Protein AF-A0A803N8V8-F1 (afdb_monomer_lite)

Foldseek 3Di:
DPPVVVVPDDPQLVLQQQAPLVQQPDPLLSVVLSCLVVFQWDWFPDDLVPAAEAEDEFAFDADPVRDFDADPVRHGHTFFQFEWADEQQVLLRDDACAARNDRDPPPPPVPDPDDDDDDDDDDDDDCPPPPPPDPRRGQQKFWKWKGDLNWTFGGIHGHDNPDDPNYIYHYPNRTSGDHDPVCSVPNHDIIITTRGTWHAWDFAFDFLQNQLLQVVVVQDLVVLVVLLVVLVPLLVVLLPPLVSVLVQCVVVVVVVLNVCSVVPPHSPQQVNVQSSLVSSCVVGLVCLLRRGRTDPQKTWGQDFADPPPPADVQEDWAAHPVGTDFAWKWKAFPPDNDSASIAIGTHDDDPDPHTGTNGSPTIIIMGPPPSGDDHHDYDAADDPLLVQLRQLLSQLSLVLQQDDPVPVVVNVVSVVLNVVSNVLNVCCRCCSVVVDDGDDDCVSDQQAGDVSVVDDPNRYDQTPHSSSVSNVVSVVSNPRDDRDDDPVLPDDAPVVLLVVVVVVVVVLVVVCVVCVVVVHDPVVSVQVVCCVLQVRHNDVVPGPDDPVSSVSNVSSNRD

Secondary structure (DSSP, 8-state):
--GGGGGGS-HHHHHHTT--GGG-SSHHHHHHHHGGGGS--EE----SSS-EEEEEPPPBPB-TTSPBPB-TTSPBPBTTTTEEEE-HHHHTTSPTTEETTEE-GGGG-TT--------------------TTS--PPPSEEEEEEEETTEEEEEEEEE-TTSPTTEEEEEGGGEEE---GGGTTS----EEEEEEE--PPEEEE--HHHHHHHHHTT--HHHHHHHHHHHHTTGGGGGT-HHHHHHHHHHTT-HHHHHHHHTT--TTSHHHHHHHHHHHIIIIIHHHHTT--EEEEEEEEE----SSS-PPTTEE--EETTEE--EEEEEEESS--SGGGEEEEEE---SS----SS-SS-EEEEE--TT------------HHHHHHHHHHHHHHHHHTTS-GGGHHHHHHHHHHHHHHHHHHHHHHHHHHHT------GGG--SSEEGGG---GGGEE---SHHHHHHHHHHHTTSPPPP---TTT-S---HHHHHHHHHHHHHHHHHHHHHHHHT--HHHHHHHHHHHHTTSSS-GGG--S-HHHHHHHHHHHH-

pLDDT: mean 78.42, std 16.9, range [24.31, 96.5]

Organism: Chenopodium quinoa (NCBI:txid63459)

Radius of gyration: 30.05 Å; chains: 1; bounding box: 70×69×82 Å

Sequence (559 aa):
MPPHLLNTISVQDARGLFMHIHNATSVWNYMAWFSLVLSKTITLDLNFDDMHVEIIEDIPCRNEYGEIIRGEDGKALILTNGTGFISEDLALRCPHNCYNGSVNSEGNVQGLNGSFQAYRFADNYSGLIDLNSLVVVPPLLIQFIMFYKSQAMKGTVVVNRQLPPNTIQVRRSMVKVEADETLLDAPTVNSFEVVATSNKPKAAALSKNLIMLLNYGGVPKEFFLAKLWKAFTKPLSVWYNIQAAARGVVVTWEFVAARMVAYGIPLDEPYLQHCLSEFAKDNYLKSLKGGKLPVSDSFYLMGTADPTGTLNSGEVCVILDQGQLYGPVLVYRNPGIHPGDIYVVNARYVEDEIAGGDYDGDMYWVSTNSEYVIANVLQSCFSEAIAKAADWWLVYMDQLLTLGDDRADEKVVLMKKIDQLVDLYYDALDSPKKGLKIYVTEVLKPDKYPHHMGRGEDCTYKSKSILGEIHDIVDQFIAPIKFWKLKCFDVEIPEVHLADWTNYYSTYRTDMLRALNESEDFAAVYQHYRMVLYGGVDDLESSEKDWEEIQLEALAIYH

Structure (mmCIF, N/CA/C/O backbone):
data_AF-A0A803N8V8-F1
#
_entry.id   AF-A0A803N8V8-F1
#
loop_
_atom_site.group_PDB
_atom_site.id
_atom_site.type_symbol
_atom_site.label_atom_id
_atom_site.label_alt_id
_atom_site.label_comp_id
_atom_site.label_asym_id
_atom_site.label_entity_id
_atom_site.label_seq_id
_atom_site.pdbx_PDB_ins_code
_atom_site.Cartn_x
_atom_site.Cartn_y
_atom_site.Cartn_z
_atom_site.occupancy
_atom_site.B_iso_or_equiv
_atom_site.auth_seq_id
_atom_site.auth_comp_id
_atom_site.auth_asym_id
_atom_site.auth_atom_id
_atom_site.pdbx_PDB_model_num
ATOM 1 N N . MET A 1 1 ? -10.441 28.759 15.060 1.00 52.09 1 MET A N 1
ATOM 2 C CA . MET A 1 1 ? -10.240 30.090 15.690 1.00 52.09 1 MET A CA 1
ATOM 3 C C . MET A 1 1 ? -9.527 31.041 14.731 1.00 52.09 1 MET A C 1
ATOM 5 O O . MET A 1 1 ? -8.760 30.556 13.906 1.00 52.09 1 MET A O 1
ATOM 9 N N . PRO A 1 2 ? -9.708 32.369 14.861 1.00 46.03 2 PRO A N 1
ATOM 10 C CA . PRO A 1 2 ? -8.832 33.367 14.243 1.00 46.03 2 PRO A CA 1
ATOM 11 C C . PRO A 1 2 ? -7.365 33.209 14.701 1.00 46.03 2 PRO A C 1
ATOM 13 O O . PRO A 1 2 ? -7.133 33.133 15.910 1.00 46.03 2 PRO A O 1
ATOM 16 N N . PRO A 1 3 ? -6.362 33.223 13.797 1.00 52.69 3 PRO A N 1
ATOM 17 C CA . PRO A 1 3 ? -4.959 32.987 14.167 1.00 52.69 3 PRO A CA 1
ATOM 18 C C . PRO A 1 3 ? -4.389 33.960 15.208 1.00 52.69 3 PRO A C 1
ATOM 20 O O . PRO A 1 3 ? -3.533 33.584 16.000 1.00 52.69 3 PRO A O 1
ATOM 23 N N . HIS A 1 4 ? -4.881 35.204 15.252 1.00 54.97 4 HIS A N 1
ATOM 24 C CA . HIS A 1 4 ? -4.369 36.225 16.170 1.00 54.97 4 HIS A CA 1
ATOM 25 C C . HIS A 1 4 ? -4.638 35.926 17.657 1.00 54.97 4 HIS A C 1
ATOM 27 O O . HIS A 1 4 ? -3.902 36.432 18.499 1.00 54.97 4 HIS A O 1
ATOM 33 N N . LEU A 1 5 ? -5.637 35.094 17.989 1.00 53.28 5 LEU A N 1
ATOM 34 C CA . LEU A 1 5 ? -5.919 34.688 19.376 1.00 53.28 5 LEU A CA 1
ATOM 35 C C . LEU A 1 5 ? -4.924 33.641 19.903 1.00 53.28 5 LEU A C 1
ATOM 37 O O . LEU A 1 5 ? -4.732 33.527 21.111 1.00 53.28 5 LEU A O 1
ATOM 41 N N . LEU A 1 6 ? -4.256 32.903 19.010 1.00 60.03 6 LEU A N 1
ATOM 42 C CA . LEU A 1 6 ? -3.256 31.898 19.386 1.00 60.03 6 LEU A CA 1
ATOM 43 C C . LEU A 1 6 ? -1.916 32.532 19.804 1.00 60.03 6 LEU A C 1
ATOM 45 O O . LEU A 1 6 ? -1.128 31.901 20.498 1.00 60.03 6 LEU A O 1
ATOM 49 N N . ASN A 1 7 ? -1.672 33.795 19.434 1.00 61.00 7 ASN A N 1
ATOM 50 C CA . ASN A 1 7 ? -0.424 34.511 19.728 1.00 61.00 7 ASN A CA 1
ATOM 51 C C . ASN A 1 7 ? -0.284 34.962 21.197 1.00 61.00 7 ASN A C 1
ATOM 53 O O . ASN A 1 7 ? 0.777 35.451 21.580 1.00 61.00 7 ASN A O 1
ATOM 57 N N . THR A 1 8 ? -1.344 34.852 22.007 1.00 69.88 8 THR A N 1
ATOM 58 C CA . THR A 1 8 ? -1.397 35.360 23.394 1.00 69.88 8 THR A CA 1
ATOM 59 C C . THR A 1 8 ? -1.586 34.275 24.458 1.00 69.88 8 THR A C 1
ATOM 61 O O . THR A 1 8 ? -1.683 34.601 25.638 1.00 69.88 8 THR A O 1
ATOM 64 N N . ILE A 1 9 ? -1.648 33.002 24.062 1.00 79.19 9 ILE A N 1
ATOM 65 C CA . ILE A 1 9 ? -1.830 31.842 24.952 1.00 79.19 9 ILE A CA 1
ATOM 66 C C . ILE A 1 9 ? -0.582 30.950 24.926 1.00 79.19 9 ILE A C 1
ATOM 68 O O . ILE A 1 9 ? 0.203 31.016 23.977 1.00 79.19 9 ILE A O 1
ATOM 72 N N . SER A 1 10 ? -0.356 30.117 25.947 1.00 80.38 10 SER A N 1
ATOM 73 C CA . SER A 1 10 ? 0.782 29.192 25.910 1.00 80.38 10 SER A CA 1
ATOM 74 C C . SER A 1 10 ? 0.519 28.021 24.957 1.00 80.38 10 SER A C 1
ATOM 76 O O . SER A 1 10 ? -0.621 27.686 24.639 1.00 80.38 10 SER A O 1
ATOM 78 N N . VAL A 1 11 ? 1.587 27.334 24.542 1.00 76.44 11 VAL A N 1
ATOM 79 C CA . VAL A 1 11 ? 1.486 26.114 23.719 1.00 76.44 11 VAL A CA 1
ATOM 80 C C . VAL A 1 11 ? 0.705 25.000 24.437 1.00 76.44 11 VAL A C 1
ATOM 82 O O . VAL A 1 11 ? 0.106 24.158 23.772 1.00 76.44 11 VAL A O 1
ATOM 85 N N . GLN A 1 12 ? 0.679 24.988 25.774 1.00 75.38 12 GLN A N 1
ATOM 86 C CA . GLN A 1 12 ? -0.109 24.019 26.539 1.00 75.38 12 GLN A CA 1
ATOM 87 C C . GLN A 1 12 ? -1.601 24.383 26.528 1.00 75.38 12 GLN A C 1
ATOM 89 O O . GLN A 1 12 ? -2.427 23.509 26.279 1.00 75.38 12 GLN A O 1
ATOM 94 N N . ASP A 1 13 ? -1.943 25.663 26.697 1.00 79.06 13 ASP A N 1
ATOM 95 C CA . ASP A 1 13 ? -3.337 26.132 26.634 1.00 79.06 13 ASP A CA 1
ATOM 96 C C . ASP A 1 13 ? -3.905 25.936 25.220 1.00 79.06 13 ASP A C 1
ATOM 98 O O . ASP A 1 13 ? -4.998 25.403 25.046 1.00 79.06 13 ASP A O 1
ATOM 102 N N . ALA A 1 14 ? -3.112 26.271 24.193 1.00 79.31 14 ALA A N 1
ATOM 103 C CA . ALA A 1 14 ? -3.458 26.077 22.785 1.00 79.31 14 ALA A CA 1
ATOM 104 C C . ALA A 1 14 ? -3.716 24.605 22.417 1.00 79.31 14 ALA A C 1
ATOM 106 O O . ALA A 1 14 ? -4.498 24.335 21.508 1.00 79.31 14 ALA A O 1
ATOM 107 N N . ARG A 1 15 ? -3.079 23.653 23.115 1.00 77.81 15 ARG A N 1
ATOM 108 C CA . ARG A 1 15 ? -3.376 22.214 22.999 1.00 77.81 15 ARG A CA 1
ATOM 109 C C . ARG A 1 15 ? -4.674 21.851 23.715 1.00 77.81 15 ARG A C 1
ATOM 111 O O . ARG A 1 15 ? -5.495 21.150 23.127 1.00 77.81 15 ARG A O 1
ATOM 118 N N . GLY A 1 16 ? -4.860 22.366 24.933 1.00 79.81 16 GLY A N 1
ATOM 119 C CA . GLY A 1 16 ? -6.052 22.154 25.759 1.00 79.81 16 GLY A CA 1
ATOM 120 C C . GLY A 1 16 ? -7.360 22.498 25.045 1.00 79.81 16 GLY A C 1
ATOM 121 O O . GLY A 1 16 ? -8.329 21.764 25.198 1.00 79.81 16 GLY A O 1
ATOM 122 N N . LEU A 1 17 ? -7.351 23.531 24.191 1.00 84.25 17 LEU A N 1
ATOM 123 C CA . LEU A 1 17 ? -8.487 23.912 23.338 1.00 84.25 17 LEU A CA 1
ATOM 124 C C . LEU A 1 17 ? -9.038 22.757 22.483 1.00 84.25 17 LEU A C 1
ATOM 126 O O . LEU A 1 17 ? -10.247 22.665 22.302 1.00 84.25 17 LEU A O 1
ATOM 130 N N . PHE A 1 18 ? -8.172 21.909 21.919 1.00 83.50 18 PHE A N 1
ATOM 131 C CA . PHE A 1 18 ? -8.587 20.783 21.071 1.00 83.50 18 PHE A CA 1
ATOM 132 C C . PHE A 1 18 ? -8.815 19.516 21.894 1.00 83.50 18 PHE A C 1
ATOM 134 O O . PHE A 1 18 ? -9.754 18.764 21.644 1.00 83.50 18 PHE A O 1
ATOM 141 N N . MET A 1 19 ? -7.929 19.251 22.857 1.00 87.75 19 MET A N 1
ATOM 142 C CA . MET A 1 19 ? -7.991 18.053 23.687 1.00 87.75 19 MET A CA 1
ATOM 143 C C . MET A 1 19 ? -7.193 18.191 24.980 1.00 87.75 19 MET A C 1
ATOM 145 O O . MET A 1 19 ? -6.110 18.783 25.010 1.00 87.75 19 MET A O 1
ATOM 149 N N . HIS A 1 20 ? -7.666 17.537 26.038 1.00 89.75 20 HIS A N 1
ATOM 150 C CA . HIS A 1 20 ? -6.981 17.471 27.332 1.00 89.75 20 HIS A CA 1
ATOM 151 C C . HIS A 1 20 ? -5.837 16.442 27.313 1.00 89.75 20 HIS A C 1
ATOM 153 O O . HIS A 1 20 ? -5.795 15.476 28.069 1.00 89.75 20 HIS A O 1
ATOM 159 N N . ILE A 1 21 ? -4.871 16.663 26.414 1.00 83.44 21 ILE A N 1
ATOM 160 C CA . ILE A 1 21 ? -3.729 15.779 26.124 1.00 83.44 21 ILE A CA 1
ATOM 161 C C . ILE A 1 21 ? -2.819 15.521 27.342 1.00 83.44 21 ILE A C 1
ATOM 163 O O . ILE A 1 21 ? -2.031 14.579 27.337 1.00 83.44 21 ILE A O 1
ATOM 167 N N . HIS A 1 22 ? -2.941 16.304 28.419 1.00 83.88 22 HIS A N 1
ATOM 168 C CA . HIS A 1 22 ? -2.291 16.024 29.706 1.00 83.88 22 HIS A CA 1
ATOM 169 C C . HIS A 1 22 ? -2.844 14.781 30.421 1.00 83.88 22 HIS A C 1
ATOM 171 O O . HIS A 1 22 ? -2.115 14.189 31.211 1.00 83.88 22 HIS A O 1
ATOM 177 N N . ASN A 1 23 ? -4.056 14.325 30.085 1.00 84.50 23 ASN A N 1
ATOM 178 C CA . ASN A 1 23 ? -4.604 13.036 30.525 1.00 84.50 23 ASN A CA 1
ATOM 179 C C . ASN A 1 23 ? -3.916 11.826 29.859 1.00 84.50 23 ASN A C 1
ATOM 181 O O . ASN A 1 23 ? -4.265 10.677 30.137 1.00 84.50 23 ASN A O 1
ATOM 185 N N . ALA A 1 24 ? -2.944 12.044 28.963 1.00 77.88 24 ALA A N 1
ATOM 186 C CA . ALA A 1 24 ? -2.228 10.958 28.315 1.00 77.88 24 ALA A CA 1
ATOM 187 C C . ALA A 1 24 ? -1.403 10.132 29.314 1.00 77.88 24 ALA A C 1
ATOM 189 O O . ALA A 1 24 ? -0.447 10.608 29.923 1.00 77.88 24 ALA A O 1
ATOM 190 N N . THR A 1 25 ? -1.729 8.842 29.410 1.00 75.75 25 THR A N 1
ATOM 191 C CA . THR A 1 25 ? -1.149 7.886 30.373 1.00 75.75 25 THR A CA 1
ATOM 192 C C . THR A 1 25 ? 0.348 7.604 30.190 1.00 75.75 25 THR A C 1
ATOM 194 O O . THR A 1 25 ? 0.951 6.912 31.008 1.00 75.75 25 THR A O 1
ATOM 197 N N . SER A 1 26 ? 0.972 8.121 29.128 1.00 73.06 26 SER A N 1
ATOM 198 C CA . SER A 1 26 ? 2.424 8.121 28.937 1.00 73.06 26 SER A CA 1
ATOM 199 C C . SER A 1 26 ? 2.858 9.228 27.969 1.00 73.06 26 SER A C 1
ATOM 201 O O . SER A 1 26 ? 2.060 9.722 27.174 1.00 73.06 26 SER A O 1
ATOM 203 N N . VAL A 1 27 ? 4.152 9.569 27.968 1.00 68.44 27 VAL A N 1
ATOM 204 C CA . VAL A 1 27 ? 4.742 10.508 26.989 1.00 68.44 27 VAL A CA 1
ATOM 205 C C . VAL A 1 27 ? 4.634 9.978 25.550 1.00 68.44 27 VAL A C 1
ATOM 207 O O . VAL A 1 27 ? 4.482 10.760 24.616 1.00 68.44 27 VAL A O 1
ATOM 210 N N . TRP A 1 28 ? 4.654 8.656 25.355 1.00 67.25 28 TRP A N 1
ATOM 211 C CA . TRP A 1 28 ? 4.452 8.042 24.039 1.00 67.25 28 TRP A CA 1
ATOM 212 C C . TRP A 1 28 ? 3.024 8.248 23.541 1.00 67.25 28 TRP A C 1
ATOM 214 O O . TRP A 1 28 ? 2.833 8.702 22.416 1.00 67.25 28 TRP A O 1
ATOM 224 N N . ASN A 1 29 ? 2.041 8.030 24.416 1.00 72.06 29 ASN A N 1
ATOM 225 C CA . ASN A 1 29 ? 0.635 8.308 24.138 1.00 72.06 29 ASN A CA 1
ATOM 226 C C . ASN A 1 29 ? 0.400 9.803 23.873 1.00 72.06 29 ASN A C 1
ATOM 228 O O . ASN A 1 29 ? -0.258 10.147 22.896 1.00 72.06 29 ASN A O 1
ATOM 232 N N . TYR A 1 30 ? 1.023 10.695 24.655 1.00 75.06 30 TYR A N 1
ATOM 233 C CA . TYR A 1 30 ? 0.995 12.143 24.415 1.00 75.06 30 TYR A CA 1
ATOM 234 C C . TYR A 1 30 ? 1.463 12.480 22.991 1.00 75.06 30 TYR A C 1
ATOM 236 O O . TYR A 1 30 ? 0.776 13.197 22.271 1.00 75.06 30 TYR A O 1
ATOM 244 N N . MET A 1 31 ? 2.609 11.949 22.552 1.00 69.69 31 MET A N 1
ATOM 245 C CA . MET A 1 31 ? 3.150 12.227 21.213 1.00 69.69 31 MET A CA 1
ATOM 246 C C . MET A 1 31 ? 2.312 11.588 20.097 1.00 69.69 31 MET A C 1
ATOM 248 O O . MET A 1 31 ? 2.035 12.241 19.090 1.00 69.69 31 MET A O 1
ATOM 252 N N . ALA A 1 32 ? 1.873 10.340 20.281 1.00 69.00 32 ALA A N 1
ATOM 253 C CA . ALA A 1 32 ? 1.043 9.627 19.317 1.00 69.00 32 ALA A CA 1
ATOM 254 C C . ALA A 1 32 ? -0.306 10.330 19.102 1.00 69.00 32 ALA A C 1
ATOM 256 O O . ALA A 1 32 ? -0.723 10.519 17.961 1.00 69.00 32 ALA A O 1
ATOM 257 N N . TRP A 1 33 ? -0.969 10.773 20.170 1.00 77.75 33 TRP A N 1
ATOM 258 C CA . TRP A 1 33 ? -2.277 11.426 20.084 1.00 77.75 33 TRP A CA 1
ATOM 259 C C . TRP A 1 33 ? -2.169 12.914 19.732 1.00 77.75 33 TRP A C 1
ATOM 261 O O . TRP A 1 33 ? -2.988 13.403 18.960 1.00 77.75 33 TRP A O 1
ATOM 271 N N . PHE A 1 34 ? -1.114 13.624 20.151 1.00 74.19 34 PHE A N 1
ATOM 272 C CA . PHE A 1 34 ? -0.854 14.989 19.671 1.00 74.19 34 PHE A CA 1
ATOM 273 C C . PHE A 1 34 ? -0.624 15.041 18.148 1.00 74.19 34 PHE A C 1
ATOM 275 O O . PHE A 1 34 ? -0.992 16.026 17.509 1.00 74.19 34 PHE A O 1
ATOM 282 N N . SER A 1 35 ? -0.103 13.964 17.541 1.00 76.50 35 SER A N 1
ATOM 283 C CA . SER A 1 35 ? 0.055 13.873 16.080 1.00 76.50 35 SER A CA 1
ATOM 284 C C . SER A 1 35 ? -1.266 13.951 15.299 1.00 76.50 35 SER A C 1
ATOM 286 O O . SER A 1 35 ? -1.239 14.325 14.128 1.00 76.50 35 SER A O 1
ATOM 288 N N . LEU A 1 36 ? -2.421 13.695 15.937 1.00 80.00 36 LEU A N 1
ATOM 289 C CA . LEU A 1 36 ? -3.740 13.794 15.300 1.00 80.00 36 LEU A CA 1
ATOM 290 C C . LEU A 1 36 ? -3.993 15.198 14.724 1.00 80.00 36 LEU A C 1
ATOM 292 O O . LEU A 1 36 ? -4.467 15.299 13.598 1.00 80.00 36 LEU A O 1
ATOM 296 N N . VAL A 1 37 ? -3.572 16.258 15.429 1.00 78.38 37 VAL A N 1
ATOM 297 C CA . VAL A 1 37 ? -3.699 17.676 15.007 1.00 78.38 37 VAL A CA 1
ATOM 298 C C . VAL A 1 37 ? -2.830 18.009 13.780 1.00 78.38 37 VAL A C 1
ATOM 300 O O . VAL A 1 37 ? -3.013 19.036 13.137 1.00 78.38 37 VAL A O 1
ATOM 303 N N . LEU A 1 38 ? -1.861 17.150 13.445 1.00 77.31 38 LEU A N 1
ATOM 304 C CA . LEU A 1 38 ? -0.952 17.306 12.302 1.00 77.31 38 LEU A CA 1
ATOM 305 C C . LEU A 1 38 ? -1.358 16.425 11.106 1.00 77.31 38 LEU A C 1
ATOM 307 O O . LEU A 1 38 ? -0.605 16.305 10.135 1.00 77.31 38 LEU A O 1
ATOM 311 N N . SER A 1 39 ? -2.527 15.785 11.177 1.00 75.38 39 SER A N 1
ATOM 312 C CA . SER A 1 39 ? -3.053 14.934 10.110 1.00 75.38 39 SER A CA 1
ATOM 313 C C . SER A 1 39 ? -3.464 15.755 8.889 1.00 75.38 39 SER A C 1
ATOM 315 O O . SER A 1 39 ? -3.902 16.896 9.001 1.00 75.38 39 SER A O 1
ATOM 317 N N . LYS A 1 40 ? -3.363 15.158 7.697 1.00 77.12 40 LYS A N 1
ATOM 318 C CA . LYS A 1 40 ? -3.934 15.750 6.481 1.00 77.12 40 LYS A CA 1
ATOM 319 C C . LYS A 1 40 ? -5.400 15.353 6.387 1.00 77.12 40 LYS A C 1
ATOM 321 O O . LYS A 1 40 ? -5.701 14.183 6.150 1.00 77.12 40 LYS A O 1
ATOM 326 N N . THR A 1 41 ? -6.282 16.321 6.595 1.00 81.50 41 THR A N 1
ATOM 327 C CA . THR A 1 41 ? -7.729 16.127 6.718 1.00 81.50 41 THR A CA 1
ATOM 328 C C . THR A 1 41 ? -8.506 17.197 5.953 1.00 81.50 41 THR A C 1
ATOM 330 O O . THR A 1 41 ? -7.966 18.239 5.581 1.00 81.50 41 THR A O 1
ATOM 333 N N . ILE A 1 42 ? -9.791 16.932 5.719 1.00 82.69 42 ILE A N 1
ATOM 334 C CA . ILE A 1 42 ? -10.779 17.922 5.284 1.00 82.69 42 ILE A CA 1
ATOM 335 C C . ILE A 1 42 ? -11.730 18.161 6.457 1.00 82.69 42 ILE A C 1
ATOM 337 O O . ILE A 1 42 ? -12.538 17.293 6.792 1.00 82.69 42 ILE A O 1
ATOM 341 N N . THR A 1 43 ? -11.623 19.325 7.095 1.00 89.00 43 THR A N 1
ATOM 342 C CA . THR A 1 43 ? -12.544 19.750 8.157 1.00 89.00 43 THR A CA 1
ATOM 343 C C . THR A 1 43 ? -13.930 20.026 7.576 1.00 89.00 43 THR A C 1
ATOM 345 O O . THR A 1 43 ? -14.050 20.751 6.587 1.00 89.00 43 THR A O 1
ATOM 348 N N . LEU A 1 44 ? -14.978 19.475 8.189 1.00 89.06 44 LEU A N 1
ATOM 349 C CA . LEU A 1 44 ? -16.366 19.752 7.818 1.00 89.06 44 LEU A CA 1
ATOM 350 C C . LEU A 1 44 ? -16.932 20.924 8.631 1.00 89.06 44 LEU A C 1
ATOM 352 O O . LEU A 1 44 ? -16.749 21.005 9.844 1.00 89.06 44 LEU A O 1
ATOM 356 N N . ASP A 1 45 ? -17.672 21.801 7.953 1.00 86.88 45 ASP A N 1
ATOM 357 C CA . ASP A 1 45 ? -18.341 22.975 8.530 1.00 86.88 45 ASP A CA 1
ATOM 358 C C . ASP A 1 45 ? -19.674 22.583 9.203 1.00 86.88 45 ASP A C 1
ATOM 360 O O . ASP A 1 45 ? -20.769 22.832 8.689 1.00 86.88 45 ASP A O 1
ATOM 364 N N . LEU A 1 46 ? -19.593 21.829 10.303 1.00 88.56 46 LEU A N 1
ATOM 365 C CA . LEU A 1 46 ? -20.757 21.327 11.046 1.00 88.56 46 LEU A CA 1
ATOM 366 C C . LEU A 1 46 ? -21.208 22.324 12.124 1.00 88.56 46 LEU A C 1
ATOM 368 O O . LEU A 1 46 ? -20.373 22.979 12.744 1.00 88.56 46 LEU A O 1
ATOM 372 N N . ASN A 1 47 ? -22.516 22.386 12.412 1.00 89.44 47 ASN A N 1
ATOM 373 C CA . ASN A 1 47 ? -22.964 23.005 13.659 1.00 89.44 47 ASN A CA 1
ATOM 374 C C . ASN A 1 47 ? -22.820 21.986 14.796 1.00 89.44 47 ASN A C 1
ATOM 376 O O . ASN A 1 47 ? -23.529 20.984 14.825 1.00 89.44 47 ASN A O 1
ATOM 380 N N . PHE A 1 48 ? -21.903 22.241 15.726 1.00 89.94 48 PHE A N 1
ATOM 381 C CA . PHE A 1 48 ? -21.637 21.345 16.854 1.00 89.94 48 PHE A CA 1
ATOM 382 C C . PHE A 1 48 ? -22.641 21.507 18.006 1.00 89.94 48 PHE A C 1
ATOM 384 O O . PHE A 1 48 ? -22.692 20.629 18.868 1.00 89.94 48 PHE A O 1
ATOM 391 N N . ASP A 1 49 ? -23.444 22.578 18.003 1.00 88.62 49 ASP A N 1
ATOM 392 C CA . ASP A 1 49 ? -24.486 22.821 19.009 1.00 88.62 49 ASP A CA 1
ATOM 393 C C . ASP A 1 49 ? -25.737 21.955 18.763 1.00 88.62 49 ASP A C 1
ATOM 395 O O . ASP A 1 49 ? -26.356 21.483 19.715 1.00 88.62 49 ASP A O 1
ATOM 399 N N . ASP A 1 50 ? -26.059 21.680 17.491 1.00 89.88 50 ASP A N 1
ATOM 400 C CA . ASP A 1 50 ? -27.181 20.821 17.066 1.00 89.88 50 ASP A CA 1
ATOM 401 C C . ASP A 1 50 ? -26.800 19.325 16.967 1.00 89.88 50 ASP A C 1
ATOM 403 O O . ASP A 1 50 ? -27.635 18.496 16.602 1.00 89.88 50 ASP A O 1
ATOM 407 N N . MET A 1 51 ? -25.537 18.960 17.230 1.00 92.31 51 MET A N 1
ATOM 408 C CA . MET A 1 51 ? -25.008 17.623 16.933 1.00 92.31 51 MET A CA 1
ATOM 409 C C . MET A 1 51 ? -24.997 16.686 18.148 1.00 92.31 51 MET A C 1
ATOM 411 O O . MET A 1 51 ? -24.377 16.957 19.183 1.00 92.31 51 MET A O 1
ATOM 415 N N . HIS A 1 52 ? -25.617 15.521 17.978 1.00 94.56 52 HIS A N 1
ATOM 416 C CA . HIS A 1 52 ? -25.692 14.458 18.972 1.00 94.56 52 HIS A CA 1
ATOM 417 C C . HIS A 1 52 ? -24.496 13.509 18.834 1.00 94.56 52 HIS A C 1
ATOM 419 O O . HIS A 1 52 ? -24.441 12.684 17.925 1.00 94.56 52 HIS A O 1
ATOM 425 N N . VAL A 1 53 ? -23.527 13.629 19.745 1.00 95.38 53 VAL A N 1
ATOM 426 C CA . VAL A 1 53 ? -22.374 12.719 19.832 1.00 95.38 53 VAL A CA 1
ATOM 427 C C . VAL A 1 53 ? -22.588 11.758 20.995 1.00 95.38 53 VAL A C 1
ATOM 429 O O . VAL A 1 53 ? -22.587 12.173 22.155 1.00 95.38 53 VAL A O 1
ATOM 432 N N . GLU A 1 54 ? -22.768 10.478 20.688 1.00 95.81 54 GLU A N 1
ATOM 433 C CA . GLU A 1 54 ? -22.999 9.417 21.670 1.00 95.81 54 GLU A CA 1
ATOM 434 C C . GLU A 1 54 ? -21.761 8.524 21.792 1.00 95.81 54 GLU A C 1
ATOM 436 O O . GLU A 1 54 ? -21.231 8.055 20.785 1.00 95.81 54 GLU A O 1
ATOM 441 N N . ILE A 1 55 ? -21.311 8.245 23.019 1.00 95.00 55 ILE A N 1
ATOM 442 C CA . ILE A 1 55 ? -20.266 7.244 23.266 1.00 95.00 55 ILE A CA 1
ATOM 443 C C . ILE A 1 55 ? -20.950 5.912 23.577 1.00 95.00 55 ILE A C 1
ATOM 445 O O . ILE A 1 55 ? -21.607 5.776 24.608 1.00 95.00 55 ILE A O 1
ATOM 449 N N . ILE A 1 56 ? -20.790 4.938 22.684 1.00 94.25 56 ILE A N 1
ATOM 450 C CA . ILE A 1 56 ? -21.319 3.578 22.821 1.00 94.25 56 ILE A CA 1
ATOM 451 C C . ILE A 1 56 ? -20.216 2.591 23.227 1.00 94.25 56 ILE A C 1
ATOM 453 O O . ILE A 1 56 ? -19.024 2.810 22.996 1.00 94.25 56 ILE A O 1
ATOM 457 N N . GLU A 1 57 ? -20.616 1.475 23.829 1.00 92.50 57 GLU A N 1
ATOM 458 C CA . GLU A 1 57 ? -19.681 0.430 24.245 1.00 92.50 57 GLU A CA 1
ATOM 459 C C . GLU A 1 57 ? -19.122 -0.382 23.065 1.00 92.50 57 GLU A C 1
ATOM 461 O O . GLU A 1 57 ? -19.703 -0.482 21.975 1.00 92.50 57 GLU A O 1
ATOM 466 N N . ASP A 1 58 ? -17.961 -0.984 23.303 1.00 89.50 58 ASP A N 1
ATOM 467 C CA . ASP A 1 58 ? -17.304 -1.899 22.378 1.00 89.50 58 ASP A CA 1
ATOM 468 C C . ASP A 1 58 ? -17.889 -3.314 22.459 1.00 89.50 58 ASP A C 1
ATOM 470 O O . ASP A 1 58 ? -18.142 -3.844 23.543 1.00 89.50 58 ASP A O 1
ATOM 474 N N . ILE A 1 59 ? -18.060 -3.966 21.306 1.00 88.25 59 ILE A N 1
ATOM 475 C CA . ILE A 1 59 ? -18.480 -5.369 21.250 1.00 88.25 59 ILE A CA 1
ATOM 476 C C . ILE A 1 59 ? -17.229 -6.255 21.369 1.00 88.25 59 ILE A C 1
ATOM 478 O O . ILE A 1 59 ? -16.334 -6.151 20.528 1.00 88.25 59 ILE A O 1
ATOM 482 N N . PRO A 1 60 ? -17.130 -7.144 22.375 1.00 87.50 60 PRO A N 1
ATOM 483 C CA . PRO A 1 60 ? -16.000 -8.056 22.501 1.00 87.50 60 PRO A CA 1
ATOM 484 C C . PRO A 1 60 ? -16.101 -9.227 21.514 1.00 87.50 60 PRO A C 1
ATOM 486 O O . PRO A 1 60 ? -17.190 -9.750 21.266 1.00 87.50 60 PRO A O 1
ATOM 489 N N . CYS A 1 61 ? -14.955 -9.698 21.022 1.00 82.75 61 CYS A N 1
ATOM 490 C CA . CYS A 1 61 ? -14.853 -10.953 20.280 1.00 82.75 61 CYS A CA 1
ATOM 491 C C . CYS A 1 61 ? -15.268 -12.135 21.168 1.00 82.75 61 CYS A C 1
ATOM 493 O O . CYS A 1 61 ? -14.931 -12.182 22.358 1.00 82.75 61 CYS A O 1
ATOM 495 N N . ARG A 1 62 ? -15.963 -13.117 20.586 1.00 83.06 62 ARG A N 1
ATOM 496 C CA . ARG A 1 62 ? -16.445 -14.313 21.289 1.00 83.06 62 ARG A CA 1
ATOM 497 C C . ARG A 1 62 ? -15.992 -15.596 20.603 1.00 83.06 62 ARG A C 1
ATOM 499 O O . ARG A 1 62 ? -15.847 -15.618 19.385 1.00 83.06 62 ARG A O 1
ATOM 506 N N . ASN A 1 63 ? -15.765 -16.646 21.390 1.00 79.44 63 ASN A N 1
ATOM 507 C CA . ASN A 1 63 ? -15.499 -17.990 20.874 1.00 79.44 63 ASN A CA 1
ATOM 508 C C . ASN A 1 63 ? -16.806 -18.714 20.491 1.00 79.44 63 ASN A C 1
ATOM 510 O O . ASN A 1 63 ? -17.905 -18.189 20.673 1.00 79.44 63 ASN A O 1
ATOM 514 N N . GLU A 1 64 ? -16.685 -19.945 19.992 1.00 77.56 64 GLU A N 1
ATOM 515 C CA . GLU A 1 64 ? -17.816 -20.809 19.610 1.00 77.56 64 GLU A CA 1
ATOM 516 C C . GLU A 1 64 ? -18.782 -21.144 20.770 1.00 77.56 64 GLU A C 1
ATOM 518 O O . GLU A 1 64 ? -19.940 -21.477 20.529 1.00 77.56 64 GLU A O 1
ATOM 523 N N . TYR A 1 65 ? -18.346 -20.982 22.026 1.00 82.94 65 TYR A N 1
ATOM 524 C CA . TYR A 1 65 ? -19.162 -21.146 23.238 1.00 82.94 65 TYR A CA 1
ATOM 525 C C . TYR A 1 65 ? -19.789 -19.823 23.727 1.00 82.94 65 TYR A C 1
ATOM 527 O O . TYR A 1 65 ? -20.478 -19.796 24.748 1.00 82.94 65 TYR A O 1
ATOM 535 N N . GLY A 1 66 ? -19.567 -18.713 23.013 1.00 81.75 66 GLY A N 1
ATOM 536 C CA . GLY A 1 66 ? -20.056 -17.374 23.354 1.00 81.75 66 GLY A CA 1
ATOM 537 C C . GLY A 1 66 ? -19.230 -16.633 24.416 1.00 81.75 66 GLY A C 1
ATOM 538 O O . GLY A 1 66 ? -19.593 -15.515 24.801 1.00 81.75 66 GLY A O 1
ATOM 539 N N . GLU A 1 67 ? -18.126 -17.210 24.889 1.00 87.44 67 GLU A N 1
ATOM 540 C CA . GLU A 1 67 ? -17.243 -16.633 25.908 1.00 87.44 67 GLU A CA 1
ATOM 541 C C . GLU A 1 67 ? -16.360 -15.530 25.314 1.00 87.44 67 GLU A C 1
ATOM 543 O O . GLU A 1 67 ? -15.958 -15.599 24.155 1.00 87.44 67 GLU A O 1
ATOM 548 N N . ILE A 1 68 ? -16.029 -14.510 26.112 1.00 88.75 68 ILE A N 1
ATOM 549 C CA . ILE A 1 68 ? -15.199 -13.379 25.668 1.00 88.75 68 ILE A CA 1
ATOM 550 C C . ILE A 1 68 ? -13.748 -13.831 25.469 1.00 88.75 68 ILE A C 1
ATOM 552 O O . ILE A 1 68 ? -13.084 -14.224 26.432 1.00 88.75 68 ILE A O 1
ATOM 556 N N . ILE A 1 69 ? -13.240 -13.695 24.243 1.00 85.12 69 ILE A N 1
ATOM 557 C CA . ILE A 1 69 ? -11.832 -13.953 23.923 1.00 85.12 69 ILE A CA 1
ATOM 558 C C . ILE A 1 69 ? -10.976 -12.833 24.523 1.00 85.12 69 ILE A C 1
ATOM 560 O O . ILE A 1 69 ? -11.306 -11.649 24.403 1.00 85.12 69 ILE A O 1
ATOM 564 N N . ARG A 1 70 ? -9.866 -13.201 25.167 1.00 82.31 70 ARG A N 1
ATOM 565 C CA . ARG A 1 70 ? -8.906 -12.266 25.766 1.00 82.31 70 ARG A CA 1
ATOM 566 C C . ARG A 1 70 ? -7.523 -12.425 25.146 1.00 82.31 70 ARG A C 1
ATOM 568 O O . ARG A 1 70 ? -7.136 -13.538 24.802 1.00 82.31 70 ARG A O 1
ATOM 575 N N . GLY A 1 71 ? -6.805 -11.313 25.013 1.00 75.19 71 GLY A N 1
ATOM 576 C CA . GLY A 1 71 ? -5.393 -11.306 24.636 1.00 75.19 71 GLY A CA 1
ATOM 577 C C . GLY A 1 71 ? -4.481 -11.691 25.805 1.00 75.19 71 GLY A C 1
ATOM 578 O O . GLY A 1 71 ? -4.932 -11.851 26.941 1.00 75.19 71 GLY A O 1
ATOM 579 N N . GLU A 1 72 ? -3.179 -11.794 25.535 1.00 71.12 72 GLU A N 1
ATOM 580 C CA . GLU A 1 72 ? -2.159 -12.152 26.537 1.00 71.12 72 GLU A CA 1
ATOM 581 C C . GLU A 1 72 ? -2.049 -11.140 27.691 1.00 71.12 72 GLU A C 1
ATOM 583 O O . GLU A 1 72 ? -1.682 -11.499 28.807 1.00 71.12 72 GLU A O 1
ATOM 588 N N . ASP A 1 73 ? -2.433 -9.882 27.454 1.00 73.06 73 ASP A N 1
ATOM 589 C CA . ASP A 1 73 ? -2.516 -8.835 28.479 1.00 73.06 73 ASP A CA 1
ATOM 590 C C . ASP A 1 73 ? -3.786 -8.923 29.354 1.00 73.06 73 ASP A C 1
ATOM 592 O O . ASP A 1 73 ? -4.034 -8.059 30.200 1.00 73.06 73 ASP A O 1
ATOM 596 N N . GLY A 1 74 ? -4.613 -9.950 29.138 1.00 77.00 74 GLY A N 1
ATOM 597 C CA . GLY A 1 74 ? -5.857 -10.207 29.852 1.00 77.00 74 GLY A CA 1
ATOM 598 C C . GLY A 1 74 ? -7.037 -9.321 29.440 1.00 77.00 74 GLY A C 1
ATOM 599 O O . GLY A 1 74 ? -8.142 -9.529 29.958 1.00 77.00 74 GLY A O 1
ATOM 600 N N . LYS A 1 75 ? -6.872 -8.356 28.525 1.00 81.31 75 LYS A N 1
ATOM 601 C CA . LYS A 1 75 ? -7.990 -7.543 28.017 1.00 81.31 75 LYS A CA 1
ATOM 602 C C . LYS A 1 75 ? -8.838 -8.345 27.034 1.00 81.31 75 LYS A C 1
ATOM 604 O O . LYS A 1 75 ? -8.353 -9.268 26.389 1.00 81.31 75 LYS A O 1
ATOM 609 N N . ALA A 1 76 ? -10.118 -7.994 26.923 1.00 83.00 76 ALA A N 1
ATOM 610 C CA . ALA A 1 76 ? -10.975 -8.539 25.875 1.00 83.00 76 ALA A CA 1
ATOM 611 C C . ALA A 1 76 ? -10.463 -8.091 24.499 1.00 83.00 76 ALA A C 1
ATOM 613 O O . ALA A 1 76 ? -10.134 -6.917 24.323 1.00 83.00 76 ALA A O 1
ATOM 614 N N . LEU A 1 77 ? -10.430 -9.006 23.529 1.00 80.44 77 LEU A N 1
ATOM 615 C CA . LEU A 1 77 ? -10.322 -8.619 22.125 1.00 80.44 77 LEU A CA 1
ATOM 616 C C . LEU A 1 77 ? -11.651 -7.977 21.704 1.00 80.44 77 LEU A C 1
ATOM 618 O O . LEU A 1 77 ? -12.714 -8.399 22.164 1.00 80.44 77 LEU A O 1
ATOM 622 N N . ILE A 1 78 ? -11.595 -6.947 20.864 1.00 80.56 78 ILE A N 1
ATOM 623 C CA . ILE A 1 78 ? -12.750 -6.113 20.517 1.00 80.56 78 ILE A CA 1
ATOM 624 C C . ILE A 1 78 ? -13.042 -6.250 19.019 1.00 80.56 78 ILE A C 1
ATOM 626 O O . ILE A 1 78 ? -12.193 -5.930 18.194 1.00 80.56 78 ILE A O 1
ATOM 630 N N . LEU A 1 79 ? -14.265 -6.673 18.692 1.00 78.56 79 LEU A N 1
ATOM 631 C CA . LEU A 1 79 ? -14.779 -6.880 17.332 1.00 78.56 79 LEU A CA 1
ATOM 632 C C . LEU A 1 79 ? -15.054 -5.555 16.600 1.00 78.56 79 LEU A C 1
ATOM 634 O O . LEU A 1 79 ? -15.069 -5.493 15.377 1.00 78.56 79 LEU A O 1
ATOM 638 N N . THR A 1 80 ? -15.298 -4.486 17.360 1.00 79.62 80 THR A N 1
ATOM 639 C CA . THR A 1 80 ? -15.692 -3.165 16.848 1.00 79.62 80 THR A CA 1
ATOM 640 C C . THR A 1 80 ? -14.646 -2.072 17.102 1.00 79.62 80 THR A C 1
ATOM 642 O O . THR A 1 80 ? -14.987 -0.904 17.278 1.00 79.62 80 THR A O 1
ATOM 645 N N . ASN A 1 81 ? -13.370 -2.454 17.186 1.00 77.25 81 ASN A N 1
ATOM 646 C CA . ASN A 1 81 ? -12.255 -1.624 17.651 1.00 77.25 81 ASN A CA 1
ATOM 647 C C . ASN A 1 81 ? -11.883 -0.521 16.646 1.00 77.25 81 ASN A C 1
ATOM 649 O O . ASN A 1 81 ? -10.911 -0.636 15.901 1.00 77.25 81 ASN A O 1
ATOM 653 N N . GLY A 1 82 ? -12.674 0.548 16.604 1.00 77.31 82 GLY A N 1
ATOM 654 C CA . GLY A 1 82 ? -12.414 1.698 15.745 1.00 77.31 82 GLY A CA 1
ATOM 655 C C . GLY A 1 82 ? -13.533 2.099 14.786 1.00 77.31 82 GLY A C 1
ATOM 656 O O . GLY A 1 82 ? -13.339 3.114 14.126 1.00 77.31 82 GLY A O 1
ATOM 657 N N . THR A 1 83 ? -14.670 1.392 14.700 1.00 85.12 83 THR A N 1
ATOM 658 C CA . THR A 1 83 ? -15.814 1.833 13.867 1.00 85.12 83 THR A CA 1
ATOM 659 C C . THR A 1 83 ? -17.053 2.160 14.690 1.00 85.12 83 THR A C 1
ATOM 661 O O . THR A 1 83 ? -17.591 1.322 15.424 1.00 85.12 83 THR A O 1
ATOM 664 N N . GLY A 1 84 ? -17.526 3.387 14.504 1.00 90.50 84 GLY A N 1
ATOM 665 C CA . GLY A 1 84 ? -18.803 3.887 14.991 1.00 90.50 84 GLY A CA 1
ATOM 666 C C . GLY A 1 84 ? -19.836 4.017 13.870 1.00 90.50 84 GLY A C 1
ATOM 667 O O . GLY A 1 84 ? -19.677 3.456 12.785 1.00 90.50 84 GLY A O 1
ATOM 668 N N . PHE A 1 85 ? -20.869 4.817 14.108 1.00 93.44 85 PHE A N 1
ATOM 669 C CA . PHE A 1 85 ? -21.923 5.104 13.136 1.00 93.44 85 PHE A CA 1
ATOM 670 C C . PHE A 1 85 ? -22.113 6.608 12.936 1.00 93.44 85 PHE A C 1
ATOM 672 O O . PHE A 1 85 ? -21.852 7.407 13.836 1.00 93.44 85 PHE A O 1
ATOM 679 N N . ILE A 1 86 ? -22.590 6.989 11.756 1.00 94.38 86 ILE A N 1
ATOM 680 C CA . ILE A 1 86 ? -22.938 8.362 11.387 1.00 94.38 86 ILE A CA 1
ATOM 681 C C . ILE A 1 86 ? -24.299 8.370 10.691 1.00 94.38 86 ILE A C 1
ATOM 683 O O . ILE A 1 86 ? -24.633 7.463 9.928 1.00 94.38 86 ILE A O 1
ATOM 687 N N . SER A 1 87 ? -25.103 9.380 10.991 1.00 93.38 87 SER A N 1
ATOM 688 C CA . SER A 1 87 ? -26.400 9.615 10.352 1.00 93.38 87 SER A CA 1
ATOM 689 C C . SER A 1 87 ? -26.245 9.988 8.869 1.00 93.38 87 SER A C 1
ATOM 691 O O . SER A 1 87 ? -25.227 10.543 8.445 1.00 93.38 87 SER A O 1
ATOM 693 N N . GLU A 1 88 ? -27.240 9.630 8.050 1.00 90.88 88 GLU A N 1
ATOM 694 C CA . GLU A 1 88 ? -27.164 9.767 6.586 1.00 90.88 88 GLU A CA 1
ATOM 695 C C . GLU A 1 88 ? -27.013 11.231 6.136 1.00 90.88 88 GLU A C 1
ATOM 697 O O . GLU A 1 88 ? -26.241 11.519 5.223 1.00 90.88 88 GLU A O 1
ATOM 702 N N . ASP A 1 89 ? -27.656 12.171 6.830 1.00 91.31 89 ASP A N 1
ATOM 703 C CA . ASP A 1 89 ? -27.567 13.611 6.576 1.00 91.31 89 ASP A CA 1
ATOM 704 C C . ASP A 1 89 ? -26.168 14.187 6.835 1.00 91.31 89 ASP A C 1
ATOM 706 O O . ASP A 1 89 ? -25.707 15.018 6.053 1.00 91.31 89 ASP A O 1
ATOM 710 N N . LEU A 1 90 ? -25.455 13.727 7.870 1.00 92.62 90 LEU A N 1
ATOM 711 C CA . LEU A 1 90 ? -24.059 14.116 8.104 1.00 92.62 90 LEU A CA 1
ATOM 712 C C . LEU A 1 90 ? -23.103 13.447 7.109 1.00 92.62 90 LEU A C 1
ATOM 714 O O . LEU A 1 90 ? -22.168 14.086 6.618 1.00 92.62 90 LEU A O 1
ATOM 718 N N . ALA A 1 91 ? -23.344 12.181 6.764 1.00 91.06 91 ALA A N 1
ATOM 719 C CA . ALA A 1 91 ? -22.531 11.460 5.788 1.00 91.06 91 ALA A CA 1
ATOM 720 C C . ALA A 1 91 ? -22.620 12.075 4.381 1.00 91.06 91 ALA A C 1
ATOM 722 O O . ALA A 1 91 ? -21.605 12.173 3.692 1.00 91.06 91 ALA A O 1
ATOM 723 N N . LEU A 1 92 ? -23.792 12.585 3.986 1.00 89.81 92 LEU A N 1
ATOM 724 C CA . LEU A 1 92 ? -23.999 13.345 2.744 1.00 89.81 92 LEU A CA 1
ATOM 725 C C . LEU A 1 92 ? -23.159 14.634 2.652 1.00 89.81 92 LEU A C 1
ATOM 727 O O . LEU A 1 92 ? -22.982 15.172 1.559 1.00 89.81 92 LEU A O 1
ATOM 731 N N . ARG A 1 93 ? -22.616 15.130 3.773 1.00 90.12 93 ARG A N 1
ATOM 732 C CA . ARG A 1 93 ? -21.704 16.289 3.814 1.00 90.12 93 ARG A CA 1
ATOM 733 C C . ARG A 1 93 ? -20.230 15.904 3.649 1.00 90.12 93 ARG A C 1
ATOM 735 O O . ARG A 1 93 ? -19.386 16.791 3.531 1.00 90.12 93 ARG A O 1
ATOM 742 N N . CYS A 1 94 ? -19.903 14.611 3.652 1.00 88.81 94 CYS A N 1
ATOM 743 C CA . CYS A 1 94 ? -18.536 14.123 3.486 1.00 88.81 94 CYS A CA 1
ATOM 744 C C . CYS A 1 94 ? -18.126 14.101 1.998 1.00 88.81 94 CYS A C 1
ATOM 746 O O . CYS A 1 94 ? -18.912 13.690 1.145 1.00 88.81 94 CYS A O 1
ATOM 748 N N . PRO A 1 95 ? -16.888 14.498 1.649 1.00 85.75 95 PRO A N 1
ATOM 749 C CA . PRO A 1 95 ? -16.442 14.539 0.260 1.00 85.75 95 PRO A CA 1
ATOM 750 C C . PRO A 1 95 ? -16.179 13.139 -0.313 1.00 85.75 95 PRO A C 1
ATOM 752 O O . PRO A 1 95 ? -15.434 12.349 0.263 1.00 85.75 95 PRO A O 1
ATOM 755 N N . HIS A 1 96 ? -16.709 12.864 -1.505 1.00 79.75 96 HIS A N 1
ATOM 756 C CA . HIS A 1 96 ? -16.400 11.647 -2.262 1.00 79.75 96 HIS A CA 1
ATOM 757 C C . HIS A 1 96 ? -14.961 11.612 -2.785 1.00 79.75 96 HIS A C 1
ATOM 759 O O . HIS A 1 96 ? -14.353 12.648 -3.050 1.00 79.75 96 HIS A O 1
ATOM 765 N N . ASN A 1 97 ? -14.440 10.402 -3.023 1.00 75.75 97 ASN A N 1
ATOM 766 C CA . ASN A 1 97 ? -13.101 10.172 -3.579 1.00 75.75 97 ASN A CA 1
ATOM 767 C C . ASN A 1 97 ? -11.976 10.825 -2.749 1.00 75.75 97 ASN A C 1
ATOM 769 O O . ASN A 1 97 ? -10.929 11.199 -3.292 1.00 75.75 97 ASN A O 1
ATOM 773 N N . CYS A 1 98 ? -12.194 10.946 -1.433 1.00 73.50 98 CYS A N 1
ATOM 774 C CA . CYS A 1 98 ? -11.250 11.507 -0.476 1.00 73.50 98 CYS A CA 1
ATOM 775 C C . CYS A 1 98 ? -10.209 10.467 -0.039 1.00 73.50 98 CYS A C 1
ATOM 777 O O . CYS A 1 98 ? -10.548 9.334 0.315 1.00 73.50 98 CYS A O 1
ATOM 779 N N . TYR A 1 99 ? -8.935 10.856 -0.045 1.00 69.81 99 TYR A N 1
ATOM 780 C CA . TYR A 1 99 ? -7.814 10.066 0.462 1.00 69.81 99 TYR A CA 1
ATOM 781 C C . TYR A 1 99 ? -6.704 10.993 0.980 1.00 69.81 99 TYR A C 1
ATOM 783 O O . TYR A 1 99 ? -6.307 11.930 0.282 1.00 69.81 99 TYR A O 1
ATOM 791 N N . ASN A 1 100 ? -6.195 10.736 2.191 1.00 66.69 100 ASN A N 1
ATOM 792 C CA . ASN A 1 100 ? -5.194 11.560 2.888 1.00 66.69 100 ASN A CA 1
ATOM 793 C C . ASN A 1 100 ? -5.528 13.070 2.899 1.00 66.69 100 ASN A C 1
ATOM 795 O O . ASN A 1 100 ? -4.658 13.904 2.634 1.00 66.69 100 ASN A O 1
ATOM 799 N N . GLY A 1 101 ? -6.795 13.415 3.148 1.00 54.28 101 GLY A N 1
ATOM 800 C CA . GLY A 1 101 ? -7.280 14.798 3.181 1.00 54.28 101 GLY A CA 1
ATOM 801 C C . GLY A 1 101 ? -7.336 15.492 1.814 1.00 54.28 101 GLY A C 1
ATOM 802 O O . GLY A 1 101 ? -7.304 16.717 1.751 1.00 54.28 101 GLY A O 1
ATOM 803 N N . SER A 1 102 ? -7.390 14.738 0.710 1.00 55.88 102 SER A N 1
ATOM 804 C CA . SER A 1 102 ? -7.483 15.291 -0.650 1.00 55.88 102 SER A CA 1
ATOM 805 C C . SER A 1 102 ? -8.534 14.577 -1.503 1.00 55.88 102 SER A C 1
ATOM 807 O O . SER A 1 102 ? -8.655 13.353 -1.457 1.00 55.88 102 SER A O 1
ATOM 809 N N . VAL A 1 103 ? -9.290 15.346 -2.292 1.00 68.62 103 VAL A N 1
ATOM 810 C CA . VAL A 1 103 ? -10.308 14.837 -3.226 1.00 68.62 103 VAL A CA 1
ATOM 811 C C . VAL A 1 103 ? -9.679 14.584 -4.594 1.00 68.62 103 VAL A C 1
ATOM 813 O O . VAL A 1 103 ? -9.035 15.463 -5.162 1.00 68.62 103 VAL A O 1
ATOM 816 N N . ASN A 1 104 ? -9.884 13.386 -5.143 1.00 60.56 104 ASN A N 1
ATOM 817 C CA . ASN A 1 104 ? -9.369 13.015 -6.461 1.00 60.56 104 ASN A CA 1
ATOM 818 C C . ASN A 1 104 ? -10.371 13.416 -7.560 1.00 60.56 104 ASN A C 1
ATOM 820 O O . ASN A 1 104 ? -11.432 12.805 -7.688 1.00 60.56 104 ASN A O 1
ATOM 824 N N . SER A 1 105 ? -10.018 14.398 -8.394 1.00 48.94 105 SER A N 1
ATOM 825 C CA . SER A 1 105 ? -10.884 14.975 -9.445 1.00 48.94 105 SER A CA 1
ATOM 826 C C . SER A 1 105 ? -11.211 14.045 -10.631 1.00 48.94 105 SER A C 1
ATOM 828 O O . SER A 1 105 ? -11.902 14.455 -11.561 1.00 48.94 105 SER A O 1
ATOM 830 N N . GLU A 1 106 ? -10.714 12.805 -10.634 1.00 46.81 106 GLU A N 1
ATOM 831 C CA . GLU A 1 106 ? -10.745 11.882 -11.784 1.00 46.81 106 GLU A CA 1
ATOM 832 C C . GLU A 1 106 ? -12.164 11.424 -12.193 1.00 46.81 106 GLU A C 1
ATOM 834 O O . GLU A 1 106 ? -12.350 10.908 -13.295 1.00 46.81 106 GLU A O 1
ATOM 839 N N . GLY A 1 107 ? -13.177 11.627 -11.340 1.00 39.19 107 GLY A N 1
ATOM 840 C CA . GLY A 1 107 ? -14.535 11.101 -11.533 1.00 39.19 107 GLY A CA 1
ATOM 841 C C . GLY A 1 107 ? -15.327 11.665 -12.724 1.00 39.19 107 GLY A C 1
ATOM 842 O O . GLY A 1 107 ? -16.179 10.960 -13.254 1.00 39.19 107 GLY A O 1
ATOM 843 N N . ASN A 1 108 ? -15.043 12.893 -13.179 1.00 32.59 108 ASN A N 1
ATOM 844 C CA . ASN A 1 108 ? -15.915 13.620 -14.123 1.00 32.59 108 ASN A CA 1
ATOM 845 C C . ASN A 1 108 ? -15.401 13.708 -15.576 1.00 32.59 108 ASN A C 1
ATOM 847 O O . ASN A 1 108 ? -16.016 14.384 -16.397 1.00 32.59 108 ASN A O 1
ATOM 851 N N . VAL A 1 109 ? -14.288 13.051 -15.930 1.00 30.69 109 VAL A N 1
ATOM 852 C CA . VAL A 1 109 ? -13.652 13.235 -17.259 1.00 30.69 109 VAL A CA 1
ATOM 853 C C . VAL A 1 109 ? -14.116 12.206 -18.310 1.00 30.69 109 VAL A C 1
ATOM 855 O O . VAL A 1 109 ? -13.945 12.425 -19.510 1.00 30.69 109 VAL A O 1
ATOM 858 N N . GLN A 1 110 ? -14.793 11.120 -17.914 1.00 30.00 110 GLN A N 1
ATOM 859 C CA . GLN A 1 110 ? -15.359 10.122 -18.844 1.00 30.00 110 GLN A CA 1
ATOM 860 C C . GLN A 1 110 ? -16.687 10.584 -19.483 1.00 30.00 110 GLN A C 1
ATOM 862 O O . GLN A 1 110 ? -17.712 9.915 -19.390 1.00 30.00 110 GLN A O 1
ATOM 867 N N . GLY A 1 111 ? -16.654 11.739 -20.152 1.00 27.92 111 GLY A N 1
ATOM 868 C CA . GLY A 1 111 ? -17.796 12.314 -20.875 1.00 27.92 111 GLY A CA 1
ATOM 869 C C . GLY A 1 111 ? -17.441 13.197 -22.079 1.00 27.92 111 GLY A C 1
ATOM 870 O O . GLY A 1 111 ? -18.317 13.487 -22.890 1.00 27.92 111 GLY A O 1
ATOM 871 N N . LEU A 1 112 ? -16.175 13.603 -22.246 1.00 27.31 112 LEU A N 1
ATOM 872 C CA . LEU A 1 112 ? -15.753 14.522 -23.310 1.00 27.31 112 LEU A CA 1
ATOM 873 C C . LEU A 1 112 ? -14.871 13.838 -24.362 1.00 27.31 112 LEU A C 1
ATOM 875 O O . LEU A 1 112 ? -13.647 13.947 -24.353 1.00 27.31 112 LEU A O 1
ATOM 879 N N . ASN A 1 113 ? -15.521 13.217 -25.350 1.00 30.27 113 ASN A N 1
ATOM 880 C CA . ASN A 1 113 ? -14.921 13.027 -26.674 1.00 30.27 113 ASN A CA 1
ATOM 881 C C . ASN A 1 113 ? -14.831 14.401 -27.371 1.00 30.27 113 ASN A C 1
ATOM 883 O O . ASN A 1 113 ? -15.686 14.748 -28.184 1.00 30.27 113 ASN A O 1
ATOM 887 N N . GLY A 1 114 ? -13.825 15.203 -27.009 1.00 25.19 114 GLY A N 1
ATOM 888 C CA . GLY A 1 114 ? -13.656 16.582 -27.473 1.00 25.19 114 GLY A CA 1
ATOM 889 C C . GLY A 1 114 ? -12.188 16.961 -27.675 1.00 25.19 114 GLY A C 1
ATOM 890 O O . GLY A 1 114 ? -11.357 16.751 -26.801 1.00 25.19 114 GLY A O 1
ATOM 891 N N . SER A 1 115 ? -11.901 17.511 -28.855 1.00 25.30 115 SER A N 1
ATOM 892 C CA . SER A 1 115 ? -10.635 18.089 -29.338 1.00 25.30 115 SER A CA 1
ATOM 893 C C . SER A 1 115 ? -9.583 18.516 -28.296 1.00 25.30 115 SER A C 1
ATOM 895 O O . SER A 1 115 ? -9.823 19.396 -27.473 1.00 25.30 115 SER A O 1
ATOM 897 N N . PHE A 1 116 ? -8.361 18.003 -28.465 1.00 30.22 116 PHE A N 1
ATOM 898 C CA . PHE A 1 116 ? -7.138 18.449 -27.789 1.00 30.22 116 PHE A CA 1
ATOM 899 C C . PHE A 1 116 ? -6.777 19.899 -28.176 1.00 30.22 116 PHE A C 1
ATOM 901 O O . PHE A 1 116 ? -6.205 20.124 -29.243 1.00 30.22 116 PHE A O 1
ATOM 908 N N . GLN A 1 117 ? -7.101 20.884 -27.330 1.00 26.14 117 GLN A N 1
ATOM 909 C CA . GLN A 1 117 ? -6.562 22.252 -27.410 1.00 26.14 117 GLN A CA 1
ATOM 910 C C . GLN A 1 117 ? -6.774 23.050 -26.107 1.00 26.14 117 GLN A C 1
ATOM 912 O O . GLN A 1 117 ? -7.651 22.734 -25.311 1.00 26.14 117 GLN A O 1
ATOM 917 N N . ALA A 1 118 ? -5.979 24.115 -25.941 1.00 24.89 118 ALA A N 1
ATOM 918 C CA . ALA A 1 118 ? -6.087 25.153 -24.905 1.00 24.89 118 ALA A CA 1
ATOM 919 C C . ALA A 1 118 ? -5.858 24.746 -23.428 1.00 24.89 118 ALA A C 1
ATOM 921 O O . ALA A 1 118 ? -6.732 24.908 -22.581 1.00 24.89 118 ALA A O 1
ATOM 922 N N . TYR A 1 119 ? -4.609 24.415 -23.076 1.00 24.75 119 TYR A N 1
ATOM 923 C CA . TYR A 1 119 ? -4.099 24.795 -21.751 1.00 24.75 119 TYR A CA 1
ATOM 924 C C . TYR A 1 119 ? -3.733 26.289 -21.752 1.00 24.75 119 TYR A C 1
ATOM 926 O O . TYR A 1 119 ? -2.788 26.708 -22.421 1.00 24.75 119 TYR A O 1
ATOM 934 N N . ARG A 1 120 ? -4.456 27.089 -20.966 1.00 24.31 120 ARG A N 1
ATOM 935 C CA . ARG A 1 120 ? -3.988 28.372 -20.419 1.00 24.31 120 ARG A CA 1
ATOM 936 C C . ARG A 1 120 ? -4.436 28.452 -18.966 1.00 24.31 120 ARG A C 1
ATOM 938 O O . ARG A 1 120 ? -5.603 28.212 -18.678 1.00 24.31 120 ARG A O 1
ATOM 945 N N . PHE A 1 121 ? -3.518 28.807 -18.073 1.00 30.58 121 PHE A N 1
ATOM 946 C CA . PHE A 1 121 ? -3.873 29.182 -16.708 1.00 30.58 121 PHE A CA 1
ATOM 947 C C . PHE A 1 121 ? -4.580 30.543 -16.710 1.00 30.58 121 PHE A C 1
ATOM 949 O O . PHE A 1 121 ? -4.210 31.438 -17.473 1.00 30.58 121 PHE A O 1
ATOM 956 N N . ALA A 1 122 ? -5.575 30.686 -15.841 1.00 26.05 122 ALA A N 1
ATOM 957 C CA . ALA A 1 122 ? -6.172 31.955 -15.447 1.00 26.05 122 ALA A CA 1
ATOM 958 C C . ALA A 1 122 ? -6.646 31.818 -13.994 1.00 26.05 122 ALA A C 1
ATOM 960 O O . ALA A 1 122 ? -7.268 30.815 -13.641 1.00 26.05 122 ALA A O 1
ATOM 961 N N . ASP A 1 123 ? -6.314 32.795 -13.155 1.00 26.72 123 ASP A N 1
ATOM 962 C CA . ASP A 1 123 ? -6.645 32.778 -11.732 1.00 26.72 123 ASP A CA 1
ATOM 963 C C . ASP A 1 123 ? -8.136 33.016 -11.468 1.00 26.72 123 ASP A C 1
ATOM 965 O O . ASP A 1 123 ? -8.787 33.766 -12.191 1.00 26.72 123 ASP A O 1
ATOM 969 N N . ASN A 1 124 ? -8.618 32.458 -10.351 1.00 31.16 124 ASN A N 1
ATOM 970 C CA . ASN A 1 124 ? -9.911 32.721 -9.710 1.00 31.16 124 ASN A CA 1
ATOM 971 C C . ASN A 1 124 ? -11.178 32.547 -10.572 1.00 31.16 124 ASN A C 1
ATOM 973 O O . ASN A 1 124 ? -11.494 33.380 -11.408 1.00 31.16 124 ASN A O 1
ATOM 977 N N . TYR A 1 125 ? -12.048 31.612 -10.176 1.00 27.14 125 TYR A N 1
ATOM 978 C CA . TYR A 1 125 ? -13.397 32.002 -9.737 1.00 27.14 125 TYR A CA 1
ATOM 979 C C . TYR A 1 125 ? -14.040 30.928 -8.850 1.00 27.14 125 TYR A C 1
ATOM 981 O O . TYR A 1 125 ? -13.670 29.755 -8.876 1.00 27.14 125 TYR A O 1
ATOM 989 N N . SER A 1 126 ? -15.011 31.347 -8.041 1.00 35.84 126 SER A N 1
ATOM 990 C CA . SER A 1 126 ? -15.793 30.505 -7.135 1.00 35.84 126 SER A CA 1
ATOM 991 C C . SER A 1 126 ? -16.695 29.518 -7.891 1.00 35.84 126 SER A C 1
ATOM 993 O O . SER A 1 126 ? -17.821 29.852 -8.261 1.00 35.84 126 SER A O 1
ATOM 995 N N . GLY A 1 127 ? -16.210 28.292 -8.090 1.00 28.06 127 GLY A N 1
ATOM 996 C CA . GLY A 1 127 ? -16.963 27.181 -8.678 1.00 28.06 127 GLY A CA 1
ATOM 997 C C . GLY A 1 127 ? -17.952 26.536 -7.705 1.00 28.06 127 GLY A C 1
ATOM 998 O O . GLY A 1 127 ? -17.785 25.375 -7.341 1.00 28.06 127 GLY A O 1
ATOM 999 N N . LEU A 1 128 ? -18.983 27.275 -7.287 1.00 32.69 128 LEU A N 1
ATOM 1000 C CA . LEU A 1 128 ? -20.130 26.710 -6.571 1.00 32.69 128 LEU A CA 1
ATOM 1001 C C . LEU A 1 128 ? -20.985 25.941 -7.593 1.00 32.69 128 LEU A C 1
ATOM 1003 O O . LEU A 1 128 ? -21.848 26.510 -8.258 1.00 32.69 128 LEU A O 1
ATOM 1007 N N . ILE A 1 129 ? -20.656 24.661 -7.794 1.00 32.81 129 ILE A N 1
ATOM 1008 C CA . ILE A 1 129 ? -21.376 23.780 -8.720 1.00 32.81 129 ILE A CA 1
ATOM 1009 C C . ILE A 1 129 ? -22.779 23.548 -8.156 1.00 32.81 129 ILE A C 1
ATOM 1011 O O . ILE A 1 129 ? -22.933 22.994 -7.069 1.00 32.81 129 ILE A O 1
ATOM 1015 N N . ASP A 1 130 ? -23.788 23.978 -8.909 1.00 31.16 130 ASP A N 1
ATOM 1016 C CA . ASP A 1 130 ? -25.203 23.875 -8.555 1.00 31.16 130 ASP A CA 1
ATOM 1017 C C . ASP A 1 130 ? -25.663 22.406 -8.650 1.00 31.16 130 ASP A C 1
ATOM 1019 O O . ASP A 1 130 ? -26.109 21.923 -9.692 1.00 31.16 130 ASP A O 1
ATOM 1023 N N . LEU A 1 131 ? -25.442 21.649 -7.570 1.00 34.53 131 LEU A N 1
ATOM 1024 C CA . LEU A 1 131 ? -25.448 20.178 -7.558 1.00 34.53 131 LEU A CA 1
ATOM 1025 C C . LEU A 1 131 ? -26.859 19.541 -7.543 1.00 34.53 131 LEU A C 1
ATOM 1027 O O . LEU A 1 131 ? -27.019 18.367 -7.214 1.00 34.53 131 LEU A O 1
ATOM 1031 N N . ASN A 1 132 ? -27.888 20.310 -7.901 1.00 28.95 132 ASN A N 1
ATOM 1032 C CA . ASN A 1 132 ? -29.310 20.060 -7.627 1.00 28.95 132 ASN A CA 1
ATOM 1033 C C . ASN A 1 132 ? -30.012 19.001 -8.517 1.00 28.95 132 ASN A C 1
ATOM 1035 O O . ASN A 1 132 ? -31.225 19.071 -8.722 1.00 28.95 132 ASN A O 1
ATOM 1039 N N . SER A 1 133 ? -29.296 18.015 -9.073 1.00 32.97 133 SER A N 1
ATOM 1040 C CA . SER A 1 133 ? -29.927 16.941 -9.876 1.00 32.97 133 SER A CA 1
ATOM 1041 C C . SER A 1 133 ? -29.216 15.582 -9.915 1.00 32.97 133 SER A C 1
ATOM 1043 O O . SER A 1 133 ? -29.736 14.651 -10.533 1.00 32.97 133 SER A O 1
ATOM 1045 N N . LEU A 1 134 ? -28.079 15.415 -9.233 1.00 41.81 134 LEU A N 1
ATOM 1046 C CA . LEU A 1 134 ? -27.509 14.088 -8.984 1.00 41.81 134 LEU A CA 1
ATOM 1047 C C . LEU A 1 134 ? -28.058 13.541 -7.665 1.00 41.81 134 LEU A C 1
ATOM 1049 O O . LEU A 1 134 ? -28.091 14.254 -6.664 1.00 41.81 134 LEU A O 1
ATOM 1053 N N . VAL A 1 135 ? -28.447 12.263 -7.645 1.00 42.56 135 VAL A N 1
ATOM 1054 C CA . VAL A 1 135 ? -28.701 11.556 -6.383 1.00 42.56 135 VAL A CA 1
ATOM 1055 C C . VAL A 1 135 ? -27.351 11.359 -5.702 1.00 42.56 135 VAL A C 1
ATOM 1057 O O . VAL A 1 135 ? -26.592 10.458 -6.059 1.00 42.56 135 VAL A O 1
ATOM 1060 N N . VAL A 1 136 ? -27.032 12.239 -4.754 1.00 62.62 136 VAL A N 1
ATOM 1061 C CA . VAL A 1 136 ? -25.861 12.085 -3.893 1.00 62.62 136 VAL A CA 1
ATOM 1062 C C . VAL A 1 136 ? -26.142 10.903 -2.969 1.00 62.62 136 VAL A C 1
ATOM 1064 O O . VAL A 1 136 ? -26.952 11.001 -2.055 1.00 62.62 136 VAL A O 1
ATOM 1067 N N . VAL A 1 137 ? -25.516 9.764 -3.250 1.00 73.81 137 VAL A N 1
ATOM 1068 C CA . VAL A 1 137 ? -25.443 8.624 -2.327 1.00 73.81 137 VAL A CA 1
ATOM 1069 C C . VAL A 1 137 ? -24.223 8.873 -1.443 1.00 73.81 137 VAL A C 1
ATOM 1071 O O . VAL A 1 137 ? -23.160 9.089 -2.017 1.00 73.81 137 VAL A O 1
ATOM 1074 N N . PRO A 1 138 ? -24.317 8.867 -0.102 1.00 83.25 138 PRO A N 1
ATOM 1075 C CA . PRO A 1 138 ? -23.181 9.188 0.764 1.00 83.25 138 PRO A CA 1
ATOM 1076 C C . PRO A 1 138 ? -22.057 8.138 0.669 1.00 83.25 138 PRO A C 1
ATOM 1078 O O . PRO A 1 138 ? -22.309 6.986 0.304 1.00 83.25 138 PRO A O 1
ATOM 1081 N N . PRO A 1 139 ? -20.806 8.485 1.027 1.00 86.25 139 PRO A N 1
ATOM 1082 C CA . PRO A 1 139 ? -19.758 7.487 1.216 1.00 86.25 139 PRO A CA 1
ATOM 1083 C C . PRO A 1 139 ? -20.126 6.571 2.394 1.00 86.25 139 PRO A C 1
ATOM 1085 O O . PRO A 1 139 ? -20.288 7.042 3.516 1.00 86.25 139 PRO A O 1
ATOM 1088 N N . LEU A 1 140 ? -20.246 5.264 2.136 1.00 85.31 140 LEU A N 1
ATOM 1089 C CA . LEU A 1 140 ? -20.687 4.264 3.117 1.00 85.31 140 LEU A CA 1
ATOM 1090 C C . LEU A 1 140 ? -19.795 4.206 4.366 1.00 85.31 140 LEU A C 1
ATOM 1092 O O . LEU A 1 140 ? -20.311 4.027 5.464 1.00 85.31 140 LEU A O 1
ATOM 1096 N N . LEU A 1 141 ? -18.478 4.366 4.208 1.00 87.50 141 LEU A N 1
ATOM 1097 C CA . LEU A 1 141 ? -17.499 4.374 5.299 1.00 87.50 141 LEU A CA 1
ATOM 1098 C C . LEU A 1 141 ? -16.636 5.637 5.210 1.00 87.50 141 LEU A C 1
ATOM 1100 O O . LEU A 1 141 ? -16.116 5.973 4.142 1.00 87.50 141 LEU A O 1
ATOM 1104 N N . ILE A 1 142 ? -16.446 6.320 6.336 1.00 88.25 142 ILE A N 1
ATOM 1105 C CA . ILE A 1 142 ? -15.659 7.556 6.437 1.00 88.25 142 ILE A CA 1
ATOM 1106 C C . ILE A 1 142 ? -14.592 7.370 7.516 1.00 88.25 142 ILE A C 1
ATOM 1108 O O . ILE A 1 142 ? -14.926 7.146 8.676 1.00 88.25 142 ILE A O 1
ATOM 1112 N N . GLN A 1 143 ? -13.311 7.484 7.157 1.00 88.75 143 GLN A N 1
ATOM 1113 C CA . GLN A 1 143 ? -12.204 7.570 8.113 1.00 88.75 143 GLN A CA 1
ATOM 1114 C C . GLN A 1 143 ? -12.100 9.007 8.619 1.00 88.75 143 GLN A C 1
ATOM 1116 O O . GLN A 1 143 ? -12.006 9.939 7.813 1.00 88.75 143 GLN A O 1
ATOM 1121 N N . PHE A 1 144 ? -12.074 9.193 9.937 1.00 90.19 144 PHE A N 1
ATOM 1122 C CA . PHE A 1 144 ? -12.148 10.520 10.539 1.00 90.19 144 PHE A CA 1
ATOM 1123 C C . PHE A 1 144 ? -11.270 10.686 11.785 1.00 90.19 144 PHE A C 1
ATOM 1125 O O . PHE A 1 144 ? -10.895 9.727 12.471 1.00 90.19 144 PHE A O 1
ATOM 1132 N N . ILE A 1 145 ? -10.991 11.951 12.075 1.00 91.50 145 ILE A N 1
ATOM 1133 C CA . ILE A 1 145 ? -10.550 12.461 13.371 1.00 91.50 145 ILE A CA 1
ATOM 1134 C C . ILE A 1 145 ? -11.632 13.432 13.851 1.00 91.50 145 ILE A C 1
ATOM 1136 O O . ILE A 1 145 ? -12.287 14.095 13.045 1.00 91.50 145 ILE A O 1
ATOM 1140 N N . MET A 1 146 ? -11.857 13.500 15.157 1.00 94.25 146 MET A N 1
ATOM 1141 C CA . MET A 1 146 ? -12.804 14.439 15.748 1.00 94.25 146 MET A CA 1
ATOM 1142 C C . MET A 1 146 ? -12.257 14.966 17.065 1.00 94.25 146 MET A C 1
ATOM 1144 O O . MET A 1 146 ? -11.819 14.193 17.920 1.00 94.25 146 MET A O 1
ATOM 1148 N N . PHE A 1 147 ? -12.320 16.281 17.223 1.00 93.88 147 PHE A N 1
ATOM 1149 C CA . PHE A 1 147 ? -12.130 16.955 18.498 1.00 93.88 147 PHE A CA 1
ATOM 1150 C C . PHE A 1 147 ? -13.510 17.415 18.963 1.00 93.88 147 PHE A C 1
ATOM 1152 O O . PHE A 1 147 ? -14.233 18.072 18.213 1.00 93.88 147 PHE A O 1
ATOM 1159 N N . TYR A 1 148 ? -13.930 17.008 20.159 1.00 93.06 148 TYR A N 1
ATOM 1160 C CA . TYR A 1 148 ? -15.257 17.337 20.683 1.00 93.06 148 TYR A CA 1
ATOM 1161 C C . TYR A 1 148 ? -15.219 17.416 22.204 1.00 93.06 148 TYR A C 1
ATOM 1163 O O . TYR A 1 148 ? -14.846 16.442 22.854 1.00 93.06 148 TYR A O 1
ATOM 1171 N N . LYS A 1 149 ? -15.584 18.570 22.778 1.00 90.56 149 LYS A N 1
ATOM 1172 C CA . LYS A 1 149 ? -15.614 18.805 24.240 1.00 90.56 149 LYS A CA 1
ATOM 1173 C C . LYS A 1 149 ? -14.323 18.332 24.942 1.00 90.56 149 LYS A C 1
ATOM 1175 O O . LYS A 1 149 ? -14.359 17.634 25.951 1.00 90.56 149 LYS A O 1
ATOM 1180 N N . SER A 1 150 ? -13.177 18.685 24.355 1.00 89.00 150 SER A N 1
ATOM 1181 C CA . SER A 1 150 ? -11.821 18.296 24.778 1.00 89.00 150 SER A CA 1
ATOM 1182 C C . SER A 1 150 ? -11.475 16.797 24.769 1.00 89.00 150 SER A C 1
ATOM 1184 O O . SER A 1 150 ? -10.389 16.422 25.226 1.00 89.00 150 SER A O 1
ATOM 1186 N N . GLN A 1 151 ? -12.327 15.937 24.208 1.00 92.25 151 GLN A N 1
ATOM 1187 C CA . GLN A 1 151 ? -11.943 14.584 23.806 1.00 92.25 151 GLN A CA 1
ATOM 1188 C C . GLN A 1 151 ? -11.335 14.598 22.399 1.00 92.25 151 GLN A C 1
ATOM 1190 O O . GLN A 1 151 ? -11.790 15.339 21.524 1.00 92.25 151 GLN A O 1
ATOM 1195 N N . ALA A 1 152 ? -10.348 13.730 22.164 1.00 92.56 152 ALA A N 1
ATOM 1196 C CA . ALA A 1 152 ? -9.844 13.430 20.823 1.00 92.56 152 ALA A CA 1
ATOM 1197 C C . ALA A 1 152 ? -10.244 12.012 20.424 1.00 92.56 152 ALA A C 1
ATOM 1199 O O . ALA A 1 152 ? -9.954 11.053 21.146 1.00 92.56 152 ALA A O 1
ATOM 1200 N N . MET A 1 153 ? -10.872 11.874 19.263 1.00 93.50 153 MET A N 1
ATOM 1201 C CA . MET A 1 153 ? -11.420 10.620 18.754 1.00 93.50 153 MET A CA 1
ATOM 1202 C C . MET A 1 153 ? -10.826 10.314 17.374 1.00 93.50 153 MET A C 1
ATOM 1204 O O . MET A 1 153 ? -10.648 11.216 16.555 1.00 93.50 153 MET A O 1
ATOM 1208 N N . LYS A 1 154 ? -10.524 9.040 17.102 1.00 88.69 154 LYS A N 1
ATOM 1209 C CA . LYS A 1 154 ? -10.108 8.558 15.773 1.00 88.69 154 LYS A CA 1
ATOM 1210 C C . LYS A 1 154 ? -10.706 7.181 15.499 1.00 88.69 154 LYS A C 1
ATOM 1212 O O . LYS A 1 154 ? -10.577 6.275 16.328 1.00 88.69 154 LYS A O 1
ATOM 1217 N N . GLY A 1 155 ? -11.260 7.015 14.303 1.00 88.56 155 GLY A N 1
ATOM 1218 C CA . GLY A 1 155 ? -11.735 5.736 13.793 1.00 88.56 155 GLY A CA 1
ATOM 1219 C C . GLY A 1 155 ? -12.259 5.848 12.365 1.00 88.56 155 GLY A C 1
ATOM 1220 O O . GLY A 1 155 ? -11.871 6.744 11.610 1.00 88.56 155 GLY A O 1
ATOM 1221 N N . THR A 1 156 ? -13.189 4.969 12.020 1.00 91.00 156 THR A N 1
ATOM 1222 C CA . THR A 1 156 ? -14.166 5.201 10.956 1.00 91.00 156 THR A CA 1
ATOM 1223 C C . THR A 1 156 ? -15.577 5.324 11.531 1.00 91.00 156 THR A C 1
ATOM 1225 O O . THR A 1 156 ? -15.843 4.972 12.682 1.00 91.00 156 THR A O 1
ATOM 1228 N N . VAL A 1 157 ? -16.498 5.832 10.724 1.00 90.12 157 VAL A N 1
ATOM 1229 C CA . VAL A 1 157 ? -17.943 5.730 10.944 1.00 90.12 157 VAL A CA 1
ATOM 1230 C C . VAL A 1 157 ? -18.608 5.194 9.683 1.00 90.12 157 VAL A C 1
ATOM 1232 O O . VAL A 1 157 ? -18.175 5.520 8.574 1.00 90.12 157 VAL A O 1
ATOM 1235 N N . VAL A 1 158 ? -19.652 4.382 9.855 1.00 89.88 158 VAL A N 1
ATOM 1236 C CA . VAL A 1 158 ? -20.511 3.914 8.757 1.00 89.88 158 VAL A CA 1
ATOM 1237 C C . VAL A 1 158 ? -21.866 4.598 8.788 1.00 89.88 158 VAL A C 1
ATOM 1239 O O . VAL A 1 158 ? -22.425 4.837 9.860 1.00 89.88 158 VAL A O 1
ATOM 1242 N N . VAL A 1 159 ? -22.398 4.882 7.601 1.00 90.00 159 VAL A N 1
ATOM 1243 C CA . VAL A 1 159 ? -23.760 5.385 7.412 1.00 90.00 159 VAL A CA 1
ATOM 1244 C C . VAL A 1 159 ? -24.773 4.417 8.018 1.00 90.00 159 VAL A C 1
ATOM 1246 O O . VAL A 1 159 ? -24.919 3.287 7.558 1.00 90.00 159 VAL A O 1
ATOM 1249 N N . ASN A 1 160 ? -25.512 4.876 9.024 1.00 89.31 160 ASN A N 1
ATOM 1250 C CA . ASN A 1 160 ? -26.647 4.157 9.584 1.00 89.31 160 ASN A CA 1
ATOM 1251 C C . ASN A 1 160 ? -27.922 4.989 9.390 1.00 89.31 160 ASN A C 1
ATOM 1253 O O . ASN A 1 160 ? -28.171 5.959 10.107 1.00 89.31 160 ASN A O 1
ATOM 1257 N N . ARG A 1 161 ? -28.750 4.564 8.427 1.00 85.25 161 ARG A N 1
ATOM 1258 C CA . ARG A 1 161 ? -30.032 5.194 8.054 1.00 85.25 161 ARG A CA 1
ATOM 1259 C C . ARG A 1 161 ? -31.098 5.151 9.160 1.00 85.25 161 ARG A C 1
ATOM 1261 O O . ARG A 1 161 ? -32.133 5.793 9.026 1.00 85.25 161 ARG A O 1
ATOM 1268 N N . GLN A 1 162 ? -30.869 4.388 10.232 1.00 87.44 162 GLN A N 1
ATOM 1269 C CA . GLN A 1 162 ? -31.770 4.293 11.386 1.00 87.44 162 GLN A CA 1
ATOM 1270 C C . GLN A 1 162 ? -31.441 5.314 12.490 1.00 87.44 162 GLN A C 1
ATOM 1272 O O . GLN A 1 162 ? -32.218 5.450 13.436 1.00 87.44 162 GLN A O 1
ATOM 1277 N N . LEU A 1 163 ? -30.309 6.027 12.401 1.00 91.12 163 LEU A N 1
ATOM 1278 C CA . LEU A 1 163 ? -29.976 7.089 13.353 1.00 91.12 163 LEU A CA 1
ATOM 1279 C C . LEU A 1 163 ? -30.831 8.347 13.124 1.00 91.12 163 LEU A C 1
ATOM 1281 O O . LEU A 1 163 ? -31.159 8.663 11.977 1.00 91.12 163 LEU A O 1
ATOM 1285 N N . PRO A 1 164 ? -31.140 9.121 14.183 1.00 94.12 164 PRO A N 1
ATOM 1286 C CA . PRO A 1 164 ? -31.679 10.468 14.028 1.00 94.12 164 PRO A CA 1
ATOM 1287 C C . PRO A 1 164 ? -30.710 11.377 13.246 1.00 94.12 164 PRO A C 1
ATOM 1289 O O . PRO A 1 164 ? -29.495 11.168 13.319 1.00 94.12 164 PRO A O 1
ATOM 1292 N N . PRO A 1 165 ? -31.207 12.427 12.565 1.00 93.75 165 PRO A N 1
ATOM 1293 C CA . PRO A 1 165 ? -30.358 13.444 11.943 1.00 93.75 165 PRO A CA 1
ATOM 1294 C C . PRO A 1 165 ? -29.343 14.067 12.914 1.00 93.75 165 PRO A C 1
ATOM 1296 O O . PRO A 1 165 ? -29.568 14.080 14.128 1.00 93.75 165 PRO A O 1
ATOM 1299 N N . ASN A 1 166 ? -28.239 14.598 12.388 1.00 94.88 166 ASN A N 1
ATOM 1300 C CA . ASN A 1 166 ? -27.125 15.173 13.155 1.00 94.88 166 ASN A CA 1
ATOM 1301 C C . ASN A 1 166 ? -26.543 14.254 14.256 1.00 94.88 166 ASN A C 1
ATOM 1303 O O . ASN A 1 166 ? -26.007 14.745 15.251 1.00 94.88 166 ASN A O 1
ATOM 1307 N N . THR A 1 167 ? -26.617 12.928 14.101 1.00 96.31 167 THR A N 1
ATOM 1308 C CA . THR A 1 167 ? -26.112 11.958 15.095 1.00 96.31 167 THR A CA 1
ATOM 1309 C C . THR A 1 167 ? -24.810 11.283 14.653 1.00 96.31 167 THR A C 1
ATOM 1311 O O . THR A 1 167 ? -24.696 10.826 13.510 1.00 96.31 167 THR A O 1
ATOM 1314 N N . ILE A 1 168 ? -23.849 11.171 15.577 1.00 96.50 168 ILE A N 1
ATOM 1315 C CA . ILE A 1 168 ? -22.621 10.370 15.462 1.00 96.50 168 ILE A CA 1
ATOM 1316 C C . ILE A 1 168 ? -22.496 9.488 16.710 1.00 96.50 168 ILE A C 1
ATOM 1318 O O . ILE A 1 168 ? -22.456 9.992 17.830 1.00 96.50 168 ILE A O 1
ATOM 1322 N N . GLN A 1 169 ? -22.376 8.175 16.523 1.00 95.88 169 GLN A N 1
ATOM 1323 C CA . GLN A 1 169 ? -22.074 7.230 17.598 1.00 95.88 169 GLN A CA 1
ATOM 1324 C C . GLN A 1 169 ? -20.607 6.810 17.503 1.00 95.88 169 GLN A C 1
ATOM 1326 O O . GLN A 1 169 ? -20.200 6.217 16.505 1.00 95.88 169 GLN A O 1
ATOM 1331 N N . VAL A 1 170 ? -19.807 7.083 18.530 1.00 94.62 170 VAL A N 1
ATOM 1332 C CA . VAL A 1 170 ? -18.392 6.684 18.620 1.00 94.62 170 VAL A CA 1
ATOM 1333 C C . VAL A 1 170 ? -18.215 5.612 19.688 1.00 94.62 170 VAL A C 1
ATOM 1335 O O . VAL A 1 170 ? -18.923 5.605 20.688 1.00 94.62 170 VAL A O 1
ATOM 1338 N N . ARG A 1 171 ? -17.261 4.698 19.514 1.00 92.44 171 ARG A N 1
ATOM 1339 C CA . ARG A 1 171 ? -16.997 3.648 20.509 1.00 92.44 171 ARG A CA 1
ATOM 1340 C C . ARG A 1 171 ? -15.980 4.076 21.552 1.00 92.44 171 ARG A C 1
ATOM 1342 O O . ARG A 1 171 ? -15.124 4.919 21.276 1.00 92.44 171 ARG A O 1
ATOM 1349 N N . ARG A 1 172 ? -16.014 3.440 22.725 1.00 91.62 172 ARG A N 1
ATOM 1350 C CA . ARG A 1 172 ? -15.021 3.637 23.795 1.00 91.62 172 ARG A CA 1
ATOM 1351 C C . ARG A 1 172 ? -13.578 3.520 23.269 1.00 91.62 172 ARG A C 1
ATOM 1353 O O . ARG A 1 172 ? -12.762 4.394 23.541 1.00 91.62 172 ARG A O 1
ATOM 1360 N N . SER A 1 173 ? -13.302 2.526 22.424 1.00 87.56 173 SER A N 1
ATOM 1361 C CA . SER A 1 173 ? -12.030 2.286 21.723 1.00 87.56 173 SER A CA 1
ATOM 1362 C C . SER A 1 173 ? -11.596 3.404 20.767 1.00 87.56 173 SER A C 1
ATOM 1364 O O . SER A 1 173 ? -10.404 3.536 20.474 1.00 87.56 173 SER A O 1
ATOM 1366 N N . MET A 1 174 ? -12.524 4.222 20.263 1.00 90.12 174 MET A N 1
ATOM 1367 C CA . MET A 1 174 ? -12.246 5.327 19.336 1.00 90.12 174 MET A CA 1
ATOM 1368 C C . MET A 1 174 ? -11.785 6.592 20.062 1.00 90.12 174 MET A C 1
ATOM 1370 O O . MET A 1 174 ? -11.051 7.385 19.468 1.00 90.12 174 MET A O 1
ATOM 1374 N N . VAL A 1 175 ? -12.152 6.764 21.336 1.00 92.38 175 VAL A N 1
ATOM 1375 C CA . VAL A 1 175 ? -11.661 7.855 22.186 1.00 92.38 175 VAL A CA 1
ATOM 1376 C C . VAL A 1 175 ? -10.187 7.603 22.506 1.00 92.38 175 VAL A C 1
ATOM 1378 O O . VAL A 1 175 ? -9.826 6.591 23.104 1.00 92.38 175 VAL A O 1
ATOM 1381 N N . LYS A 1 176 ? -9.310 8.503 22.056 1.00 87.75 176 LYS A N 1
ATOM 1382 C CA . LYS A 1 176 ? -7.853 8.418 22.253 1.00 87.75 176 LYS A CA 1
ATOM 1383 C C . LYS A 1 176 ? -7.385 9.334 23.381 1.00 87.75 176 LYS A C 1
ATOM 1385 O O . LYS A 1 176 ? -6.464 8.975 24.100 1.00 87.75 176 LYS A O 1
ATOM 1390 N N . VAL A 1 177 ? -8.041 10.481 23.565 1.00 90.44 177 VAL A N 1
ATOM 1391 C CA . VAL A 1 177 ? -7.838 11.383 24.709 1.00 90.44 177 VAL A CA 1
ATOM 1392 C C . VAL A 1 177 ? -9.184 11.645 25.362 1.00 90.44 177 VAL A C 1
ATOM 1394 O O . VAL A 1 177 ? -10.129 12.031 24.678 1.00 90.44 177 VAL A O 1
ATOM 1397 N N . GLU A 1 178 ? -9.247 11.444 26.675 1.00 91.12 178 GLU A N 1
ATOM 1398 C CA . GLU A 1 178 ? -10.418 11.742 27.496 1.00 91.12 178 GLU A CA 1
ATOM 1399 C C . GLU A 1 178 ? -10.419 13.196 27.971 1.00 91.12 178 GLU A C 1
ATOM 1401 O O . GLU A 1 178 ? -9.359 13.776 28.228 1.00 91.12 178 GLU A O 1
ATOM 1406 N N . ALA A 1 179 ? -11.618 13.755 28.146 1.00 89.69 179 ALA A N 1
ATOM 1407 C CA . ALA A 1 179 ? -11.801 15.040 28.808 1.00 89.69 179 ALA A CA 1
ATOM 1408 C C . ALA A 1 179 ? -11.332 14.981 30.276 1.00 89.69 179 ALA A C 1
ATOM 1410 O O . ALA A 1 179 ? -11.107 13.918 30.850 1.00 89.69 179 ALA A O 1
ATOM 1411 N N . ASP A 1 180 ? -11.182 16.153 30.886 1.00 88.00 180 ASP A N 1
ATOM 1412 C CA . ASP A 1 180 ? -10.780 16.308 32.285 1.00 88.00 180 ASP A CA 1
ATOM 1413 C C . ASP A 1 180 ? -11.981 16.885 33.027 1.00 88.00 180 ASP A C 1
ATOM 1415 O O . ASP A 1 180 ? -12.441 17.979 32.692 1.00 88.00 180 ASP A O 1
ATOM 1419 N N . GLU A 1 181 ? -12.499 16.141 34.004 1.00 86.88 181 GLU A N 1
ATOM 1420 C CA . GLU A 1 181 ? -13.672 16.527 34.795 1.00 86.88 181 GLU A CA 1
ATOM 1421 C C . GLU A 1 181 ? -13.463 17.855 35.545 1.00 86.88 181 GLU A C 1
ATOM 1423 O O . GLU A 1 181 ? -14.429 18.554 35.846 1.00 86.88 181 GLU A O 1
ATOM 1428 N N . THR A 1 182 ? -12.209 18.245 35.804 1.00 85.00 182 THR A N 1
ATOM 1429 C CA . THR A 1 182 ? -11.857 19.513 36.466 1.00 85.00 182 THR A CA 1
ATOM 1430 C C . THR A 1 182 ? -11.807 20.715 35.516 1.00 85.00 182 THR A C 1
ATOM 1432 O O . THR A 1 182 ? -11.700 21.851 35.979 1.00 85.00 182 THR A O 1
ATOM 1435 N N . LEU A 1 183 ? -11.909 20.487 34.201 1.00 82.12 183 LEU A N 1
ATOM 1436 C CA . LEU A 1 183 ? -11.777 21.499 33.144 1.00 82.12 183 LEU A CA 1
ATOM 1437 C C . LEU A 1 183 ? -12.975 21.508 32.171 1.00 82.12 183 LEU A C 1
ATOM 1439 O O . LEU A 1 183 ? -12.847 21.985 31.047 1.00 82.12 183 LEU A O 1
ATOM 1443 N N . LEU A 1 184 ? -14.142 20.992 32.572 1.00 76.06 184 LEU A N 1
ATOM 1444 C CA . LEU A 1 184 ? -15.331 20.913 31.704 1.00 76.06 184 LEU A CA 1
ATOM 1445 C C . LEU A 1 184 ? -15.869 22.287 31.254 1.00 76.06 184 LEU A C 1
ATOM 1447 O O . LEU A 1 184 ? -16.431 22.386 30.167 1.00 76.06 184 LEU A O 1
ATOM 1451 N N . ASP A 1 185 ? -15.651 23.338 32.051 1.00 78.88 185 ASP A N 1
ATOM 1452 C CA . ASP A 1 185 ? -16.012 24.729 31.723 1.00 78.88 185 ASP A CA 1
ATOM 1453 C C . ASP A 1 185 ? -14.939 25.462 30.881 1.00 78.88 185 ASP A C 1
ATOM 1455 O O . ASP A 1 185 ? -15.059 26.662 30.614 1.00 78.88 185 ASP A O 1
ATOM 1459 N N . ALA A 1 186 ? -13.853 24.786 30.484 1.00 78.75 186 ALA A N 1
ATOM 1460 C CA . ALA A 1 186 ? -12.796 25.388 29.673 1.00 78.75 186 ALA A CA 1
ATOM 1461 C C . ALA A 1 186 ? -13.274 25.676 28.232 1.00 78.75 186 ALA A C 1
ATOM 1463 O O . ALA A 1 186 ? -14.104 24.944 27.689 1.00 78.75 186 ALA A O 1
ATOM 1464 N N . PRO A 1 187 ? -12.746 26.718 27.559 1.00 81.69 187 PRO A N 1
ATOM 1465 C CA . PRO A 1 187 ? -13.056 26.965 26.155 1.00 81.69 187 PRO A CA 1
ATOM 1466 C C . PRO A 1 187 ? -12.528 25.820 25.280 1.00 81.69 187 PRO A C 1
ATOM 1468 O O . PRO A 1 187 ? -11.342 25.502 25.319 1.00 81.69 187 PRO A O 1
ATOM 1471 N N . THR A 1 188 ? -13.399 25.242 24.453 1.00 86.19 188 THR A N 1
ATOM 1472 C CA . THR A 1 188 ? -13.065 24.121 23.560 1.00 86.19 188 THR A CA 1
ATOM 1473 C C . THR A 1 188 ? -13.208 24.504 22.087 1.00 86.19 188 THR A C 1
ATOM 1475 O O . THR A 1 188 ? -13.900 25.461 21.729 1.00 86.19 188 THR A O 1
ATOM 1478 N N . VAL A 1 189 ? -12.527 23.765 21.215 1.00 87.75 189 VAL A N 1
ATOM 1479 C CA . VAL A 1 189 ? -12.639 23.836 19.758 1.00 87.75 189 VAL A CA 1
ATOM 1480 C C . VAL A 1 189 ? -13.095 22.471 19.272 1.00 87.75 189 VAL A C 1
ATOM 1482 O O . VAL A 1 189 ? -12.337 21.505 19.318 1.00 87.75 189 VAL A O 1
ATOM 1485 N N . ASN A 1 190 ? -14.333 22.405 18.789 1.00 92.19 190 ASN A N 1
ATOM 1486 C CA . ASN A 1 190 ? -14.849 21.203 18.154 1.00 92.19 190 ASN A CA 1
ATOM 1487 C C . ASN A 1 190 ? -14.477 21.192 16.658 1.00 92.19 190 ASN A C 1
ATOM 1489 O O . ASN A 1 190 ? -14.537 22.231 15.997 1.00 92.19 190 ASN A O 1
ATOM 1493 N N . SER A 1 191 ? -14.124 20.027 16.117 1.00 93.31 191 SER A N 1
ATOM 1494 C CA . SER A 1 191 ? -13.977 19.791 14.676 1.00 93.31 191 SER A CA 1
ATOM 1495 C C . SER A 1 191 ? -14.313 18.339 14.327 1.00 93.31 191 SER A C 1
ATOM 1497 O O . SER A 1 191 ? -14.153 17.430 15.142 1.00 93.31 191 SER A O 1
ATOM 1499 N N . PHE A 1 192 ? -14.771 18.115 13.095 1.00 94.19 192 PHE A N 1
ATOM 1500 C CA . PHE A 1 192 ? -14.894 16.791 12.492 1.00 94.19 192 PHE A CA 1
ATOM 1501 C C . PHE A 1 192 ? -14.116 16.809 11.180 1.00 94.19 192 PHE A C 1
ATOM 1503 O O . PHE A 1 192 ? -14.296 17.707 10.354 1.00 94.19 192 PHE A O 1
ATOM 1510 N N . GLU A 1 193 ? -13.212 15.854 11.012 1.00 92.00 193 GLU A N 1
ATOM 1511 C CA . GLU A 1 193 ? -12.124 15.938 10.047 1.00 92.00 193 GLU A CA 1
ATOM 1512 C C . GLU A 1 193 ? -11.987 14.638 9.257 1.00 92.00 193 GLU A C 1
ATOM 1514 O O . GLU A 1 193 ? -11.528 13.616 9.769 1.00 92.00 193 GLU A O 1
ATOM 1519 N N . VAL A 1 194 ? -12.375 14.679 7.982 1.00 86.25 194 VAL A N 1
ATOM 1520 C CA . VAL A 1 194 ? -12.343 13.519 7.086 1.00 86.25 194 VAL A CA 1
ATOM 1521 C C . VAL A 1 194 ? -10.912 13.272 6.612 1.00 86.25 194 VAL A C 1
ATOM 1523 O O . VAL A 1 194 ? -10.302 14.122 5.962 1.00 86.25 194 VAL A O 1
ATOM 1526 N N . VAL A 1 195 ? -10.386 12.086 6.911 1.00 82.75 195 VAL A N 1
ATOM 1527 C CA . VAL A 1 195 ? -9.065 11.616 6.466 1.00 82.75 195 VAL A CA 1
ATOM 1528 C C . VAL A 1 195 ? -9.179 10.955 5.088 1.00 82.75 195 VAL A C 1
ATOM 1530 O O . VAL A 1 195 ? -8.384 11.237 4.188 1.00 82.75 195 VAL A O 1
ATOM 1533 N N . ALA A 1 196 ? -10.176 10.084 4.916 1.00 84.44 196 ALA A N 1
ATOM 1534 C CA . ALA A 1 196 ? -10.452 9.341 3.688 1.00 84.44 196 ALA A CA 1
ATOM 1535 C C . ALA A 1 196 ? -11.889 8.783 3.692 1.00 84.44 196 ALA A C 1
ATOM 1537 O O . ALA A 1 196 ? -12.544 8.738 4.732 1.00 84.44 196 ALA A O 1
ATOM 1538 N N . THR A 1 197 ? -12.370 8.322 2.539 1.00 83.81 197 THR A N 1
ATOM 1539 C CA . THR A 1 197 ? -13.716 7.741 2.368 1.00 83.81 197 THR A CA 1
ATOM 1540 C C . THR A 1 197 ? -13.689 6.417 1.607 1.00 83.81 197 THR A C 1
ATOM 1542 O O . THR A 1 197 ? -12.739 6.128 0.876 1.00 83.81 197 THR A O 1
ATOM 1545 N N . SER A 1 198 ? -14.764 5.633 1.714 1.00 81.44 198 SER A N 1
ATOM 1546 C CA . SER A 1 198 ? -15.061 4.531 0.797 1.00 81.44 198 SER A CA 1
ATOM 1547 C C . SER A 1 198 ? -15.175 5.074 -0.630 1.00 81.44 198 SER A C 1
ATOM 1549 O O . SER A 1 198 ? -16.083 5.849 -0.939 1.00 81.44 198 SER A O 1
ATOM 1551 N N . ASN A 1 199 ? -14.243 4.674 -1.489 1.00 75.56 199 ASN A N 1
ATOM 1552 C CA . ASN A 1 199 ? -14.073 5.200 -2.842 1.00 75.56 199 ASN A CA 1
ATOM 1553 C C . ASN A 1 199 ? -14.197 4.075 -3.873 1.00 75.56 199 ASN A C 1
ATOM 1555 O O . ASN A 1 199 ? -14.056 2.900 -3.524 1.00 75.56 199 ASN A O 1
ATOM 1559 N N . LYS A 1 200 ? -14.382 4.420 -5.156 1.00 75.25 200 LYS A N 1
ATOM 1560 C CA . LYS A 1 200 ? -14.363 3.412 -6.226 1.00 75.25 200 LYS A CA 1
ATOM 1561 C C . LYS A 1 200 ? -13.037 2.623 -6.183 1.00 75.25 200 LYS A C 1
ATOM 1563 O O . LYS A 1 200 ? -11.976 3.259 -6.177 1.00 75.25 200 LYS A O 1
ATOM 1568 N N . PRO A 1 201 ? -13.060 1.276 -6.167 1.00 73.06 201 PRO A N 1
ATOM 1569 C CA . PRO A 1 201 ? -11.848 0.484 -5.983 1.00 73.06 201 PRO A CA 1
ATOM 1570 C C . PRO A 1 201 ? -10.810 0.743 -7.077 1.00 73.06 201 PRO A C 1
ATOM 1572 O O . PRO A 1 201 ? -11.098 0.643 -8.272 1.00 73.06 201 PRO A O 1
ATOM 1575 N N . LYS A 1 202 ? -9.572 1.054 -6.677 1.00 70.50 202 LYS A N 1
ATOM 1576 C CA . LYS A 1 202 ? -8.448 1.167 -7.618 1.00 70.50 202 LYS A CA 1
ATOM 1577 C C . LYS A 1 202 ? -7.944 -0.233 -7.981 1.00 70.50 202 LYS A C 1
ATOM 1579 O O . LYS A 1 202 ? -7.902 -1.118 -7.126 1.00 70.50 202 LYS A O 1
ATOM 1584 N N . ALA A 1 203 ? -7.546 -0.413 -9.243 1.00 70.56 203 ALA A N 1
ATOM 1585 C CA . ALA A 1 203 ? -7.035 -1.683 -9.759 1.00 70.56 203 ALA A CA 1
ATOM 1586 C C . ALA A 1 203 ? -5.873 -2.196 -8.896 1.00 70.56 203 ALA A C 1
ATOM 1588 O O . ALA A 1 203 ? -4.853 -1.512 -8.748 1.00 70.56 203 ALA A O 1
ATOM 1589 N N . ALA A 1 204 ? -6.044 -3.379 -8.309 1.00 82.62 204 ALA A N 1
ATOM 1590 C CA . ALA A 1 204 ? -5.097 -3.894 -7.341 1.00 82.62 204 ALA A CA 1
ATOM 1591 C C . ALA A 1 204 ? -3.993 -4.753 -7.977 1.00 82.62 204 ALA A C 1
ATOM 1593 O O . ALA A 1 204 ? -3.999 -5.112 -9.158 1.00 82.62 204 ALA A O 1
ATOM 1594 N N . ALA A 1 205 ? -2.981 -5.025 -7.164 1.00 86.25 205 ALA A N 1
ATOM 1595 C CA . ALA A 1 205 ? -1.782 -5.747 -7.546 1.00 86.25 205 ALA A CA 1
ATOM 1596 C C . ALA A 1 205 ? -1.243 -6.490 -6.329 1.00 86.25 205 ALA A C 1
ATOM 1598 O O . ALA A 1 205 ? -1.384 -5.997 -5.204 1.00 86.25 205 ALA A O 1
ATOM 1599 N N . LEU A 1 206 ? -0.590 -7.625 -6.575 1.00 90.56 206 LEU A N 1
ATOM 1600 C CA . LEU A 1 206 ? 0.190 -8.329 -5.566 1.00 90.56 206 LEU A CA 1
ATOM 1601 C C . LEU A 1 206 ? 1.339 -7.437 -5.066 1.00 90.56 206 LEU A C 1
ATOM 1603 O O . LEU A 1 206 ? 1.744 -6.483 -5.733 1.00 90.56 206 LEU A O 1
ATOM 1607 N N . SER A 1 207 ? 1.879 -7.766 -3.896 1.00 90.44 207 SER A N 1
ATOM 1608 C CA . SER A 1 207 ? 3.128 -7.204 -3.375 1.00 90.44 207 SER A CA 1
ATOM 1609 C C . SER A 1 207 ? 4.208 -8.286 -3.320 1.00 90.44 207 SER A C 1
ATOM 1611 O O . SER A 1 207 ? 3.890 -9.477 -3.339 1.00 90.44 207 SER A O 1
ATOM 1613 N N . LYS A 1 208 ? 5.486 -7.895 -3.183 1.00 90.25 208 LYS A N 1
ATOM 1614 C CA . LYS A 1 208 ? 6.594 -8.852 -3.000 1.00 90.25 208 LYS A CA 1
ATOM 1615 C C . LYS A 1 208 ? 6.332 -9.841 -1.850 1.00 90.25 208 LYS A C 1
ATOM 1617 O O . LYS A 1 208 ? 6.634 -11.021 -1.984 1.00 90.25 208 LYS A O 1
ATOM 1622 N N . ASN A 1 209 ? 5.711 -9.378 -0.760 1.00 89.25 209 ASN A N 1
ATOM 1623 C CA . ASN A 1 209 ? 5.361 -10.213 0.388 1.00 89.25 209 ASN A CA 1
ATOM 1624 C C . ASN A 1 209 ? 4.240 -11.197 0.021 1.00 89.25 209 ASN A C 1
ATOM 1626 O O . ASN A 1 209 ? 4.408 -12.398 0.200 1.00 89.25 209 ASN A O 1
ATOM 1630 N N . LEU A 1 210 ? 3.137 -10.706 -0.560 1.00 89.19 210 LEU A N 1
ATOM 1631 C CA . LEU A 1 210 ? 1.992 -11.539 -0.942 1.00 89.19 210 LEU A CA 1
ATOM 1632 C C . LEU A 1 210 ? 2.375 -12.613 -1.978 1.00 89.19 210 LEU A C 1
ATOM 1634 O O . LEU A 1 210 ? 1.903 -13.739 -1.883 1.00 89.19 210 LEU A O 1
ATOM 1638 N N . ILE A 1 211 ? 3.282 -12.309 -2.914 1.00 92.19 211 ILE A N 1
ATOM 1639 C CA . ILE A 1 211 ? 3.849 -13.300 -3.849 1.00 92.19 211 ILE A CA 1
ATOM 1640 C C . ILE A 1 211 ? 4.571 -14.426 -3.094 1.00 92.19 211 ILE A C 1
ATOM 1642 O O . ILE A 1 211 ? 4.345 -15.599 -3.382 1.00 92.19 211 ILE A O 1
ATOM 1646 N N . MET A 1 212 ? 5.417 -14.086 -2.118 1.00 89.12 212 MET A N 1
ATOM 1647 C CA . MET A 1 212 ? 6.171 -15.073 -1.335 1.00 89.12 212 MET A CA 1
ATOM 1648 C C . MET A 1 212 ? 5.258 -15.925 -0.446 1.00 89.12 212 MET A C 1
ATOM 1650 O O . MET A 1 212 ? 5.445 -17.138 -0.370 1.00 89.12 212 MET A O 1
ATOM 1654 N N . LEU A 1 213 ? 4.247 -15.312 0.175 1.00 86.75 213 LEU A N 1
ATOM 1655 C CA . LEU A 1 213 ? 3.258 -16.004 1.002 1.00 86.75 213 LEU A CA 1
ATOM 1656 C C . LEU A 1 213 ? 2.372 -16.950 0.182 1.00 86.75 213 LEU A C 1
ATOM 1658 O O . LEU A 1 213 ? 2.198 -18.102 0.567 1.00 86.75 213 LEU A O 1
ATOM 1662 N N . LEU A 1 214 ? 1.874 -16.510 -0.978 1.00 86.94 214 LEU A N 1
ATOM 1663 C CA . LEU A 1 214 ? 1.088 -17.356 -1.880 1.00 86.94 214 LEU A CA 1
ATOM 1664 C C . LEU A 1 214 ? 1.925 -18.512 -2.455 1.00 86.94 214 LEU A C 1
ATOM 1666 O O . LEU A 1 214 ? 1.454 -19.646 -2.489 1.00 86.94 214 LEU A O 1
ATOM 1670 N N . ASN A 1 215 ? 3.179 -18.259 -2.851 1.00 89.06 215 ASN A N 1
ATOM 1671 C CA . ASN A 1 215 ? 4.091 -19.305 -3.329 1.00 89.06 215 ASN A CA 1
ATOM 1672 C C . ASN A 1 215 ? 4.421 -20.332 -2.226 1.00 89.06 215 ASN A C 1
ATOM 1674 O O . ASN A 1 215 ? 4.535 -21.521 -2.505 1.00 89.06 215 ASN A O 1
ATOM 1678 N N . TYR A 1 216 ? 4.519 -19.898 -0.965 1.00 85.56 216 TYR A N 1
ATOM 1679 C CA . TYR A 1 216 ? 4.642 -20.791 0.194 1.00 85.56 216 TYR A CA 1
ATOM 1680 C C . TYR A 1 216 ? 3.356 -21.580 0.485 1.00 85.56 216 TYR A C 1
ATOM 1682 O O . TYR A 1 216 ? 3.426 -22.763 0.804 1.00 85.56 216 TYR A O 1
ATOM 1690 N N . GLY A 1 217 ? 2.186 -20.964 0.294 1.00 80.44 217 GLY A N 1
ATOM 1691 C CA . GLY A 1 217 ? 0.876 -21.626 0.337 1.00 80.44 217 GLY A CA 1
ATOM 1692 C C . GLY A 1 217 ? 0.611 -22.611 -0.813 1.00 80.44 217 GLY A C 1
ATOM 1693 O O . GLY A 1 217 ? -0.456 -23.218 -0.853 1.00 80.44 217 GLY A O 1
ATOM 1694 N N . GLY A 1 218 ? 1.562 -22.791 -1.738 1.00 81.56 218 GLY A N 1
ATOM 1695 C CA . GLY A 1 218 ? 1.490 -23.766 -2.829 1.00 81.56 218 GLY A CA 1
ATOM 1696 C C . GLY A 1 218 ? 1.030 -23.211 -4.182 1.00 81.56 218 GLY A C 1
ATOM 1697 O O . GLY A 1 218 ? 0.855 -23.992 -5.116 1.00 81.56 218 GLY A O 1
ATOM 1698 N N . VAL A 1 219 ? 0.855 -21.892 -4.330 1.00 84.62 219 VAL A N 1
ATOM 1699 C CA . VAL A 1 219 ? 0.573 -21.277 -5.640 1.00 84.62 219 VAL A CA 1
ATOM 1700 C C . VAL A 1 219 ? 1.821 -21.403 -6.533 1.00 84.62 219 VAL A C 1
ATOM 1702 O O . VAL A 1 219 ? 2.890 -20.943 -6.133 1.00 84.62 219 VAL A O 1
ATOM 1705 N N . PRO A 1 220 ? 1.731 -22.008 -7.733 1.00 87.50 220 PRO A N 1
ATOM 1706 C CA . PRO A 1 220 ? 2.903 -22.315 -8.556 1.00 87.50 220 PRO A CA 1
ATOM 1707 C C . PRO A 1 220 ? 3.602 -21.060 -9.102 1.00 87.50 220 PRO A C 1
ATOM 1709 O O . PRO A 1 220 ? 2.962 -20.047 -9.391 1.00 87.50 220 PRO A O 1
ATOM 1712 N N . LYS A 1 221 ? 4.919 -21.139 -9.332 1.00 91.44 221 LYS A N 1
ATOM 1713 C CA . LYS A 1 221 ? 5.723 -20.040 -9.908 1.00 91.44 221 LYS A CA 1
ATOM 1714 C C . LYS A 1 221 ? 5.150 -19.539 -11.233 1.00 91.44 221 LYS A C 1
ATOM 1716 O O . LYS A 1 221 ? 5.065 -18.336 -11.482 1.00 91.44 221 LYS A O 1
ATOM 1721 N N . GLU A 1 222 ? 4.708 -20.483 -12.053 1.00 93.00 222 GLU A N 1
ATOM 1722 C CA . GLU A 1 222 ? 4.135 -20.313 -13.382 1.00 93.00 222 GLU A CA 1
ATOM 1723 C C . GLU A 1 222 ? 2.932 -19.361 -13.375 1.00 93.00 222 GLU A C 1
ATOM 1725 O O . GLU A 1 222 ? 2.763 -18.589 -14.319 1.00 93.00 222 GLU A O 1
ATOM 1730 N N . PHE A 1 223 ? 2.139 -19.343 -12.296 1.00 90.44 223 PHE A N 1
ATOM 1731 C CA . PHE A 1 223 ? 1.034 -18.399 -12.124 1.00 90.44 223 PHE A CA 1
ATOM 1732 C C . PHE A 1 223 ? 1.548 -16.950 -12.068 1.00 90.44 223 PHE A C 1
ATOM 1734 O O . PHE A 1 223 ? 1.084 -16.096 -12.828 1.00 90.44 223 PHE A O 1
ATOM 1741 N N . PHE A 1 224 ? 2.542 -16.662 -11.221 1.00 92.88 224 PHE A N 1
ATOM 1742 C CA . PHE A 1 224 ? 3.091 -15.309 -11.075 1.00 92.88 224 PHE A CA 1
ATOM 1743 C C . PHE A 1 224 ? 3.828 -14.868 -12.342 1.00 92.88 224 PHE A C 1
ATOM 1745 O O . PHE A 1 224 ? 3.673 -13.724 -12.774 1.00 92.88 224 PHE A O 1
ATOM 1752 N N . LEU A 1 225 ? 4.562 -15.785 -12.981 1.00 93.62 225 LEU A N 1
ATOM 1753 C CA . LEU A 1 225 ? 5.197 -15.543 -14.277 1.00 93.62 225 LEU A CA 1
ATOM 1754 C C . LEU A 1 225 ? 4.152 -15.229 -15.359 1.00 93.62 225 LEU A C 1
ATOM 1756 O O . LEU A 1 225 ? 4.329 -14.275 -16.112 1.00 93.62 225 LEU A O 1
ATOM 1760 N N . ALA A 1 226 ? 3.021 -15.939 -15.410 1.00 91.75 226 ALA A N 1
ATOM 1761 C CA . ALA A 1 226 ? 1.934 -15.631 -16.340 1.00 91.75 226 ALA A CA 1
ATOM 1762 C C . ALA A 1 226 ? 1.307 -14.245 -16.083 1.00 91.75 226 ALA A C 1
ATOM 1764 O O . ALA A 1 226 ? 1.030 -13.513 -17.041 1.00 91.75 226 ALA A O 1
ATOM 1765 N N . LYS A 1 227 ? 1.132 -13.830 -14.815 1.00 91.12 227 LYS A N 1
ATOM 1766 C CA . LYS A 1 227 ? 0.702 -12.452 -14.501 1.00 91.12 227 LYS A CA 1
ATOM 1767 C C . LYS A 1 227 ? 1.776 -11.424 -14.904 1.00 91.12 227 LYS A C 1
ATOM 1769 O O . LYS A 1 227 ? 1.405 -10.386 -15.447 1.00 91.12 227 LYS A O 1
ATOM 1774 N N . LEU A 1 228 ? 3.075 -11.707 -14.736 1.00 92.88 228 LEU A N 1
ATOM 1775 C CA . LEU A 1 228 ? 4.177 -10.844 -15.198 1.00 92.88 228 LEU A CA 1
ATOM 1776 C C . LEU A 1 228 ? 4.176 -10.675 -16.730 1.00 92.88 228 LEU A C 1
ATOM 1778 O O . LEU A 1 228 ? 4.200 -9.546 -17.217 1.00 92.88 228 LEU A O 1
ATOM 1782 N N . TRP A 1 229 ? 4.066 -11.763 -17.497 1.00 90.62 229 TRP A N 1
ATOM 1783 C CA . TRP A 1 229 ? 3.998 -11.700 -18.965 1.00 90.62 229 TRP A CA 1
ATOM 1784 C C . TRP A 1 229 ? 2.767 -10.925 -19.463 1.00 90.62 229 TRP A C 1
ATOM 1786 O O . TRP A 1 229 ? 2.883 -10.116 -20.387 1.00 90.62 229 TRP A O 1
ATOM 1796 N N . LYS A 1 230 ? 1.607 -11.083 -18.805 1.00 89.12 230 LYS A N 1
ATOM 1797 C CA . LYS A 1 230 ? 0.407 -10.259 -19.055 1.00 89.12 230 LYS A CA 1
ATOM 1798 C C . LYS A 1 230 ? 0.619 -8.789 -18.660 1.00 89.12 230 LYS A C 1
ATOM 1800 O O . LYS A 1 230 ? 0.094 -7.891 -19.318 1.00 89.12 230 LYS A O 1
ATOM 1805 N N . ALA A 1 231 ? 1.395 -8.523 -17.609 1.00 88.62 231 ALA A N 1
ATOM 1806 C CA . ALA A 1 231 ? 1.716 -7.171 -17.164 1.00 88.62 231 ALA A CA 1
ATOM 1807 C C . ALA A 1 231 ? 2.658 -6.436 -18.129 1.00 88.62 231 ALA A C 1
ATOM 1809 O O . ALA A 1 231 ? 2.523 -5.224 -18.268 1.00 88.62 231 ALA A O 1
ATOM 1810 N N . PHE A 1 232 ? 3.549 -7.139 -18.840 1.00 86.31 232 PHE A N 1
ATOM 1811 C CA . PHE A 1 232 ? 4.417 -6.556 -19.873 1.00 86.31 232 PHE A CA 1
ATOM 1812 C C . PHE A 1 232 ? 3.675 -6.115 -21.146 1.00 86.31 232 PHE A C 1
ATOM 1814 O O . PHE A 1 232 ? 4.140 -5.201 -21.827 1.00 86.31 232 PHE A O 1
ATOM 1821 N N . THR A 1 233 ? 2.520 -6.705 -21.479 1.00 80.69 233 THR A N 1
ATOM 1822 C CA . THR A 1 233 ? 1.863 -6.493 -22.786 1.00 80.69 233 THR A CA 1
ATOM 1823 C C . THR A 1 233 ? 1.533 -5.022 -23.080 1.00 80.69 233 THR A C 1
ATOM 1825 O O . THR A 1 233 ? 1.632 -4.590 -24.227 1.00 80.69 233 THR A O 1
ATOM 1828 N N . LYS A 1 234 ? 1.176 -4.230 -22.056 1.00 75.38 234 LYS A N 1
ATOM 1829 C CA . LYS A 1 234 ? 0.890 -2.791 -22.201 1.00 75.38 234 LYS A CA 1
ATOM 1830 C C . LYS A 1 234 ? 2.156 -1.910 -22.120 1.00 75.38 234 LYS A C 1
ATOM 1832 O O . LYS A 1 234 ? 2.336 -1.125 -23.049 1.00 75.38 234 LYS A O 1
ATOM 1837 N N . PRO A 1 235 ? 3.041 -2.028 -21.108 1.00 75.75 235 PRO A N 1
ATOM 1838 C CA . PRO A 1 235 ? 4.322 -1.317 -21.049 1.00 75.75 235 PRO A CA 1
ATOM 1839 C C . PRO A 1 235 ? 5.171 -1.461 -22.311 1.00 75.75 235 PRO A C 1
ATOM 1841 O O . PRO A 1 235 ? 5.545 -0.458 -22.905 1.00 75.75 235 PRO A O 1
ATOM 1844 N N . LEU A 1 236 ? 5.416 -2.692 -22.773 1.00 80.56 236 LEU A N 1
ATOM 1845 C CA . LEU A 1 236 ? 6.340 -2.938 -23.885 1.00 80.56 236 LEU A CA 1
ATOM 1846 C C . LEU A 1 236 ? 5.757 -2.530 -25.250 1.00 80.56 236 LEU A C 1
ATOM 1848 O O . LEU A 1 236 ? 6.479 -2.488 -26.242 1.00 80.56 236 LEU A O 1
ATOM 1852 N N . SER A 1 237 ? 4.465 -2.173 -25.312 1.00 84.12 237 SER A N 1
ATOM 1853 C CA . SER A 1 237 ? 3.846 -1.649 -26.536 1.00 84.12 237 SER A CA 1
ATOM 1854 C C . SER A 1 237 ? 4.445 -0.322 -27.003 1.00 84.12 237 SER A C 1
ATOM 1856 O O . SER A 1 237 ? 4.350 -0.011 -28.187 1.00 84.12 237 SER A O 1
ATOM 1858 N N . VAL A 1 238 ? 5.123 0.435 -26.130 1.00 84.75 238 VAL A N 1
ATOM 1859 C CA . VAL A 1 238 ? 5.804 1.681 -26.524 1.00 84.75 238 VAL A CA 1
ATOM 1860 C C . VAL A 1 238 ? 6.924 1.458 -27.543 1.00 84.75 238 VAL A C 1
ATOM 1862 O O . VAL A 1 238 ? 7.202 2.360 -28.320 1.00 84.75 238 VAL A O 1
ATOM 1865 N N . TRP A 1 239 ? 7.516 0.260 -27.602 1.00 84.19 239 TRP A N 1
ATOM 1866 C CA . TRP A 1 239 ? 8.597 -0.070 -28.539 1.00 84.19 239 TRP A CA 1
ATOM 1867 C C . TRP A 1 239 ? 8.119 -0.426 -29.956 1.00 84.19 239 TRP A C 1
ATOM 1869 O O . TRP A 1 239 ? 8.927 -0.455 -30.877 1.00 84.19 239 TRP A O 1
ATOM 1879 N N . TYR A 1 240 ? 6.827 -0.720 -30.154 1.00 84.94 240 TYR A N 1
ATOM 1880 C CA . TYR A 1 240 ? 6.294 -1.175 -31.452 1.00 84.94 240 TYR A CA 1
ATOM 1881 C C . TYR A 1 240 ? 4.942 -0.559 -31.853 1.00 84.94 240 TYR A C 1
ATOM 1883 O O . TYR A 1 240 ? 4.447 -0.814 -32.950 1.00 84.94 240 TYR A O 1
ATOM 1891 N N . ASN A 1 241 ? 4.321 0.257 -30.999 1.00 87.94 241 ASN A N 1
ATOM 1892 C CA . ASN A 1 241 ? 3.073 0.956 -31.291 1.00 87.94 241 ASN A CA 1
ATOM 1893 C C . ASN A 1 241 ? 3.286 2.473 -31.208 1.00 87.94 241 ASN A C 1
ATOM 1895 O O . ASN A 1 241 ? 3.425 3.034 -30.122 1.00 87.94 241 ASN A O 1
ATOM 1899 N N . ILE A 1 242 ? 3.234 3.148 -32.359 1.00 85.38 242 ILE A N 1
ATOM 1900 C CA . ILE A 1 242 ? 3.498 4.590 -32.481 1.00 85.38 242 ILE A CA 1
ATOM 1901 C C . ILE A 1 242 ? 2.590 5.464 -31.594 1.00 85.38 242 ILE A C 1
ATOM 1903 O O . ILE A 1 242 ? 3.026 6.492 -31.086 1.00 85.38 242 ILE A O 1
ATOM 1907 N N . GLN A 1 243 ? 1.349 5.039 -31.320 1.00 84.88 243 GLN A N 1
ATOM 1908 C CA . GLN A 1 243 ? 0.453 5.767 -30.414 1.00 84.88 243 GLN A CA 1
ATOM 1909 C C . GLN A 1 243 ? 0.813 5.556 -28.937 1.00 84.88 243 GLN A C 1
ATOM 1911 O O . GLN A 1 243 ? 0.568 6.435 -28.112 1.00 84.88 243 GLN A O 1
ATOM 1916 N N . ALA A 1 244 ? 1.351 4.387 -28.574 1.00 84.69 244 ALA A N 1
ATOM 1917 C CA . ALA A 1 244 ? 1.878 4.143 -27.235 1.00 84.69 244 ALA A CA 1
ATOM 1918 C C . ALA A 1 244 ? 3.180 4.924 -27.017 1.00 84.69 244 ALA A C 1
ATOM 1920 O O . ALA A 1 244 ? 3.298 5.594 -25.993 1.00 84.69 244 ALA A O 1
ATOM 1921 N N . ALA A 1 245 ? 4.076 4.922 -28.010 1.00 83.50 245 ALA A N 1
ATOM 1922 C CA . ALA A 1 245 ? 5.290 5.732 -28.026 1.00 83.50 245 ALA A CA 1
ATOM 1923 C C . ALA A 1 245 ? 4.980 7.224 -27.831 1.00 83.50 245 ALA A C 1
ATOM 1925 O O . ALA A 1 245 ? 5.444 7.821 -26.862 1.00 83.50 245 ALA A O 1
ATOM 1926 N N . ALA A 1 246 ? 4.106 7.795 -28.673 1.00 83.19 246 ALA A N 1
ATOM 1927 C CA . ALA A 1 246 ? 3.706 9.204 -28.613 1.00 83.19 246 ALA A CA 1
ATOM 1928 C C . ALA A 1 246 ? 3.140 9.615 -27.241 1.00 83.19 246 ALA A C 1
ATOM 1930 O O . ALA A 1 246 ? 3.451 10.692 -26.740 1.00 83.19 246 ALA A O 1
ATOM 1931 N N . ARG A 1 247 ? 2.335 8.752 -26.603 1.00 78.94 247 ARG A N 1
ATOM 1932 C CA . ARG A 1 247 ? 1.810 9.013 -25.251 1.00 78.94 247 ARG A CA 1
ATOM 1933 C C . ARG A 1 247 ? 2.883 8.936 -24.163 1.00 78.94 247 ARG A C 1
ATOM 1935 O O . ARG A 1 247 ? 2.725 9.607 -23.152 1.00 78.94 247 ARG A O 1
ATOM 1942 N N . GLY A 1 248 ? 3.934 8.136 -24.344 1.00 74.75 248 GLY A N 1
ATOM 1943 C CA . GLY A 1 248 ? 5.028 8.017 -23.378 1.00 74.75 248 GLY A CA 1
ATOM 1944 C C . GLY A 1 248 ? 5.946 9.236 -23.371 1.00 74.75 248 GLY A C 1
ATOM 1945 O O . GLY A 1 248 ? 6.120 9.871 -22.335 1.00 74.75 248 GLY A O 1
ATOM 1946 N N . VAL A 1 249 ? 6.455 9.624 -24.542 1.00 77.19 249 VAL A N 1
ATOM 1947 C CA . VAL A 1 249 ? 7.413 10.741 -24.692 1.00 77.19 249 VAL A CA 1
ATOM 1948 C C . VAL A 1 249 ? 6.815 12.118 -24.364 1.00 77.19 249 VAL A C 1
ATOM 1950 O O . VAL A 1 249 ? 7.525 13.036 -23.966 1.00 77.19 249 VAL A O 1
ATOM 1953 N N . VAL A 1 250 ? 5.489 12.266 -24.463 1.00 73.00 250 VAL A N 1
ATOM 1954 C CA . VAL A 1 250 ? 4.776 13.465 -23.980 1.00 73.00 250 VAL A CA 1
ATOM 1955 C C . VAL A 1 250 ? 4.733 13.526 -22.445 1.00 73.00 250 VAL A C 1
ATOM 1957 O O . VAL A 1 250 ? 4.691 14.617 -21.886 1.00 73.00 250 VAL A O 1
ATOM 1960 N N . VAL A 1 251 ? 4.779 12.384 -21.749 1.00 65.12 251 VAL A N 1
ATOM 1961 C CA . VAL A 1 251 ? 4.775 12.311 -20.275 1.00 65.12 251 VAL A CA 1
ATOM 1962 C C . VAL A 1 251 ? 6.183 12.466 -19.683 1.00 65.12 251 VAL A C 1
ATOM 1964 O O . VAL A 1 251 ? 6.308 12.973 -18.570 1.00 65.12 251 VAL A O 1
ATOM 1967 N N . THR A 1 252 ? 7.247 12.100 -20.411 1.00 60.28 252 THR A N 1
ATOM 1968 C CA . THR A 1 252 ? 8.641 12.367 -19.991 1.00 60.28 252 THR A CA 1
ATOM 1969 C C . THR A 1 252 ? 9.091 13.813 -20.206 1.00 60.28 252 THR A C 1
ATOM 1971 O O . THR A 1 252 ? 10.154 14.185 -19.719 1.00 60.28 252 THR A O 1
ATOM 1974 N N . TRP A 1 253 ? 8.295 14.632 -20.906 1.00 60.41 253 TRP A N 1
ATOM 1975 C CA . TRP A 1 253 ? 8.662 15.971 -21.397 1.00 60.41 253 TRP A CA 1
ATOM 1976 C C . TRP A 1 253 ? 9.826 15.980 -22.408 1.00 60.41 253 TRP A C 1
ATOM 1978 O O . TRP A 1 253 ? 10.369 17.041 -22.723 1.00 60.41 253 TRP A O 1
ATOM 1988 N N . GLU A 1 254 ? 10.181 14.828 -22.987 1.00 67.94 254 GLU A N 1
ATOM 1989 C CA . GLU A 1 254 ? 11.233 14.710 -24.003 1.00 67.94 254 GLU A CA 1
ATOM 1990 C C . GLU A 1 254 ? 10.738 15.220 -25.363 1.00 67.94 254 GLU A C 1
ATOM 1992 O O . GLU A 1 254 ? 10.388 14.465 -26.272 1.00 67.94 254 GLU A O 1
ATOM 1997 N N . PHE A 1 255 ? 10.720 16.546 -25.510 1.00 72.62 255 PHE A N 1
ATOM 1998 C CA . PHE A 1 255 ? 10.230 17.247 -26.700 1.00 72.62 255 PHE A CA 1
ATOM 1999 C C . PHE A 1 255 ? 10.924 16.803 -28.001 1.00 72.62 255 PHE A C 1
ATOM 2001 O O . PHE A 1 255 ? 10.296 16.790 -29.060 1.00 72.62 255 PHE A O 1
ATOM 2008 N N . VAL A 1 256 ? 12.192 16.377 -27.921 1.00 79.12 256 VAL A N 1
ATOM 2009 C CA . VAL A 1 256 ? 12.928 15.772 -29.042 1.00 79.12 256 VAL A CA 1
ATOM 2010 C C . VAL A 1 256 ? 12.297 14.433 -29.431 1.00 79.12 256 VAL A C 1
ATOM 2012 O O . VAL A 1 256 ? 11.817 14.305 -30.553 1.00 79.12 256 VAL A O 1
ATOM 2015 N N . ALA A 1 257 ? 12.195 13.472 -28.508 1.00 84.50 257 ALA A N 1
ATOM 2016 C CA . ALA A 1 257 ? 11.582 12.169 -28.770 1.00 84.50 257 ALA A CA 1
ATOM 2017 C C . ALA A 1 257 ? 10.110 12.293 -29.230 1.00 84.50 257 ALA A C 1
ATOM 2019 O O . ALA A 1 257 ? 9.676 11.581 -30.138 1.00 84.50 257 ALA A O 1
ATOM 2020 N N . ALA A 1 258 ? 9.359 13.262 -28.695 1.00 84.12 258 ALA A N 1
ATOM 2021 C CA . ALA A 1 258 ? 8.014 13.604 -29.164 1.00 84.12 258 ALA A CA 1
ATOM 2022 C C . ALA A 1 258 ? 7.991 14.098 -30.623 1.00 84.12 258 ALA A C 1
ATOM 2024 O O . ALA A 1 258 ? 7.168 13.621 -31.411 1.00 84.12 258 ALA A O 1
ATOM 2025 N N . ARG A 1 259 ? 8.912 14.993 -31.014 1.00 83.81 259 ARG A N 1
ATOM 2026 C CA . ARG A 1 259 ? 9.097 15.407 -32.418 1.00 83.81 259 ARG A CA 1
ATOM 2027 C C . ARG A 1 259 ? 9.484 14.212 -33.302 1.00 83.81 259 ARG A C 1
ATOM 2029 O O . ARG A 1 259 ? 8.898 14.048 -34.366 1.00 83.81 259 ARG A O 1
ATOM 2036 N N . MET A 1 260 ? 10.396 13.342 -32.862 1.00 87.31 260 MET A N 1
ATOM 2037 C CA . MET A 1 260 ? 10.845 12.167 -33.631 1.00 87.31 260 MET A CA 1
ATOM 2038 C C . MET A 1 260 ? 9.691 11.206 -33.953 1.00 87.31 260 MET A C 1
ATOM 2040 O O . MET A 1 260 ? 9.515 10.827 -35.112 1.00 87.31 260 MET A O 1
ATOM 2044 N N . VAL A 1 261 ? 8.847 10.882 -32.966 1.00 87.44 261 VAL A N 1
ATOM 2045 C CA . VAL A 1 261 ? 7.636 10.067 -33.182 1.00 87.44 261 VAL A CA 1
ATOM 2046 C C . VAL A 1 261 ? 6.646 10.772 -34.118 1.00 87.44 261 VAL A C 1
ATOM 2048 O O . VAL A 1 261 ? 6.068 10.127 -34.992 1.00 87.44 261 VAL A O 1
ATOM 2051 N N . ALA A 1 262 ? 6.461 12.090 -33.981 1.00 85.81 262 ALA A N 1
ATOM 2052 C CA . ALA A 1 262 ? 5.552 12.865 -34.832 1.00 85.81 262 ALA A CA 1
ATOM 2053 C C . ALA A 1 262 ? 6.009 12.946 -36.303 1.00 85.81 262 ALA A C 1
ATOM 2055 O O . ALA A 1 262 ? 5.168 12.919 -37.201 1.00 85.81 262 ALA A O 1
ATOM 2056 N N . TYR A 1 263 ? 7.321 12.986 -36.557 1.00 86.19 263 TYR A N 1
ATOM 2057 C CA . TYR A 1 263 ? 7.909 12.918 -37.902 1.00 86.19 263 TYR A CA 1
ATOM 2058 C C . TYR A 1 263 ? 8.050 11.484 -38.448 1.00 86.19 263 TYR A C 1
ATOM 2060 O O . TYR A 1 263 ? 8.549 11.299 -39.557 1.00 86.19 263 TYR A O 1
ATOM 2068 N N . GLY A 1 264 ? 7.585 10.466 -37.714 1.00 85.50 264 GLY A N 1
ATOM 2069 C CA . GLY A 1 264 ? 7.578 9.075 -38.173 1.00 85.50 264 GLY A CA 1
ATOM 2070 C C . GLY A 1 264 ? 8.950 8.396 -38.169 1.00 85.50 264 GLY A C 1
ATOM 2071 O O . GLY A 1 264 ? 9.153 7.445 -38.925 1.00 85.50 264 GLY A O 1
ATOM 2072 N N . ILE A 1 265 ? 9.887 8.863 -37.336 1.00 86.81 265 ILE A N 1
ATOM 2073 C CA . ILE A 1 265 ? 11.179 8.193 -37.143 1.00 86.81 265 ILE A CA 1
ATOM 2074 C C . ILE A 1 265 ? 10.937 6.793 -36.533 1.00 86.81 265 ILE A C 1
ATOM 2076 O O . ILE A 1 265 ? 10.087 6.662 -35.645 1.00 86.81 265 ILE A O 1
ATOM 2080 N N . PRO A 1 266 ? 11.637 5.737 -37.001 1.00 87.62 266 PRO A N 1
ATOM 2081 C CA . PRO A 1 266 ? 11.462 4.381 -36.484 1.00 87.62 266 PRO A CA 1
ATOM 2082 C C . PRO A 1 266 ? 11.699 4.277 -34.970 1.00 87.62 266 PRO A C 1
ATOM 2084 O O . PRO A 1 266 ? 12.615 4.892 -34.432 1.00 87.62 266 PRO A O 1
ATOM 2087 N N . LEU A 1 267 ? 10.884 3.474 -34.276 1.00 86.75 267 LEU A N 1
ATOM 2088 C CA . LEU A 1 267 ? 10.950 3.316 -32.810 1.00 86.75 267 LEU A CA 1
ATOM 2089 C C . LEU A 1 267 ? 12.176 2.507 -32.336 1.00 86.75 267 LEU A C 1
ATOM 2091 O O . LEU A 1 267 ? 12.448 2.443 -31.138 1.00 86.75 267 LEU A O 1
ATOM 2095 N N . ASP A 1 268 ? 12.892 1.882 -33.271 1.00 84.00 268 ASP A N 1
ATOM 2096 C CA . ASP A 1 268 ? 14.183 1.215 -33.103 1.00 84.00 268 ASP A CA 1
ATOM 2097 C C . ASP A 1 268 ? 15.385 2.122 -33.437 1.00 84.00 268 ASP A C 1
ATOM 2099 O O . ASP A 1 268 ? 16.523 1.661 -33.408 1.00 84.00 268 ASP A O 1
ATOM 2103 N N . GLU A 1 269 ? 15.167 3.415 -33.705 1.00 87.06 269 GLU A N 1
ATOM 2104 C CA . GLU A 1 269 ? 16.237 4.417 -33.677 1.00 87.06 269 GLU A CA 1
ATOM 2105 C C . GLU A 1 269 ? 16.829 4.488 -32.249 1.00 87.06 269 GLU A C 1
ATOM 2107 O O . GLU A 1 269 ? 16.059 4.640 -31.300 1.00 87.06 269 GLU A O 1
ATOM 2112 N N . PRO A 1 270 ? 18.158 4.359 -32.045 1.00 84.38 270 PRO A N 1
ATOM 2113 C CA . PRO A 1 270 ? 18.740 4.176 -30.713 1.00 84.38 270 PRO A CA 1
ATOM 2114 C C . PRO A 1 270 ? 18.407 5.226 -29.647 1.00 84.38 270 PRO A C 1
ATOM 2116 O O . PRO A 1 270 ? 18.207 4.850 -28.490 1.00 84.38 270 PRO A O 1
ATOM 2119 N N . TYR A 1 271 ? 18.346 6.516 -29.988 1.00 83.75 271 TYR A N 1
ATOM 2120 C CA . TYR A 1 271 ? 18.008 7.558 -29.013 1.00 83.75 271 TYR A CA 1
ATOM 2121 C C . TYR A 1 271 ? 16.520 7.513 -28.648 1.00 83.75 271 TYR A C 1
ATOM 2123 O O . TYR A 1 271 ? 16.181 7.467 -27.465 1.00 83.75 271 TYR A O 1
ATOM 2131 N N . LEU A 1 272 ? 15.626 7.408 -29.632 1.00 86.06 272 LEU A N 1
ATOM 2132 C CA . LEU A 1 272 ? 14.193 7.247 -29.388 1.00 86.06 272 LEU A CA 1
ATOM 2133 C C . LEU A 1 272 ? 13.892 5.946 -28.624 1.00 86.06 272 LEU A C 1
ATOM 2135 O O . LEU A 1 272 ? 13.093 5.952 -27.685 1.00 86.06 272 LEU A O 1
ATOM 2139 N N . GLN A 1 273 ? 14.569 4.845 -28.955 1.00 86.50 273 GLN A N 1
ATOM 2140 C CA . GLN A 1 273 ? 14.449 3.574 -28.242 1.00 86.50 273 GLN A CA 1
ATOM 2141 C C . GLN A 1 273 ? 14.942 3.700 -26.789 1.00 86.50 273 GLN A C 1
ATOM 2143 O O . GLN A 1 273 ? 14.330 3.118 -25.890 1.00 86.50 273 GLN A O 1
ATOM 2148 N N . HIS A 1 274 ? 15.995 4.485 -26.531 1.00 85.81 274 HIS A N 1
ATOM 2149 C CA . HIS A 1 274 ? 16.479 4.792 -25.182 1.00 85.81 274 HIS A CA 1
ATOM 2150 C C . HIS A 1 274 ? 15.451 5.594 -24.368 1.00 85.81 274 HIS A C 1
ATOM 2152 O O . HIS A 1 274 ? 15.053 5.125 -23.300 1.00 85.81 274 HIS A O 1
ATOM 2158 N N . CYS A 1 275 ? 14.942 6.713 -24.894 1.00 85.81 275 CYS A N 1
ATOM 2159 C CA . CYS A 1 275 ? 13.882 7.522 -24.271 1.00 85.81 275 CYS A CA 1
ATOM 2160 C C . CYS A 1 275 ? 12.639 6.678 -23.930 1.00 85.81 275 CYS A C 1
ATOM 2162 O O . CYS A 1 275 ? 12.153 6.666 -22.796 1.00 85.81 275 CYS A O 1
ATOM 2164 N N . LEU A 1 276 ? 12.159 5.877 -24.890 1.00 86.50 276 LEU A N 1
ATOM 2165 C CA . LEU A 1 276 ? 11.013 4.978 -24.702 1.00 86.50 276 LEU A CA 1
ATOM 2166 C C . LEU A 1 276 ? 11.274 3.892 -23.646 1.00 86.50 276 LEU A C 1
ATOM 2168 O O . LEU A 1 276 ? 10.341 3.452 -22.968 1.00 86.50 276 LEU A O 1
ATOM 2172 N N . SER A 1 277 ? 12.528 3.468 -23.487 1.00 85.69 277 SER A N 1
ATOM 2173 C CA . SER A 1 277 ? 12.925 2.459 -22.502 1.00 85.69 277 SER A CA 1
ATOM 2174 C C . SER A 1 277 ? 13.091 3.041 -21.103 1.00 85.69 277 SER A C 1
ATOM 2176 O O . SER A 1 277 ? 12.620 2.413 -20.160 1.00 85.69 277 SER A O 1
ATOM 2178 N N . GLU A 1 278 ? 13.643 4.248 -20.942 1.00 84.81 278 GLU A N 1
ATOM 2179 C CA . GLU A 1 278 ? 13.633 4.959 -19.654 1.00 84.81 278 GLU A CA 1
ATOM 2180 C C . GLU A 1 278 ? 12.195 5.313 -19.230 1.00 84.81 278 GLU A C 1
ATOM 2182 O O . GLU A 1 278 ? 11.822 5.079 -18.078 1.00 84.81 278 GLU A O 1
ATOM 2187 N N . PHE A 1 279 ? 11.325 5.730 -20.163 1.00 84.25 279 PHE A N 1
ATOM 2188 C CA . PHE A 1 279 ? 9.889 5.878 -19.895 1.00 84.25 279 PHE A CA 1
ATOM 2189 C C . PHE A 1 279 ? 9.263 4.573 -19.375 1.00 84.25 279 PHE A C 1
ATOM 2191 O O . PHE A 1 279 ? 8.602 4.576 -18.329 1.00 84.25 279 PHE A O 1
ATOM 2198 N N . ALA A 1 280 ? 9.469 3.451 -20.077 1.00 86.69 280 ALA A N 1
ATOM 2199 C CA . ALA A 1 280 ? 8.901 2.157 -19.697 1.00 86.69 280 ALA A CA 1
ATOM 2200 C C . ALA A 1 280 ? 9.456 1.645 -18.357 1.00 86.69 280 ALA A C 1
ATOM 2202 O O . ALA A 1 280 ? 8.707 1.125 -17.522 1.00 86.69 280 ALA A O 1
ATOM 2203 N N . LYS A 1 281 ? 10.760 1.828 -18.140 1.00 86.62 281 LYS A N 1
ATOM 2204 C CA . LYS A 1 281 ? 11.494 1.517 -16.913 1.00 86.62 281 LYS A CA 1
ATOM 2205 C C . LYS A 1 281 ? 10.889 2.230 -15.714 1.00 86.62 281 LYS A C 1
ATOM 2207 O O . LYS A 1 281 ? 10.534 1.569 -14.737 1.00 86.62 281 LYS A O 1
ATOM 2212 N N . ASP A 1 282 ? 10.701 3.540 -15.813 1.00 84.06 282 ASP A N 1
ATOM 2213 C CA . ASP A 1 282 ? 10.295 4.365 -14.677 1.00 84.06 282 ASP A CA 1
ATOM 2214 C C . ASP A 1 282 ? 8.797 4.303 -14.386 1.00 84.06 282 ASP A C 1
ATOM 2216 O O . ASP A 1 282 ? 8.403 4.241 -13.220 1.00 84.06 282 ASP A O 1
ATOM 2220 N N . ASN A 1 283 ? 7.959 4.218 -15.421 1.00 82.44 283 ASN A N 1
ATOM 2221 C CA . ASN A 1 283 ? 6.506 4.172 -15.253 1.00 82.44 283 ASN A CA 1
ATOM 2222 C C . ASN A 1 283 ? 5.977 2.758 -14.968 1.00 82.44 283 ASN A C 1
ATOM 2224 O O . ASN A 1 283 ? 4.905 2.619 -14.375 1.00 82.44 283 ASN A O 1
ATOM 2228 N N . TYR A 1 284 ? 6.706 1.705 -15.368 1.00 85.25 284 TYR A N 1
ATOM 2229 C CA . TYR A 1 284 ? 6.225 0.323 -15.272 1.00 85.25 284 TYR A CA 1
ATOM 2230 C C . TYR A 1 284 ? 7.255 -0.656 -14.694 1.00 85.25 284 TYR A C 1
ATOM 2232 O O . TYR A 1 284 ? 6.977 -1.268 -13.656 1.00 85.25 284 TYR A O 1
ATOM 2240 N N . LEU A 1 285 ? 8.424 -0.832 -15.324 1.00 89.25 285 LEU A N 1
ATOM 2241 C CA . LEU A 1 285 ? 9.317 -1.962 -15.013 1.00 89.25 285 LEU A CA 1
ATOM 2242 C C . LEU A 1 285 ? 9.878 -1.898 -13.585 1.00 89.25 285 LEU A C 1
ATOM 2244 O O . LEU A 1 285 ? 9.882 -2.925 -12.910 1.00 89.25 285 LEU A O 1
ATOM 2248 N N . LYS A 1 286 ? 10.242 -0.714 -13.067 1.00 88.50 286 LYS A N 1
ATOM 2249 C CA . LYS A 1 286 ? 10.642 -0.521 -11.656 1.00 88.50 286 LYS A CA 1
ATOM 2250 C C . LYS A 1 286 ? 9.591 -1.072 -10.678 1.00 88.50 286 LYS A C 1
ATOM 2252 O O . LYS A 1 286 ? 9.950 -1.670 -9.666 1.00 88.50 286 LYS A O 1
ATOM 2257 N N . SER A 1 287 ? 8.299 -0.925 -10.987 1.00 87.44 287 SER A N 1
ATOM 2258 C CA . SER A 1 287 ? 7.217 -1.437 -10.133 1.00 87.44 287 SER A CA 1
ATOM 2259 C C . SER A 1 287 ? 7.039 -2.958 -10.236 1.00 87.44 287 SER A C 1
ATOM 2261 O O . SER A 1 287 ? 6.864 -3.620 -9.212 1.00 87.44 287 SER A O 1
ATOM 2263 N N . LEU A 1 288 ? 7.170 -3.530 -11.441 1.00 91.44 288 LEU A N 1
ATOM 2264 C CA . LEU A 1 288 ? 7.130 -4.982 -11.659 1.00 91.44 288 LEU A CA 1
ATOM 2265 C C . LEU A 1 288 ? 8.331 -5.675 -10.999 1.00 91.44 288 LEU A C 1
ATOM 2267 O O . LEU A 1 288 ? 8.152 -6.686 -10.322 1.00 91.44 288 LEU A O 1
ATOM 2271 N N . LYS A 1 289 ? 9.526 -5.075 -11.098 1.00 89.38 289 LYS A N 1
ATOM 2272 C CA . LYS A 1 289 ? 10.753 -5.501 -10.405 1.00 89.38 289 LYS A CA 1
ATOM 2273 C C . LYS A 1 289 ? 10.580 -5.521 -8.881 1.00 89.38 289 LYS A C 1
ATOM 2275 O O . LYS A 1 289 ? 11.076 -6.422 -8.217 1.00 89.38 289 LYS A O 1
ATOM 2280 N N . GLY A 1 290 ? 9.818 -4.570 -8.334 1.00 86.06 290 GLY A N 1
ATOM 2281 C CA . GLY A 1 290 ? 9.406 -4.532 -6.925 1.00 86.06 290 GLY A CA 1
ATOM 2282 C C . GLY A 1 290 ? 8.290 -5.518 -6.537 1.00 86.06 290 GLY A C 1
ATOM 2283 O O . GLY A 1 290 ? 7.755 -5.417 -5.433 1.00 86.06 290 GLY A O 1
ATOM 2284 N N . GLY A 1 291 ? 7.899 -6.439 -7.424 1.00 86.94 291 GLY A N 1
ATOM 2285 C CA . GLY A 1 291 ? 6.854 -7.436 -7.179 1.00 86.94 291 GLY A CA 1
ATOM 2286 C C . GLY A 1 291 ? 5.419 -6.910 -7.295 1.00 86.94 291 GLY A C 1
ATOM 2287 O O . GLY A 1 291 ? 4.498 -7.586 -6.843 1.00 86.94 291 GLY A O 1
ATOM 2288 N N . LYS A 1 292 ? 5.189 -5.723 -7.878 1.00 89.69 292 LYS A N 1
ATOM 2289 C CA . LYS A 1 292 ? 3.843 -5.136 -8.021 1.00 89.69 292 LYS A CA 1
ATOM 2290 C C . LYS A 1 292 ? 3.087 -5.707 -9.230 1.00 89.69 292 LYS A C 1
ATOM 2292 O O . LYS A 1 292 ? 2.820 -4.990 -10.192 1.00 89.69 292 LYS A O 1
ATOM 2297 N N . LEU A 1 293 ? 2.760 -7.000 -9.204 1.00 90.12 293 LEU A N 1
ATOM 2298 C CA . LEU A 1 293 ? 2.080 -7.687 -10.313 1.00 90.12 293 LEU A CA 1
ATOM 2299 C C . LEU A 1 293 ? 0.567 -7.372 -10.338 1.00 90.12 293 LEU A C 1
ATOM 2301 O O . LEU A 1 293 ? -0.128 -7.754 -9.394 1.00 90.12 293 LEU A O 1
ATOM 2305 N N . PRO A 1 294 ? 0.019 -6.716 -11.384 1.00 86.50 294 PRO A N 1
ATOM 2306 C CA . PRO A 1 294 ? -1.415 -6.441 -11.486 1.00 86.50 294 PRO A CA 1
ATOM 2307 C C . PRO A 1 294 ? -2.242 -7.724 -11.610 1.00 86.50 294 PRO A C 1
ATOM 2309 O O . PRO A 1 294 ? -1.909 -8.614 -12.395 1.00 86.50 294 PRO A O 1
ATOM 2312 N N . VAL A 1 295 ? -3.356 -7.795 -10.882 1.00 83.00 295 VAL A N 1
ATOM 2313 C CA . VAL A 1 295 ? -4.278 -8.939 -10.901 1.00 83.00 295 VAL A CA 1
ATOM 2314 C C . VAL A 1 295 ? -5.686 -8.415 -11.175 1.00 83.00 295 VAL A C 1
ATOM 2316 O O . VAL A 1 295 ? -6.177 -7.538 -10.466 1.00 83.00 295 VAL A O 1
ATOM 2319 N N . SER A 1 296 ? -6.324 -8.918 -12.238 1.00 81.81 296 SER A N 1
ATOM 2320 C CA . SER A 1 296 ? -7.743 -8.643 -12.485 1.00 81.81 296 SER A CA 1
ATOM 2321 C C . SER A 1 296 ? -8.578 -9.232 -11.355 1.00 81.81 296 SER A C 1
ATOM 2323 O O . SER A 1 296 ? -8.127 -10.156 -10.681 1.00 81.81 296 SER A O 1
ATOM 2325 N N . ASP A 1 297 ? -9.781 -8.696 -11.145 1.00 83.00 297 ASP A N 1
ATOM 2326 C CA . ASP A 1 297 ? -10.720 -9.290 -10.185 1.00 83.00 297 ASP A CA 1
ATOM 2327 C C . ASP A 1 297 ? -10.118 -9.285 -8.756 1.00 83.00 297 ASP A C 1
ATOM 2329 O O . ASP A 1 297 ? -10.296 -10.193 -7.939 1.00 83.00 297 ASP A O 1
ATOM 2333 N N . SER A 1 298 ? -9.331 -8.232 -8.488 1.00 85.62 298 SER A N 1
ATOM 2334 C CA . SER A 1 298 ? -8.749 -7.904 -7.194 1.00 85.62 298 SER A CA 1
ATOM 2335 C C . SER A 1 298 ? -8.795 -6.398 -6.926 1.00 85.62 298 SER A C 1
ATOM 2337 O O . SER A 1 298 ? -8.604 -5.574 -7.829 1.00 85.62 298 SER A O 1
ATOM 2339 N N . PHE A 1 299 ? -9.054 -6.042 -5.671 1.00 84.56 299 PHE A N 1
ATOM 2340 C CA . PHE A 1 299 ? -9.482 -4.709 -5.259 1.00 84.56 299 PHE A CA 1
ATOM 2341 C C . PHE A 1 299 ? -8.799 -4.300 -3.956 1.00 84.56 299 PHE A C 1
ATOM 2343 O O . PHE A 1 299 ? -8.677 -5.117 -3.050 1.00 84.56 299 PHE A O 1
ATOM 2350 N N . TYR A 1 300 ? -8.400 -3.032 -3.835 1.00 82.19 300 TYR A N 1
ATOM 2351 C CA . TYR A 1 300 ? -8.093 -2.439 -2.533 1.00 82.19 300 TYR A CA 1
ATOM 2352 C C . TYR A 1 300 ? -9.359 -1.764 -2.000 1.00 82.19 300 TYR A C 1
ATOM 2354 O O . TYR A 1 300 ? -9.798 -0.755 -2.557 1.00 82.19 300 TYR A O 1
ATOM 2362 N N . LEU A 1 301 ? -9.936 -2.330 -0.942 1.00 83.56 301 LEU A N 1
ATOM 2363 C CA . LEU A 1 301 ? -11.176 -1.889 -0.302 1.00 83.56 301 LEU A CA 1
ATOM 2364 C C . LEU A 1 301 ? -10.887 -1.430 1.125 1.00 83.56 301 LEU A C 1
ATOM 2366 O O . LEU A 1 301 ? -10.030 -2.015 1.782 1.00 83.56 301 LEU A O 1
ATOM 2370 N N . MET A 1 302 ? -11.615 -0.437 1.634 1.00 80.75 302 MET A N 1
ATOM 2371 C CA . MET A 1 302 ? -11.686 -0.290 3.087 1.00 80.75 302 MET A CA 1
ATOM 2372 C C . MET A 1 302 ? -12.525 -1.443 3.630 1.00 80.75 302 MET A C 1
ATOM 2374 O O . MET A 1 302 ? -13.617 -1.700 3.121 1.00 80.75 302 MET A O 1
ATOM 2378 N N . GLY A 1 303 ? -12.010 -2.143 4.634 1.00 79.31 303 GLY A N 1
ATOM 2379 C CA . GLY A 1 303 ? -12.802 -3.144 5.338 1.00 79.31 303 GLY A CA 1
ATOM 2380 C C . GLY A 1 303 ? -13.769 -2.476 6.311 1.00 79.31 303 GLY A C 1
ATOM 2381 O O . GLY A 1 303 ? -13.519 -1.361 6.773 1.00 79.31 303 GLY A O 1
ATOM 2382 N N . THR A 1 304 ? -14.846 -3.175 6.652 1.00 79.44 304 THR A N 1
ATOM 2383 C CA . THR A 1 304 ? -15.504 -3.002 7.945 1.00 79.44 304 THR A CA 1
ATOM 2384 C C . THR A 1 304 ? -16.225 -4.301 8.349 1.00 79.44 304 THR A C 1
ATOM 2386 O O . THR A 1 304 ? -16.494 -5.118 7.468 1.00 79.44 304 THR A O 1
ATOM 2389 N N . ALA A 1 305 ? -16.473 -4.551 9.641 1.00 79.62 305 ALA A N 1
ATOM 2390 C CA . ALA A 1 305 ? -17.128 -5.794 10.085 1.00 79.62 305 ALA A CA 1
ATOM 2391 C C . ALA A 1 305 ? -18.660 -5.685 9.981 1.00 79.62 305 ALA A C 1
ATOM 2393 O O . ALA A 1 305 ? -19.187 -4.814 9.287 1.00 79.62 305 ALA A O 1
ATOM 2394 N N . ASP A 1 306 ? -19.375 -6.590 10.647 1.00 80.50 306 ASP A N 1
ATOM 2395 C CA . ASP A 1 306 ? -20.826 -6.693 10.565 1.00 80.50 306 ASP A CA 1
ATOM 2396 C C . ASP A 1 306 ? -21.547 -5.980 11.732 1.00 80.50 306 ASP A C 1
ATOM 2398 O O . ASP A 1 306 ? -21.419 -6.411 12.882 1.00 80.50 306 ASP A O 1
ATOM 2402 N N . PRO A 1 307 ? -22.360 -4.939 11.468 1.00 75.50 307 PRO A N 1
ATOM 2403 C CA . PRO A 1 307 ? -23.217 -4.296 12.459 1.00 75.50 307 PRO A CA 1
ATOM 2404 C C . PRO A 1 307 ? -24.631 -4.898 12.479 1.00 75.50 307 PRO A C 1
ATOM 2406 O O . PRO A 1 307 ? -25.397 -4.607 13.395 1.00 75.50 307 PRO A O 1
ATOM 2409 N N . THR A 1 308 ? -24.992 -5.689 11.461 1.00 77.12 308 THR A N 1
ATOM 2410 C CA . THR A 1 308 ? -26.282 -6.376 11.337 1.00 77.12 308 THR A CA 1
ATOM 2411 C C . THR A 1 308 ? -26.292 -7.647 12.186 1.00 77.12 308 THR A C 1
ATOM 2413 O O . THR A 1 308 ? -27.339 -8.048 12.688 1.00 77.12 308 THR A O 1
ATOM 2416 N N . GLY A 1 309 ? -25.120 -8.264 12.380 1.00 81.12 309 GLY A N 1
ATOM 2417 C CA . GLY A 1 309 ? -24.954 -9.526 13.103 1.00 81.12 309 GLY A CA 1
ATOM 2418 C C . GLY A 1 309 ? -25.524 -10.731 12.348 1.00 81.12 309 GLY A C 1
ATOM 2419 O O . GLY A 1 309 ? -25.993 -11.680 12.976 1.00 81.12 309 GLY A O 1
ATOM 2420 N N . THR A 1 310 ? -25.530 -10.680 11.013 1.00 84.44 310 THR A N 1
ATOM 2421 C CA . THR A 1 310 ? -26.104 -11.695 10.113 1.00 84.44 310 THR A CA 1
ATOM 2422 C C . THR A 1 310 ? -25.059 -12.550 9.386 1.00 84.44 310 THR A C 1
ATOM 2424 O O . THR A 1 310 ? -25.413 -13.604 8.834 1.00 84.44 310 THR A O 1
ATOM 2427 N N . LEU A 1 311 ? -23.790 -12.131 9.386 1.00 86.62 311 LEU A N 1
ATOM 2428 C CA . LEU A 1 311 ? -22.652 -12.870 8.844 1.00 86.62 311 LEU A CA 1
ATOM 2429 C C . LEU A 1 311 ? -22.092 -13.855 9.879 1.00 86.62 311 LEU A C 1
ATOM 2431 O O . LEU A 1 311 ? -21.871 -13.519 11.043 1.00 86.62 311 LEU A O 1
ATOM 2435 N N . ASN A 1 312 ? -21.843 -15.088 9.444 1.00 85.75 312 ASN A N 1
ATOM 2436 C CA . ASN A 1 312 ? -21.237 -16.124 10.279 1.00 85.75 312 ASN A CA 1
ATOM 2437 C C . ASN A 1 312 ? -19.701 -16.027 10.275 1.00 85.75 312 ASN A C 1
ATOM 2439 O O . ASN A 1 312 ? -19.095 -15.363 9.435 1.00 85.75 312 ASN A O 1
ATOM 2443 N N . SER A 1 313 ? -19.047 -16.756 11.186 1.00 82.75 313 SER A N 1
ATOM 2444 C CA . SER A 1 313 ? -17.587 -16.914 11.154 1.00 82.75 313 SER A CA 1
ATOM 2445 C C . SER A 1 313 ? -17.138 -17.497 9.807 1.00 82.75 313 SER A C 1
ATOM 2447 O O . SER A 1 313 ? -17.617 -18.554 9.396 1.00 82.75 313 SER A O 1
ATOM 2449 N N . GLY A 1 314 ? -16.234 -16.798 9.117 1.00 82.12 314 GLY A N 1
ATOM 2450 C CA . GLY A 1 314 ? -15.785 -17.150 7.765 1.00 82.12 314 GLY A CA 1
ATOM 2451 C C . GLY A 1 314 ? -16.636 -16.580 6.621 1.00 82.12 314 GLY A C 1
ATOM 2452 O O . GLY A 1 314 ? -16.322 -16.854 5.462 1.00 82.12 314 GLY A O 1
ATOM 2453 N N . GLU A 1 315 ? -17.667 -15.779 6.905 1.00 86.38 315 GLU A N 1
ATOM 2454 C CA . GLU A 1 315 ? -18.413 -15.008 5.902 1.00 86.38 315 GLU A CA 1
ATOM 2455 C C . GLU A 1 315 ? -18.003 -13.527 5.891 1.00 86.38 315 GLU A C 1
ATOM 2457 O O . GLU A 1 315 ? -17.611 -12.965 6.912 1.00 86.38 315 GLU A O 1
ATOM 2462 N N . VAL A 1 316 ? -18.123 -12.881 4.729 1.00 89.31 316 VAL A N 1
ATOM 2463 C CA . VAL A 1 316 ? -17.930 -11.432 4.544 1.00 89.31 316 VAL A CA 1
ATOM 2464 C C . VAL A 1 316 ? -18.993 -10.863 3.602 1.00 89.31 316 VAL A C 1
ATOM 2466 O O . VAL A 1 316 ? -19.430 -11.545 2.677 1.00 89.31 316 VAL A O 1
ATOM 2469 N N . CYS A 1 317 ? -19.374 -9.598 3.778 1.00 88.31 317 CYS A N 1
ATOM 2470 C CA . CYS A 1 317 ? -20.066 -8.829 2.741 1.00 88.31 317 CYS A CA 1
ATOM 2471 C C . CYS A 1 317 ? -19.034 -7.949 2.027 1.00 88.31 317 CYS A C 1
ATOM 2473 O O . CYS A 1 317 ? -18.226 -7.287 2.679 1.00 88.31 317 CYS A O 1
ATOM 2475 N N . VAL A 1 318 ? -19.027 -7.952 0.691 1.00 87.94 318 VAL A N 1
ATOM 2476 C CA . VAL A 1 318 ? -18.086 -7.151 -0.107 1.00 87.94 318 VAL A CA 1
ATOM 2477 C C . VAL A 1 318 ? -18.859 -6.373 -1.159 1.00 87.94 318 VAL A C 1
ATOM 2479 O O . VAL A 1 318 ? -19.363 -6.956 -2.117 1.00 87.94 318 VAL A O 1
ATOM 2482 N N . ILE A 1 319 ? -18.942 -5.056 -0.973 1.00 84.50 319 ILE A N 1
ATOM 2483 C CA . ILE A 1 319 ? -19.707 -4.134 -1.817 1.00 84.50 319 ILE A CA 1
ATOM 2484 C C . ILE A 1 319 ? -18.765 -3.477 -2.839 1.00 84.50 319 ILE A C 1
ATOM 2486 O O . ILE A 1 319 ? -17.781 -2.842 -2.461 1.00 84.50 319 ILE A O 1
ATOM 2490 N N . LEU A 1 320 ? -19.069 -3.618 -4.132 1.00 83.81 320 LEU A N 1
ATOM 2491 C CA . LEU A 1 320 ? -18.381 -2.957 -5.248 1.00 83.81 320 LEU A CA 1
ATOM 2492 C C . LEU A 1 320 ? -19.360 -2.067 -6.027 1.00 83.81 320 LEU A C 1
ATOM 2494 O O . LEU A 1 320 ? -20.576 -2.191 -5.891 1.00 83.81 320 LEU A O 1
ATOM 2498 N N . ASP A 1 321 ? -18.856 -1.221 -6.931 1.00 75.94 321 ASP A N 1
ATOM 2499 C CA . ASP A 1 321 ? -19.712 -0.379 -7.783 1.00 75.94 321 ASP A CA 1
ATOM 2500 C C . ASP A 1 321 ? -20.478 -1.160 -8.876 1.00 75.94 321 ASP A C 1
ATOM 2502 O O . ASP A 1 321 ? -21.298 -0.584 -9.584 1.00 75.94 321 ASP A O 1
ATOM 2506 N N . GLN A 1 322 ? -20.249 -2.475 -8.993 1.00 76.19 322 GLN A N 1
ATOM 2507 C CA . GLN A 1 322 ? -21.059 -3.400 -9.802 1.00 76.19 322 GLN A CA 1
ATOM 2508 C C . GLN A 1 322 ? -22.087 -4.198 -8.970 1.00 76.19 322 GLN A C 1
ATOM 2510 O O . GLN A 1 322 ? -22.821 -5.006 -9.539 1.00 76.19 322 GLN A O 1
ATOM 2515 N N . GLY A 1 323 ? -22.140 -3.999 -7.647 1.00 81.62 323 GLY A N 1
ATOM 2516 C CA . GLY A 1 323 ? -22.955 -4.775 -6.706 1.00 81.62 323 GLY A CA 1
ATOM 2517 C C . GLY A 1 323 ? -22.122 -5.543 -5.672 1.00 81.62 323 GLY A C 1
ATOM 2518 O O . GLY A 1 323 ? -20.905 -5.379 -5.580 1.00 81.62 323 GLY A O 1
ATOM 2519 N N . GLN A 1 324 ? -22.785 -6.378 -4.871 1.00 86.38 324 GLN A N 1
ATOM 2520 C CA . GLN A 1 324 ? -22.124 -7.212 -3.860 1.00 86.38 324 GLN A CA 1
ATOM 2521 C C . GLN A 1 324 ? -21.524 -8.487 -4.485 1.00 86.38 324 GLN A C 1
ATOM 2523 O O . GLN A 1 324 ? -22.104 -9.064 -5.407 1.00 86.38 324 GLN A O 1
ATOM 2528 N N . LEU A 1 325 ? -20.379 -8.948 -3.974 1.00 87.75 325 LEU A N 1
ATOM 2529 C CA . LEU A 1 325 ? -19.768 -10.222 -4.378 1.00 87.75 325 LEU A CA 1
ATOM 2530 C C . LEU A 1 325 ? -20.448 -11.435 -3.721 1.00 87.75 325 LEU A C 1
ATOM 2532 O O . LEU A 1 325 ? -21.031 -11.340 -2.643 1.00 87.75 325 LEU A O 1
ATOM 2536 N N . TYR A 1 326 ? -20.298 -12.601 -4.354 1.00 87.69 326 TYR A N 1
ATOM 2537 C CA . TYR A 1 326 ? -20.778 -13.885 -3.845 1.00 87.69 326 TYR A CA 1
ATOM 2538 C C . TYR A 1 326 ? -19.771 -15.011 -4.125 1.00 87.69 326 TYR A C 1
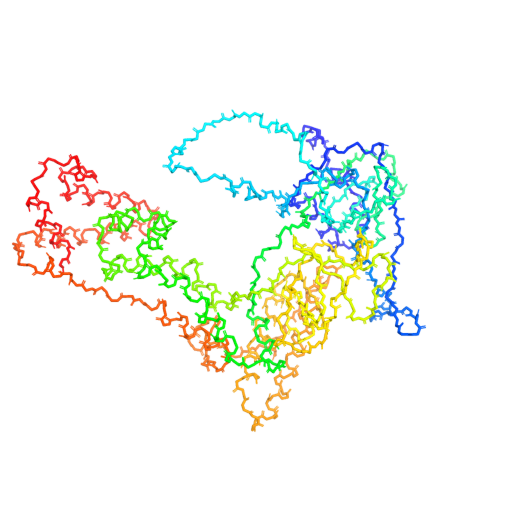ATOM 2540 O O . TYR A 1 326 ? -19.205 -15.075 -5.217 1.00 87.69 326 TYR A O 1
ATOM 2548 N N . GLY A 1 327 ? -19.598 -15.922 -3.165 1.00 87.94 327 GLY A N 1
ATOM 2549 C CA . GLY A 1 327 ? -18.701 -17.078 -3.260 1.00 87.94 327 GLY A CA 1
ATOM 2550 C C . GLY A 1 327 ? -17.307 -16.836 -2.661 1.00 87.94 327 GLY A C 1
ATOM 2551 O O . GLY A 1 327 ? -17.074 -15.803 -2.033 1.00 87.94 327 GLY A O 1
ATOM 2552 N N . PRO A 1 328 ? -16.362 -17.781 -2.819 1.00 84.31 328 PRO A N 1
ATOM 2553 C CA . PRO A 1 328 ? -15.044 -17.696 -2.192 1.00 84.31 328 PRO A CA 1
ATOM 2554 C C . PRO A 1 328 ? -14.246 -16.456 -2.615 1.00 84.31 328 PRO A C 1
ATOM 2556 O O . PRO A 1 328 ? -14.102 -16.175 -3.806 1.00 84.31 328 PRO A O 1
ATOM 2559 N N . VAL A 1 329 ? -13.678 -15.754 -1.634 1.00 86.88 329 VAL A N 1
ATOM 2560 C CA . VAL A 1 329 ? -12.747 -14.638 -1.831 1.00 86.88 329 VAL A CA 1
ATOM 2561 C C . VAL A 1 329 ? -11.523 -14.783 -0.933 1.00 86.88 329 VAL A C 1
ATOM 2563 O O . VAL A 1 329 ? -11.615 -15.236 0.210 1.00 86.88 329 VAL A O 1
ATOM 2566 N N . LEU A 1 330 ? -10.370 -14.359 -1.447 1.00 86.06 330 LEU A N 1
ATOM 2567 C CA . LEU A 1 330 ? -9.172 -14.137 -0.647 1.00 86.06 330 LEU A CA 1
ATOM 2568 C C . LEU A 1 330 ? -9.177 -12.702 -0.114 1.00 86.06 330 LEU A C 1
ATOM 2570 O O . LEU A 1 330 ? -9.448 -11.775 -0.878 1.00 86.06 330 LEU A O 1
ATOM 2574 N N . VAL A 1 331 ? -8.828 -12.517 1.159 1.00 85.38 331 VAL A N 1
ATOM 2575 C CA . VAL A 1 331 ? -8.660 -11.212 1.818 1.00 85.38 331 VAL A CA 1
ATOM 2576 C C . VAL A 1 331 ? -7.255 -11.126 2.426 1.00 85.38 331 VAL A C 1
ATOM 2578 O O . VAL A 1 331 ? -6.821 -12.055 3.098 1.00 85.38 331 VAL A O 1
ATOM 2581 N N . TYR A 1 332 ? -6.529 -10.030 2.197 1.00 82.81 332 TYR A N 1
ATOM 2582 C CA . TYR A 1 332 ? -5.181 -9.796 2.742 1.00 82.81 332 TYR A CA 1
ATOM 2583 C C . TYR A 1 332 ? -4.976 -8.321 3.105 1.00 82.81 332 TYR A C 1
ATOM 2585 O O . TYR A 1 332 ? -5.202 -7.446 2.267 1.00 82.81 332 TYR A O 1
ATOM 2593 N N . ARG A 1 333 ? -4.513 -8.006 4.324 1.00 77.81 333 ARG A N 1
ATOM 2594 C CA . ARG A 1 333 ? -4.115 -6.626 4.673 1.00 77.81 333 ARG A CA 1
ATOM 2595 C C . ARG A 1 333 ? -2.643 -6.398 4.324 1.00 77.81 333 ARG A C 1
ATOM 2597 O O . ARG A 1 333 ? -1.775 -7.186 4.674 1.00 77.81 333 ARG A O 1
ATOM 2604 N N . ASN A 1 334 ? -2.357 -5.287 3.646 1.00 72.25 334 ASN A N 1
ATOM 2605 C CA . ASN A 1 334 ? -1.017 -4.963 3.160 1.00 72.25 334 ASN A CA 1
ATOM 2606 C C . ASN A 1 334 ? -0.364 -3.827 3.981 1.00 72.25 334 ASN A C 1
ATOM 2608 O O . ASN A 1 334 ? -1.006 -2.792 4.151 1.00 72.25 334 ASN A O 1
ATOM 2612 N N . PRO A 1 335 ? 0.920 -3.929 4.381 1.00 76.25 335 PRO A N 1
ATOM 2613 C CA . PRO A 1 335 ? 1.777 -5.114 4.325 1.00 76.25 335 PRO A CA 1
ATOM 2614 C C . PRO A 1 335 ? 1.429 -6.151 5.403 1.00 76.25 335 PRO A C 1
ATOM 2616 O O . PRO A 1 335 ? 1.145 -5.785 6.543 1.00 76.25 335 PRO A O 1
ATOM 2619 N N . GLY A 1 336 ? 1.550 -7.420 5.017 1.00 73.88 336 GLY A N 1
ATOM 2620 C CA . GLY A 1 336 ? 1.686 -8.581 5.893 1.00 73.88 336 GLY A CA 1
ATOM 2621 C C . GLY A 1 336 ? 2.974 -9.356 5.576 1.00 73.88 336 GLY A C 1
ATOM 2622 O O . GLY A 1 336 ? 3.585 -9.127 4.525 1.00 73.88 336 GLY A O 1
ATOM 2623 N N . ILE A 1 337 ? 3.405 -10.242 6.474 1.00 78.81 337 ILE A N 1
ATOM 2624 C CA . ILE A 1 337 ? 4.554 -11.161 6.319 1.00 78.81 337 ILE A CA 1
ATOM 2625 C C . ILE A 1 337 ? 4.318 -12.559 6.920 1.00 78.81 337 ILE A C 1
ATOM 2627 O O . ILE A 1 337 ? 5.133 -13.454 6.719 1.00 78.81 337 ILE A O 1
ATOM 2631 N N . HIS A 1 338 ? 3.232 -12.789 7.650 1.00 78.56 338 HIS A N 1
ATOM 2632 C CA . HIS A 1 338 ? 2.867 -14.122 8.118 1.00 78.56 338 HIS A CA 1
ATOM 2633 C C . HIS A 1 338 ? 1.992 -14.798 7.047 1.00 78.56 338 HIS A C 1
ATOM 2635 O O . HIS A 1 338 ? 1.178 -14.111 6.426 1.00 78.56 338 HIS A O 1
ATOM 2641 N N . PRO A 1 339 ? 2.064 -16.130 6.830 1.00 68.38 339 PRO A N 1
ATOM 2642 C CA . PRO A 1 339 ? 1.080 -16.845 6.005 1.00 68.38 339 PRO A CA 1
ATOM 2643 C C . PRO A 1 339 ? -0.366 -16.553 6.414 1.00 68.38 339 PRO A C 1
ATOM 2645 O O . PRO A 1 339 ? -1.268 -16.614 5.587 1.00 68.38 339 PRO A O 1
ATOM 2648 N N . GLY A 1 340 ? -0.562 -16.170 7.675 1.00 69.31 340 GLY A N 1
ATOM 2649 C CA . GLY A 1 340 ? -1.838 -15.763 8.218 1.00 69.31 340 GLY A CA 1
ATOM 2650 C C . GLY A 1 340 ? -2.356 -14.364 7.859 1.00 69.31 340 GLY A C 1
ATOM 2651 O O . GLY A 1 340 ? -3.542 -14.109 8.045 1.00 69.31 340 GLY A O 1
ATOM 2652 N N . ASP A 1 341 ? -1.556 -13.455 7.297 1.00 73.69 341 ASP A N 1
ATOM 2653 C CA . ASP A 1 341 ? -2.116 -12.182 6.804 1.00 73.69 341 ASP A CA 1
ATOM 2654 C C . ASP A 1 341 ? -3.062 -12.390 5.602 1.00 73.69 341 ASP A C 1
ATOM 2656 O O . ASP A 1 341 ? -3.738 -11.453 5.177 1.00 73.69 341 ASP A O 1
ATOM 2660 N N . ILE A 1 342 ? -3.097 -13.611 5.054 1.00 76.19 342 ILE A N 1
ATOM 2661 C CA . ILE A 1 342 ? -4.010 -14.099 4.024 1.00 76.19 342 ILE A CA 1
ATOM 2662 C C . ILE A 1 342 ? -5.168 -14.854 4.686 1.00 76.19 342 ILE A C 1
ATOM 2664 O O . ILE A 1 342 ? -4.953 -15.701 5.548 1.00 76.19 342 ILE A O 1
ATOM 2668 N N . TYR A 1 343 ? -6.384 -14.586 4.220 1.00 77.75 343 TYR A N 1
ATOM 2669 C CA . TYR A 1 343 ? -7.623 -15.250 4.610 1.00 77.75 343 TYR A CA 1
ATOM 2670 C C . TYR A 1 343 ? -8.349 -15.770 3.374 1.00 77.75 343 TYR A C 1
ATOM 2672 O O . TYR A 1 343 ? -8.403 -15.072 2.364 1.00 77.75 343 TYR A O 1
ATOM 2680 N N . VAL A 1 344 ? -9.001 -16.931 3.473 1.00 81.88 344 VAL A N 1
ATOM 2681 C CA . VAL A 1 344 ? -9.972 -17.401 2.471 1.00 81.88 344 VAL A CA 1
ATOM 2682 C C . VAL A 1 344 ? -11.328 -17.557 3.147 1.00 81.88 344 VAL A C 1
ATOM 2684 O O . VAL A 1 344 ? -11.478 -18.340 4.084 1.00 81.88 344 VAL A O 1
ATOM 2687 N N . VAL A 1 345 ? -12.295 -16.765 2.690 1.00 83.62 345 VAL A N 1
ATOM 2688 C CA . VAL A 1 345 ? -13.621 -16.571 3.301 1.00 83.62 345 VAL A CA 1
ATOM 2689 C C . VAL A 1 345 ? -14.701 -16.565 2.219 1.00 83.62 345 VAL A C 1
ATOM 2691 O O . VAL A 1 345 ? -14.400 -16.443 1.032 1.00 83.62 345 VAL A O 1
ATOM 2694 N N . ASN A 1 346 ? -15.969 -16.712 2.598 1.00 85.25 346 ASN A N 1
ATOM 2695 C CA . ASN A 1 346 ? -17.080 -16.710 1.650 1.00 85.25 346 ASN A CA 1
ATOM 2696 C C . ASN A 1 346 ? -17.767 -15.338 1.595 1.00 85.25 346 ASN A C 1
ATOM 2698 O O . ASN A 1 346 ? -18.345 -14.891 2.586 1.00 85.25 346 ASN A O 1
ATOM 2702 N N . ALA A 1 347 ? -17.756 -14.691 0.430 1.00 88.31 347 ALA A N 1
ATOM 2703 C CA . ALA A 1 347 ? -18.574 -13.514 0.180 1.00 88.31 347 ALA A CA 1
ATOM 2704 C C . ALA A 1 347 ? -20.059 -13.905 0.103 1.00 88.31 347 ALA A C 1
ATOM 2706 O O . ALA A 1 347 ? -20.438 -14.849 -0.601 1.00 88.31 347 ALA A O 1
ATOM 2707 N N . ARG A 1 348 ? -20.906 -13.177 0.830 1.00 87.62 348 ARG A N 1
ATOM 2708 C CA . ARG A 1 348 ? -22.348 -13.409 0.930 1.00 87.62 348 ARG A CA 1
ATOM 2709 C C . ARG A 1 348 ? -23.114 -12.096 0.770 1.00 87.62 348 ARG A C 1
ATOM 2711 O O . ARG A 1 348 ? -22.681 -11.055 1.251 1.00 87.62 348 ARG A O 1
ATOM 2718 N N . TYR A 1 349 ? -24.272 -12.189 0.118 1.00 83.38 349 TYR A N 1
ATOM 2719 C CA . TYR A 1 349 ? -25.208 -11.080 -0.034 1.00 83.38 349 TYR A CA 1
ATOM 2720 C C . TYR A 1 349 ? -25.930 -10.763 1.286 1.00 83.38 349 TYR A C 1
ATOM 2722 O O . TYR A 1 349 ? -26.400 -11.683 1.965 1.00 83.38 349 TYR A O 1
ATOM 2730 N N . VAL A 1 350 ? -26.053 -9.476 1.608 1.00 79.62 350 VAL A N 1
ATOM 2731 C CA . VAL A 1 350 ? -26.810 -8.944 2.753 1.00 79.62 350 VAL A CA 1
ATOM 2732 C C . VAL A 1 350 ? -27.831 -7.927 2.234 1.00 79.62 350 VAL A C 1
ATOM 2734 O O . VAL A 1 350 ? -27.476 -7.041 1.457 1.00 79.62 350 VAL A O 1
ATOM 2737 N N . GLU A 1 351 ? -29.097 -8.081 2.638 1.00 60.94 351 GLU A N 1
ATOM 2738 C CA . GLU A 1 351 ? -30.224 -7.250 2.174 1.00 60.94 351 GLU A CA 1
ATOM 2739 C C . GLU A 1 351 ? -30.201 -5.830 2.768 1.00 60.94 351 GLU A C 1
ATOM 2741 O O . GLU A 1 351 ? -30.414 -4.862 2.040 1.00 60.94 351 GLU A O 1
ATOM 2746 N N . ASP A 1 352 ? -29.894 -5.695 4.063 1.00 55.94 352 ASP A N 1
ATOM 2747 C CA . ASP A 1 352 ? -29.750 -4.399 4.733 1.00 55.94 352 ASP A CA 1
ATOM 2748 C C . ASP A 1 352 ? -28.318 -3.855 4.591 1.00 55.94 352 ASP A C 1
ATOM 2750 O O . ASP A 1 352 ? -27.368 -4.375 5.180 1.00 55.94 352 ASP A O 1
ATOM 2754 N N . GLU A 1 353 ? -28.158 -2.766 3.834 1.00 47.75 353 GLU A N 1
ATOM 2755 C CA . GLU A 1 353 ? -26.887 -2.043 3.683 1.00 47.75 353 GLU A CA 1
ATOM 2756 C C . GLU A 1 353 ? -26.504 -1.262 4.955 1.00 47.75 353 GLU A C 1
ATOM 2758 O O . GLU A 1 353 ? -26.652 -0.039 5.024 1.00 47.75 353 GLU A O 1
ATOM 2763 N N . ILE A 1 354 ? -25.968 -1.956 5.960 1.00 49.19 354 ILE A N 1
ATOM 2764 C CA . ILE A 1 354 ? -25.236 -1.345 7.078 1.00 49.19 354 ILE A CA 1
ATOM 2765 C C . ILE A 1 354 ? -23.950 -2.153 7.304 1.00 49.19 354 ILE A C 1
ATOM 2767 O O . ILE A 1 354 ? -23.969 -3.381 7.284 1.00 49.19 354 ILE A O 1
ATOM 2771 N N . ALA A 1 355 ? -22.826 -1.472 7.528 1.00 41.69 355 ALA A N 1
ATOM 2772 C CA . ALA A 1 355 ? -21.504 -2.073 7.764 1.00 41.69 355 ALA A CA 1
ATOM 2773 C C . ALA A 1 355 ? -20.853 -1.496 9.068 1.00 41.69 355 ALA A C 1
ATOM 2775 O O . ALA A 1 355 ? -21.343 -0.492 9.583 1.00 41.69 355 ALA A O 1
ATOM 2776 N N . GLY A 1 356 ? -19.827 -2.106 9.686 1.00 31.88 356 GLY A N 1
ATOM 2777 C CA . GLY A 1 356 ? -19.180 -1.571 10.909 1.00 31.88 356 GLY A CA 1
ATOM 2778 C C . GLY A 1 356 ? -18.361 -2.565 11.767 1.00 31.88 356 GLY A C 1
ATOM 2779 O O . GLY A 1 356 ? -18.904 -3.571 12.209 1.00 31.88 356 GLY A O 1
ATOM 2780 N N . GLY A 1 357 ? -17.085 -2.269 12.092 1.00 30.28 357 GLY A N 1
ATOM 2781 C CA . GLY A 1 357 ? -16.191 -3.150 12.890 1.00 30.28 357 GLY A CA 1
ATOM 2782 C C . GLY A 1 357 ? -14.933 -2.526 13.535 1.00 30.28 357 GLY A C 1
ATOM 2783 O O . GLY A 1 357 ? -15.001 -1.455 14.131 1.00 30.28 357 GLY A O 1
ATOM 2784 N N . ASP A 1 358 ? -13.767 -3.168 13.442 1.00 51.50 358 ASP A N 1
ATOM 2785 C CA . ASP A 1 358 ? -12.445 -2.709 13.913 1.00 51.50 358 ASP A CA 1
ATOM 2786 C C . ASP A 1 358 ? -11.537 -2.007 12.865 1.00 51.50 358 ASP A C 1
ATOM 2788 O O . ASP A 1 358 ? -10.487 -2.516 12.479 1.00 51.50 358 ASP A O 1
ATOM 2792 N N . TYR A 1 359 ? -11.919 -0.815 12.379 1.00 49.88 359 TYR A N 1
ATOM 2793 C CA . TYR A 1 359 ? -11.280 -0.213 11.195 1.00 49.88 359 TYR A CA 1
ATOM 2794 C C . TYR A 1 359 ? -11.002 1.280 11.389 1.00 49.88 359 TYR A C 1
ATOM 2796 O O . TYR A 1 359 ? -11.868 2.110 11.141 1.00 49.88 359 TYR A O 1
ATOM 2804 N N . ASP A 1 360 ? -9.777 1.668 11.762 1.00 44.69 360 ASP A N 1
ATOM 2805 C CA . ASP A 1 360 ? -9.391 3.091 11.867 1.00 44.69 360 ASP A CA 1
ATOM 2806 C C . ASP A 1 360 ? -8.873 3.709 10.544 1.00 44.69 360 ASP A C 1
ATOM 2808 O O . ASP A 1 360 ? -8.239 4.772 10.546 1.00 44.69 360 ASP A O 1
ATOM 2812 N N . GLY A 1 361 ? -9.211 3.057 9.417 1.00 46.66 361 GLY A N 1
ATOM 2813 C CA . GLY A 1 361 ? -8.934 3.464 8.030 1.00 46.66 361 GLY A CA 1
ATOM 2814 C C . GLY A 1 361 ? -8.317 2.399 7.112 1.00 46.66 361 GLY A C 1
ATOM 2815 O O . GLY A 1 361 ? -7.825 2.743 6.039 1.00 46.66 361 GLY A O 1
ATOM 2816 N N . ASP A 1 362 ? -8.273 1.134 7.534 1.00 54.56 362 ASP A N 1
ATOM 2817 C CA . ASP A 1 362 ? -7.437 0.116 6.894 1.00 54.56 362 ASP A CA 1
ATOM 2818 C C . ASP A 1 362 ? -7.933 -0.416 5.541 1.00 54.56 362 ASP A C 1
ATOM 2820 O O . ASP A 1 362 ? -9.110 -0.725 5.347 1.00 54.56 362 ASP A O 1
ATOM 2824 N N . MET A 1 363 ? -6.970 -0.597 4.628 1.00 53.09 363 MET A N 1
ATOM 2825 C CA . MET A 1 363 ? -7.177 -1.103 3.271 1.00 53.09 363 MET A CA 1
ATOM 2826 C C . MET A 1 363 ? -6.820 -2.592 3.151 1.00 53.09 363 MET A C 1
ATOM 2828 O O . MET A 1 363 ? -5.695 -3.009 3.440 1.00 53.09 363 MET A O 1
ATOM 2832 N N . TYR A 1 364 ? -7.761 -3.369 2.628 1.00 57.88 364 TYR A N 1
ATOM 2833 C CA . TYR A 1 364 ? -7.679 -4.807 2.404 1.00 57.88 364 TYR A CA 1
ATOM 2834 C C . TYR A 1 364 ? -7.626 -5.086 0.904 1.00 57.88 364 TYR A C 1
ATOM 2836 O O . TYR A 1 364 ? -8.404 -4.534 0.126 1.00 57.88 364 TYR A O 1
ATOM 2844 N N . TRP A 1 365 ? -6.702 -5.947 0.494 1.00 72.38 365 TRP A N 1
ATOM 2845 C CA . TRP A 1 365 ? -6.694 -6.563 -0.824 1.00 72.38 365 TRP A CA 1
ATOM 2846 C C . TRP A 1 365 ? -7.706 -7.708 -0.825 1.00 72.38 365 TRP A C 1
ATOM 2848 O O . TRP A 1 365 ? -7.545 -8.660 -0.065 1.00 72.38 365 TRP A O 1
ATOM 2858 N N . VAL A 1 366 ? -8.739 -7.620 -1.657 1.00 61.47 366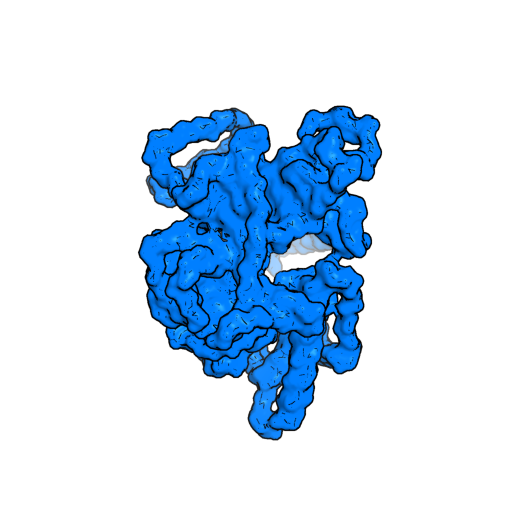 VAL A N 1
ATOM 2859 C CA . VAL A 1 366 ? -9.765 -8.661 -1.811 1.00 61.47 366 VAL A CA 1
ATOM 2860 C C . VAL A 1 366 ? -9.739 -9.174 -3.245 1.00 61.47 366 VAL A C 1
ATOM 2862 O O . VAL A 1 366 ? -9.688 -8.358 -4.164 1.00 61.47 366 VAL A O 1
ATOM 2865 N N . SER A 1 367 ? -9.787 -10.490 -3.468 1.00 65.44 367 SER A N 1
ATOM 2866 C CA . SER A 1 367 ? -9.850 -11.074 -4.817 1.00 65.44 367 SER A CA 1
ATOM 2867 C C . SER A 1 367 ? -10.758 -12.297 -4.904 1.00 65.44 367 SER A C 1
ATOM 2869 O O . SER A 1 367 ? -10.756 -13.145 -4.016 1.00 65.44 367 SER A O 1
ATOM 2871 N N . THR A 1 368 ? -11.489 -12.406 -6.014 1.00 65.44 368 THR A N 1
ATOM 2872 C CA . THR A 1 368 ? -12.355 -13.546 -6.373 1.00 65.44 368 THR A CA 1
ATOM 2873 C C . THR A 1 368 ? -11.635 -14.621 -7.195 1.00 65.44 368 THR A C 1
ATOM 2875 O O . THR A 1 368 ? -12.265 -15.585 -7.630 1.00 65.44 368 THR A O 1
ATOM 2878 N N . ASN A 1 369 ? -10.332 -14.470 -7.468 1.00 57.38 369 ASN A N 1
ATOM 2879 C CA . ASN A 1 369 ? -9.607 -15.421 -8.307 1.00 57.38 369 ASN A CA 1
ATOM 2880 C C . ASN A 1 369 ? -9.480 -16.786 -7.609 1.00 57.38 369 ASN A C 1
ATOM 2882 O O . ASN A 1 369 ? -8.804 -16.909 -6.590 1.00 57.38 369 ASN A O 1
ATOM 2886 N N . SER A 1 370 ? -10.083 -17.822 -8.193 1.00 42.91 370 SER A N 1
ATOM 2887 C CA . SER A 1 370 ? -10.247 -19.160 -7.601 1.00 42.91 370 SER A CA 1
ATOM 2888 C C . SER A 1 370 ? -8.968 -20.009 -7.515 1.00 42.91 370 SER A C 1
ATOM 2890 O O . SER A 1 370 ? -9.024 -21.177 -7.140 1.00 42.91 370 SER A O 1
ATOM 2892 N N . GLU A 1 371 ? -7.814 -19.434 -7.853 1.00 52.09 371 GLU A N 1
ATOM 2893 C CA . GLU A 1 371 ? -6.498 -20.088 -7.870 1.00 52.09 371 GLU A CA 1
ATOM 2894 C C . GLU A 1 371 ? -5.760 -19.991 -6.511 1.00 52.09 371 GLU A C 1
ATOM 2896 O O . GLU A 1 371 ? -4.592 -20.367 -6.423 1.00 52.09 371 GLU A O 1
ATOM 2901 N N . TYR A 1 372 ? -6.413 -19.485 -5.454 1.00 49.72 372 TYR A N 1
ATOM 2902 C CA . TYR A 1 372 ? -5.823 -19.284 -4.121 1.00 49.72 372 TYR A CA 1
ATOM 2903 C C . TYR A 1 372 ? -6.565 -20.048 -3.008 1.00 49.72 372 TYR A C 1
ATOM 2905 O O . TYR A 1 372 ? -7.795 -20.047 -2.966 1.00 49.72 372 TYR A O 1
ATOM 2913 N N . VAL A 1 373 ? -5.823 -20.651 -2.068 1.00 29.05 373 VAL A N 1
ATOM 2914 C CA . VAL A 1 373 ? -6.348 -21.393 -0.899 1.00 29.05 373 VAL A CA 1
ATOM 2915 C C . VAL A 1 373 ? -5.408 -21.193 0.318 1.00 29.05 373 VAL A C 1
ATOM 2917 O O . VAL A 1 373 ? -4.212 -21.008 0.113 1.00 29.05 373 VAL A O 1
ATOM 2920 N N . ILE A 1 374 ? -5.931 -21.327 1.555 1.00 28.17 374 ILE A N 1
ATOM 2921 C CA . ILE A 1 374 ? -5.247 -21.321 2.888 1.00 28.17 374 ILE A CA 1
ATOM 2922 C C . ILE A 1 374 ? -5.161 -19.922 3.603 1.00 28.17 374 ILE A C 1
ATOM 2924 O O . ILE A 1 374 ? -5.300 -18.894 2.951 1.00 28.17 374 ILE A O 1
ATOM 2928 N N . ALA A 1 375 ? -5.099 -19.908 4.957 1.00 24.91 375 ALA A N 1
ATOM 2929 C CA . ALA A 1 375 ? -5.665 -18.934 5.945 1.00 24.91 375 ALA A CA 1
ATOM 2930 C C . ALA A 1 375 ? -4.932 -19.013 7.337 1.00 24.91 375 ALA A C 1
ATOM 2932 O O . ALA A 1 375 ? -4.355 -20.078 7.559 1.00 24.91 375 ALA A O 1
ATOM 2933 N N . ASN A 1 376 ? -4.890 -18.137 8.384 1.00 26.25 376 ASN A N 1
ATOM 2934 C CA . ASN A 1 376 ? -5.221 -16.732 8.846 1.00 26.25 376 ASN A CA 1
ATOM 2935 C C . ASN A 1 376 ? -4.161 -16.402 9.988 1.00 26.25 376 ASN A C 1
ATOM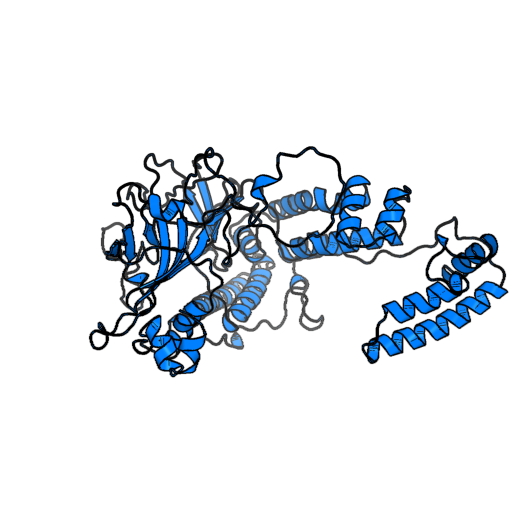 2937 O O . ASN A 1 376 ? -3.514 -17.364 10.407 1.00 26.25 376 ASN A O 1
ATOM 2941 N N . VAL A 1 377 ? -3.775 -15.263 10.630 1.00 25.55 377 VAL A N 1
ATOM 2942 C CA . VAL A 1 377 ? -4.126 -13.852 11.055 1.00 25.55 377 VAL A CA 1
ATOM 2943 C C . VAL A 1 377 ? -2.753 -13.034 11.151 1.00 25.55 377 VAL A C 1
ATOM 2945 O O . VAL A 1 377 ? -1.745 -13.750 11.150 1.00 25.55 377 VAL A O 1
ATOM 2948 N N . LEU A 1 378 ? -2.435 -11.708 11.349 1.00 25.81 378 LEU A N 1
ATOM 2949 C CA . LEU A 1 378 ? -2.805 -10.232 11.185 1.00 25.81 378 LEU A CA 1
ATOM 2950 C C . LEU A 1 378 ? -1.546 -9.391 11.664 1.00 25.81 378 LEU A C 1
ATOM 2952 O O . LEU A 1 378 ? -0.767 -10.000 12.386 1.00 25.81 378 LEU A O 1
ATOM 2956 N N . GLN A 1 379 ? -1.209 -8.069 11.533 1.00 28.45 379 GLN A N 1
ATOM 2957 C CA . GLN A 1 379 ? -1.688 -6.727 11.030 1.00 28.45 379 GLN A CA 1
ATOM 2958 C C . GLN A 1 379 ? -0.456 -5.719 10.874 1.00 28.45 379 GLN A C 1
ATOM 2960 O O . GLN A 1 379 ? 0.670 -6.180 11.017 1.00 28.45 379 GLN A O 1
ATOM 2965 N N . SER A 1 380 ? -0.551 -4.370 10.629 1.00 29.52 380 SER A N 1
ATOM 2966 C CA . SER A 1 380 ? 0.666 -3.464 10.512 1.00 29.52 380 SER A CA 1
ATOM 2967 C C . SER A 1 380 ? 0.634 -1.921 10.857 1.00 29.52 380 SER A C 1
ATOM 2969 O O . SER A 1 380 ? -0.387 -1.257 10.681 1.00 29.52 380 SER A O 1
ATOM 2971 N N . CYS A 1 381 ? 1.786 -1.334 11.308 1.00 30.36 381 CYS A N 1
ATOM 2972 C CA . CYS A 1 381 ? 2.121 0.107 11.595 1.00 30.36 381 CYS A CA 1
ATOM 2973 C C . CYS A 1 381 ? 3.670 0.442 11.651 1.00 30.36 381 CYS A C 1
ATOM 2975 O O . CYS A 1 381 ? 4.329 0.078 12.611 1.00 30.36 381 CYS A O 1
ATOM 2977 N N . PHE A 1 382 ? 4.281 1.176 10.700 1.00 40.16 382 PHE A N 1
ATOM 2978 C CA . PHE A 1 382 ? 5.762 1.288 10.463 1.00 40.16 382 PHE A CA 1
ATOM 2979 C C . PHE A 1 382 ? 6.738 1.796 11.581 1.00 40.16 382 PHE A C 1
ATOM 2981 O O . PHE A 1 382 ? 6.469 2.777 12.268 1.00 40.16 382 PHE A O 1
ATOM 2988 N N . SER A 1 383 ? 7.962 1.218 11.635 1.00 58.19 383 SER A N 1
ATOM 2989 C CA . SER A 1 383 ? 9.159 1.668 12.403 1.00 58.19 383 SER A CA 1
ATOM 2990 C C . SER A 1 383 ? 10.493 1.121 11.818 1.00 58.19 383 SER A C 1
ATOM 2992 O O . SER A 1 383 ? 10.481 0.352 10.856 1.00 58.19 383 SER A O 1
ATOM 2994 N N . GLU A 1 384 ? 11.665 1.471 12.380 1.00 69.31 384 GLU A N 1
ATOM 2995 C CA . GLU A 1 384 ? 12.972 0.925 11.935 1.00 69.31 384 GLU A CA 1
ATOM 2996 C C . GLU A 1 384 ? 13.110 -0.586 12.209 1.00 69.31 384 GLU A C 1
ATOM 2998 O O . GLU A 1 384 ? 13.607 -1.336 11.366 1.00 69.31 384 GLU A O 1
ATOM 3003 N N . ALA A 1 385 ? 12.636 -1.050 13.372 1.00 75.69 385 ALA A N 1
ATOM 3004 C CA . ALA A 1 385 ? 12.653 -2.469 13.724 1.00 75.69 385 ALA A CA 1
ATOM 3005 C C . ALA A 1 385 ? 11.784 -3.290 12.757 1.00 75.69 385 ALA A C 1
ATOM 3007 O O . ALA A 1 385 ? 12.168 -4.386 12.370 1.00 75.69 385 ALA A O 1
ATOM 3008 N N . ILE A 1 386 ? 10.683 -2.711 12.276 1.00 74.50 386 ILE A N 1
ATOM 3009 C CA . ILE A 1 386 ? 9.802 -3.299 11.258 1.00 74.50 386 ILE A CA 1
ATOM 3010 C C . ILE A 1 386 ? 10.485 -3.416 9.907 1.00 74.50 386 ILE A C 1
ATOM 3012 O O . ILE A 1 386 ? 10.386 -4.458 9.267 1.00 74.50 386 ILE A O 1
ATOM 3016 N N . ALA A 1 387 ? 11.188 -2.365 9.475 1.00 74.69 387 ALA A N 1
ATOM 3017 C CA . ALA A 1 387 ? 11.940 -2.403 8.227 1.00 74.69 387 ALA A CA 1
ATOM 3018 C C . ALA A 1 387 ? 12.994 -3.521 8.266 1.00 74.69 387 ALA A C 1
ATOM 3020 O O . ALA A 1 387 ? 13.082 -4.303 7.324 1.00 74.69 387 ALA A O 1
ATOM 3021 N N . LYS A 1 388 ? 13.726 -3.653 9.382 1.00 83.00 388 LYS A N 1
ATOM 3022 C CA . LYS A 1 388 ? 14.683 -4.750 9.609 1.00 83.00 388 LYS A CA 1
ATOM 3023 C C . LYS A 1 388 ? 14.006 -6.120 9.651 1.00 83.00 388 LYS A C 1
ATOM 3025 O O . LYS A 1 388 ? 14.447 -7.017 8.942 1.00 83.00 388 LYS A O 1
ATOM 3030 N N . ALA A 1 389 ? 12.936 -6.273 10.430 1.00 82.88 389 ALA A N 1
ATOM 3031 C CA . ALA A 1 389 ? 12.231 -7.541 10.579 1.00 82.88 389 ALA A CA 1
ATOM 3032 C C . ALA A 1 389 ? 11.652 -8.032 9.243 1.00 82.88 389 ALA A C 1
ATOM 3034 O O . ALA A 1 389 ? 11.889 -9.175 8.867 1.00 82.88 389 ALA A O 1
ATOM 3035 N N . ALA A 1 390 ? 10.995 -7.156 8.476 1.00 82.06 390 ALA A N 1
ATOM 3036 C CA . ALA A 1 390 ? 10.426 -7.492 7.172 1.00 82.06 390 ALA A CA 1
ATOM 3037 C C . ALA A 1 390 ? 11.486 -7.772 6.091 1.00 82.06 390 ALA A C 1
ATOM 3039 O O . ALA A 1 390 ? 11.302 -8.687 5.289 1.00 82.06 390 ALA A O 1
ATOM 3040 N N . ASP A 1 391 ? 12.597 -7.024 6.055 1.00 84.81 391 ASP A N 1
ATOM 3041 C CA . ASP A 1 391 ? 13.691 -7.313 5.116 1.00 84.81 391 ASP A CA 1
ATOM 3042 C C . ASP A 1 391 ? 14.389 -8.636 5.466 1.00 84.81 391 ASP A C 1
ATOM 3044 O O . ASP A 1 391 ? 14.672 -9.424 4.567 1.00 84.81 391 ASP A O 1
ATOM 3048 N N . TRP A 1 392 ? 14.655 -8.917 6.746 1.00 90.31 392 TRP A N 1
ATOM 3049 C CA . TRP A 1 392 ? 15.317 -10.162 7.166 1.00 90.31 392 TRP A CA 1
ATOM 3050 C C . TRP A 1 392 ? 14.392 -11.375 7.030 1.00 90.31 392 TRP A C 1
ATOM 3052 O O . TRP A 1 392 ? 14.842 -12.431 6.581 1.00 90.31 392 TRP A O 1
ATOM 3062 N N . TRP A 1 393 ? 13.096 -11.205 7.309 1.00 91.94 393 TRP A N 1
ATOM 3063 C CA . TRP A 1 393 ? 12.058 -12.182 6.987 1.00 91.94 393 TRP A CA 1
ATOM 3064 C C . TRP A 1 393 ? 12.090 -12.522 5.497 1.00 91.94 393 TRP A C 1
ATOM 3066 O O . TRP A 1 393 ? 12.188 -13.693 5.140 1.00 91.94 393 TRP A O 1
ATOM 3076 N N . LEU A 1 394 ? 12.108 -11.508 4.622 1.00 86.12 394 LEU A N 1
ATOM 3077 C CA . LEU A 1 394 ? 12.127 -11.713 3.174 1.00 86.12 394 LEU A CA 1
ATOM 3078 C C . LEU A 1 394 ? 13.371 -12.490 2.718 1.00 86.12 394 LEU A C 1
ATOM 3080 O O . LEU A 1 394 ? 13.255 -13.341 1.840 1.00 86.12 394 LEU A O 1
ATOM 3084 N N . VAL A 1 395 ? 14.539 -12.251 3.328 1.00 89.69 395 VAL A N 1
ATOM 3085 C CA . VAL A 1 395 ? 15.767 -13.014 3.035 1.00 89.69 395 VAL A CA 1
ATOM 3086 C C . VAL A 1 395 ? 15.631 -14.488 3.420 1.00 89.69 395 VAL A C 1
ATOM 3088 O O . VAL A 1 395 ? 16.002 -15.350 2.624 1.00 89.69 395 VAL A O 1
ATOM 3091 N N . TYR A 1 396 ? 15.120 -14.799 4.614 1.00 91.31 396 TYR A N 1
ATOM 3092 C CA . TYR A 1 396 ? 14.976 -16.193 5.047 1.00 91.31 396 TYR A CA 1
ATOM 3093 C C . TYR A 1 396 ? 13.826 -16.912 4.337 1.00 91.31 396 TYR A C 1
ATOM 3095 O O . TYR A 1 396 ? 13.953 -18.098 4.038 1.00 91.31 396 TYR A O 1
ATOM 3103 N N . MET A 1 397 ? 12.759 -16.199 3.970 1.00 87.69 397 MET A N 1
ATOM 3104 C CA . MET A 1 397 ? 11.680 -16.721 3.131 1.00 87.69 397 MET A CA 1
ATOM 3105 C C . MET A 1 397 ? 12.175 -17.045 1.710 1.00 87.69 397 MET A C 1
ATOM 3107 O O . MET A 1 397 ? 11.799 -18.064 1.133 1.00 87.69 397 MET A O 1
ATOM 3111 N N . ASP A 1 398 ? 13.067 -16.217 1.156 1.00 92.81 398 ASP A N 1
ATOM 3112 C CA . ASP A 1 398 ? 13.730 -16.462 -0.131 1.00 92.81 398 ASP A CA 1
ATOM 3113 C C . ASP A 1 398 ? 14.617 -17.712 -0.104 1.00 92.81 398 ASP A C 1
ATOM 3115 O O . ASP A 1 398 ? 14.562 -18.531 -1.025 1.00 92.81 398 ASP A O 1
ATOM 3119 N N . GLN A 1 399 ? 15.357 -17.911 0.991 1.00 91.12 399 GLN A N 1
ATOM 3120 C CA . GLN A 1 399 ? 16.133 -19.130 1.225 1.00 91.12 399 GLN A CA 1
ATOM 3121 C C . GLN A 1 399 ? 15.223 -20.353 1.388 1.00 91.12 399 GLN A C 1
ATOM 3123 O O . GLN A 1 399 ? 15.444 -21.356 0.711 1.00 91.12 399 GLN A O 1
ATOM 3128 N N . LEU A 1 400 ? 14.165 -20.268 2.201 1.00 87.75 400 LEU A N 1
ATOM 3129 C CA . LEU A 1 400 ? 13.216 -21.362 2.443 1.00 87.75 400 LEU A CA 1
ATOM 3130 C C . LEU A 1 400 ? 12.555 -21.851 1.142 1.00 87.75 400 LEU A C 1
ATOM 3132 O O . LEU A 1 400 ? 12.470 -23.058 0.916 1.00 87.75 400 LEU A O 1
ATOM 3136 N N . LEU A 1 401 ? 12.170 -20.921 0.260 1.00 85.38 401 LEU A N 1
ATOM 3137 C CA . LEU A 1 401 ? 11.599 -21.197 -1.067 1.00 85.38 401 LEU A CA 1
ATOM 3138 C C . LEU A 1 401 ? 12.648 -21.527 -2.154 1.00 85.38 401 LEU A C 1
ATOM 3140 O O . LEU A 1 401 ? 12.279 -21.845 -3.285 1.00 85.38 401 LEU A O 1
ATOM 3144 N N . THR A 1 402 ? 13.942 -21.468 -1.825 1.00 86.31 402 THR A N 1
ATOM 3145 C CA . THR A 1 402 ? 15.074 -21.860 -2.690 1.00 86.31 402 THR A CA 1
ATOM 3146 C C . THR A 1 402 ? 15.680 -23.219 -2.288 1.00 86.31 402 THR A C 1
ATOM 3148 O O . THR A 1 402 ? 16.344 -23.861 -3.108 1.00 86.31 402 THR A O 1
ATOM 3151 N N . LEU A 1 403 ? 15.474 -23.679 -1.047 1.00 86.38 403 LEU A N 1
ATOM 3152 C CA . LEU A 1 403 ? 15.969 -24.967 -0.550 1.00 86.38 403 LEU A CA 1
ATOM 3153 C C . LEU A 1 403 ? 15.158 -26.155 -1.096 1.00 86.38 403 LEU A C 1
ATOM 3155 O O . LEU A 1 403 ? 13.930 -26.190 -0.998 1.00 86.38 403 LEU A O 1
ATOM 3159 N N . GLY A 1 404 ? 15.868 -27.175 -1.582 1.00 76.50 404 GLY A N 1
ATOM 3160 C CA . GLY A 1 404 ? 15.296 -28.490 -1.873 1.00 76.50 404 GLY A CA 1
ATOM 3161 C C . GLY A 1 404 ? 14.899 -29.249 -0.603 1.00 76.50 404 GLY A C 1
ATOM 3162 O O . GLY A 1 404 ? 15.304 -28.903 0.511 1.00 76.50 404 GLY A O 1
ATOM 3163 N N . ASP A 1 405 ? 14.069 -30.276 -0.763 1.00 73.88 405 ASP A N 1
ATOM 3164 C CA . ASP A 1 405 ? 13.532 -31.070 0.355 1.00 73.88 405 ASP A CA 1
ATOM 3165 C C . ASP A 1 405 ? 14.560 -32.039 0.964 1.00 73.88 405 ASP A C 1
ATOM 3167 O O . ASP A 1 405 ? 14.349 -32.582 2.045 1.00 73.88 405 ASP A O 1
ATOM 3171 N N . ASP A 1 406 ? 15.720 -32.174 0.321 1.00 78.44 406 ASP A N 1
ATOM 3172 C CA . ASP A 1 406 ? 16.925 -32.823 0.839 1.00 78.44 406 ASP A CA 1
ATOM 3173 C C . ASP A 1 406 ? 17.561 -32.076 2.029 1.00 78.44 406 ASP A C 1
ATOM 3175 O O . ASP A 1 406 ? 18.371 -32.654 2.752 1.00 78.44 406 ASP A O 1
ATOM 3179 N N . ARG A 1 407 ? 17.188 -30.808 2.267 1.00 84.69 407 ARG A N 1
ATOM 3180 C CA . ARG A 1 407 ? 17.791 -29.921 3.285 1.00 84.69 407 ARG A CA 1
ATOM 3181 C C . ARG A 1 407 ? 16.820 -29.565 4.418 1.00 84.69 407 ARG A C 1
ATOM 3183 O O . ARG A 1 407 ? 16.753 -28.421 4.867 1.00 84.69 407 ARG A O 1
ATOM 3190 N N . ALA A 1 408 ? 16.054 -30.555 4.879 1.00 80.25 408 ALA A N 1
ATOM 3191 C CA . ALA A 1 408 ? 14.999 -30.395 5.884 1.00 80.25 408 ALA A CA 1
ATOM 3192 C C . ALA A 1 408 ? 15.470 -29.738 7.201 1.00 80.25 408 ALA A C 1
ATOM 3194 O O . ALA A 1 408 ? 14.807 -28.822 7.685 1.00 80.25 408 ALA A O 1
ATOM 3195 N N . ASP A 1 409 ? 16.627 -30.133 7.744 1.00 85.06 409 ASP A N 1
ATOM 3196 C CA . ASP A 1 409 ? 17.163 -29.555 8.991 1.00 85.06 409 ASP A CA 1
ATOM 3197 C C . ASP A 1 409 ? 17.435 -28.044 8.863 1.00 85.06 409 ASP A C 1
ATOM 3199 O O . ASP A 1 409 ? 17.175 -27.269 9.785 1.00 85.06 409 ASP A O 1
ATOM 3203 N N . GLU A 1 410 ? 17.897 -27.595 7.692 1.00 87.62 410 GLU A N 1
ATOM 3204 C CA . GLU A 1 410 ? 18.098 -26.171 7.409 1.00 87.62 410 GLU A CA 1
ATOM 3205 C C . GLU A 1 410 ? 16.767 -25.431 7.247 1.00 87.62 410 GLU A C 1
ATOM 3207 O O . GLU A 1 410 ? 16.636 -24.316 7.754 1.00 87.62 410 GLU A O 1
ATOM 3212 N N . LYS A 1 411 ? 15.752 -26.055 6.624 1.00 83.62 411 LYS A N 1
ATOM 3213 C CA . LYS A 1 411 ? 14.390 -25.492 6.572 1.00 83.62 411 LYS A CA 1
ATOM 3214 C C . LYS A 1 411 ? 13.842 -25.255 7.986 1.00 83.62 411 LYS A C 1
ATOM 3216 O O . LYS A 1 411 ? 13.340 -24.167 8.247 1.00 83.62 411 LYS A O 1
ATOM 3221 N N . VAL A 1 412 ? 14.026 -26.193 8.922 1.00 85.75 412 VAL A N 1
ATOM 3222 C CA . VAL A 1 412 ? 13.608 -26.035 10.333 1.00 85.75 412 VAL A CA 1
ATOM 3223 C C . VAL A 1 412 ? 14.332 -24.870 11.028 1.00 85.75 412 VAL A C 1
ATOM 3225 O O . VAL A 1 412 ? 13.701 -24.093 11.747 1.00 85.75 412 VAL A O 1
ATOM 3228 N N . VAL A 1 413 ? 15.639 -24.698 10.798 1.00 88.19 413 VAL A N 1
ATOM 3229 C CA . VAL A 1 413 ? 16.400 -23.559 11.351 1.00 88.19 413 VAL A CA 1
ATOM 3230 C C . VAL A 1 413 ? 15.940 -22.222 10.755 1.00 88.19 413 VAL A C 1
ATOM 3232 O O . VAL A 1 413 ? 15.842 -21.238 11.491 1.00 88.19 413 VAL A O 1
ATOM 3235 N N . LEU A 1 414 ? 15.622 -22.175 9.456 1.00 87.56 414 LEU A N 1
ATOM 3236 C CA . LEU A 1 414 ? 15.069 -20.980 8.809 1.00 87.56 414 LEU A CA 1
ATOM 3237 C C . LEU A 1 414 ? 13.671 -20.639 9.324 1.00 87.56 414 LEU A C 1
ATOM 3239 O O . LEU A 1 414 ? 13.430 -19.478 9.641 1.00 87.56 414 LEU A O 1
ATOM 3243 N N . MET A 1 415 ? 12.781 -21.626 9.461 1.00 84.38 415 MET A N 1
ATOM 3244 C CA . MET A 1 415 ? 11.427 -21.427 9.995 1.00 84.38 415 MET A CA 1
ATOM 3245 C C . MET A 1 415 ? 11.488 -20.811 11.396 1.00 84.38 415 MET A C 1
ATOM 3247 O O . MET A 1 415 ? 10.944 -19.735 11.602 1.00 84.38 415 MET A O 1
ATOM 3251 N N . LYS A 1 416 ? 12.316 -21.352 12.300 1.00 86.00 416 LYS A N 1
ATOM 3252 C CA . LYS A 1 416 ? 12.507 -20.764 13.638 1.00 86.00 416 LYS A CA 1
ATOM 3253 C C . LYS A 1 416 ? 13.015 -19.310 13.618 1.00 86.00 416 LYS A C 1
ATOM 3255 O O . LYS A 1 416 ? 12.701 -18.545 14.529 1.00 86.00 416 LYS A O 1
ATOM 3260 N N . LYS A 1 417 ? 13.818 -18.913 12.621 1.00 86.31 417 LYS A N 1
ATOM 3261 C CA . LYS A 1 417 ? 14.223 -17.504 12.441 1.00 86.31 417 LYS A CA 1
ATOM 3262 C C . LYS A 1 417 ? 13.091 -16.646 11.876 1.00 86.31 417 LYS A C 1
ATOM 3264 O O . LYS A 1 417 ? 12.970 -15.492 12.275 1.00 86.31 417 LYS A O 1
ATOM 3269 N N . ILE A 1 418 ? 12.296 -17.192 10.957 1.00 84.25 418 ILE A N 1
ATOM 3270 C CA . ILE A 1 418 ? 11.111 -16.549 10.380 1.00 84.25 418 ILE A CA 1
ATOM 3271 C C . ILE A 1 418 ? 10.092 -16.259 11.484 1.00 84.25 418 ILE A C 1
ATOM 3273 O O . ILE A 1 418 ? 9.712 -15.102 11.621 1.00 84.25 418 ILE A O 1
ATOM 3277 N N . ASP A 1 419 ? 9.752 -17.243 12.319 1.00 79.19 419 ASP A N 1
ATOM 3278 C CA . ASP A 1 419 ? 8.811 -17.098 13.440 1.00 79.19 419 ASP A CA 1
ATOM 3279 C C . ASP A 1 419 ? 9.234 -15.939 14.364 1.00 79.19 419 ASP A C 1
ATOM 3281 O O . ASP A 1 419 ? 8.495 -14.978 14.557 1.00 79.19 419 ASP A O 1
ATOM 3285 N N . GLN A 1 420 ? 10.496 -15.941 14.814 1.00 84.06 420 GLN A N 1
ATOM 3286 C CA . GLN A 1 420 ? 11.045 -14.881 15.671 1.00 84.06 420 GLN A CA 1
ATOM 3287 C C . GLN A 1 420 ? 11.065 -13.493 15.007 1.00 84.06 420 GLN A C 1
ATOM 3289 O O . GLN A 1 420 ? 11.033 -12.478 15.703 1.00 84.06 420 GLN A O 1
ATOM 3294 N N . LEU A 1 421 ? 11.141 -13.417 13.676 1.00 85.12 421 LEU A N 1
ATOM 3295 C CA . LEU A 1 421 ? 11.062 -12.155 12.934 1.00 85.12 421 LEU A CA 1
ATOM 3296 C C . LEU A 1 421 ? 9.619 -11.699 12.707 1.00 85.12 421 LEU A C 1
ATOM 3298 O O . LEU A 1 421 ? 9.390 -10.496 12.627 1.00 85.12 421 LEU A O 1
ATOM 3302 N N . VAL A 1 422 ? 8.666 -12.628 12.640 1.00 78.62 422 VAL A N 1
ATOM 3303 C CA . VAL A 1 422 ? 7.226 -12.351 12.603 1.00 78.62 422 VAL A CA 1
ATOM 3304 C C . VAL A 1 422 ? 6.766 -11.795 13.956 1.00 78.62 422 VAL A C 1
ATOM 3306 O O . VAL A 1 422 ? 6.149 -10.730 13.984 1.00 78.62 422 VAL A O 1
ATOM 3309 N N . ASP A 1 423 ? 7.178 -12.410 15.069 1.00 79.62 423 ASP A N 1
ATOM 3310 C CA . ASP A 1 423 ? 6.935 -11.896 16.427 1.00 79.62 423 ASP A CA 1
ATOM 3311 C C . ASP A 1 423 ? 7.474 -10.461 16.577 1.00 79.62 423 ASP A C 1
ATOM 3313 O O . ASP A 1 423 ? 6.732 -9.522 16.873 1.00 79.62 423 ASP A O 1
ATOM 3317 N N . LEU A 1 424 ? 8.769 -10.263 16.283 1.00 84.31 424 LEU A N 1
ATOM 3318 C CA . LEU A 1 424 ? 9.444 -8.961 16.382 1.00 84.31 424 LEU A CA 1
ATOM 3319 C C . LEU A 1 424 ? 8.899 -7.913 15.402 1.00 84.31 424 LEU A C 1
ATOM 3321 O O . LEU A 1 424 ? 9.043 -6.716 15.662 1.00 84.31 424 LEU A O 1
ATOM 3325 N N . TYR A 1 425 ? 8.296 -8.332 14.288 1.00 80.19 425 TYR A N 1
ATOM 3326 C CA . TYR A 1 425 ? 7.571 -7.447 13.383 1.00 80.19 425 TYR A CA 1
ATOM 3327 C C . TYR A 1 425 ? 6.302 -6.943 14.076 1.00 80.19 425 TYR A C 1
ATOM 3329 O O . TYR A 1 425 ? 6.206 -5.738 14.307 1.00 80.19 425 TYR A O 1
ATOM 3337 N N . TYR A 1 426 ? 5.379 -7.818 14.492 1.00 74.75 426 TYR A N 1
ATOM 3338 C CA . TYR A 1 426 ? 4.107 -7.405 15.107 1.00 74.75 426 TYR A CA 1
ATOM 3339 C C . TYR A 1 426 ? 4.281 -6.633 16.420 1.00 74.75 426 TYR A C 1
ATOM 3341 O O . TYR A 1 426 ? 3.647 -5.584 16.596 1.00 74.75 426 TYR A O 1
ATOM 3349 N N . ASP A 1 427 ? 5.217 -7.040 17.279 1.00 77.00 427 ASP A N 1
ATOM 3350 C CA . ASP A 1 427 ? 5.588 -6.278 18.477 1.00 77.00 427 ASP A CA 1
ATOM 3351 C C . ASP A 1 427 ? 6.031 -4.851 18.129 1.00 77.00 427 ASP A C 1
ATOM 3353 O O . ASP A 1 427 ? 5.635 -3.879 18.780 1.00 77.00 427 ASP A O 1
ATOM 3357 N N . ALA A 1 428 ? 6.831 -4.696 17.071 1.00 76.75 428 ALA A N 1
ATOM 3358 C CA . ALA A 1 428 ? 7.338 -3.402 16.639 1.00 76.75 428 ALA A CA 1
ATOM 3359 C C . ALA A 1 428 ? 6.272 -2.513 15.970 1.00 76.75 428 ALA A C 1
ATOM 3361 O O . ALA A 1 428 ? 6.456 -1.290 15.976 1.00 76.75 428 ALA A O 1
ATOM 3362 N N . LEU A 1 429 ? 5.173 -3.088 15.457 1.00 70.19 429 LEU A N 1
ATOM 3363 C CA . LEU A 1 429 ? 4.023 -2.367 14.873 1.00 70.19 429 LEU A CA 1
ATOM 3364 C C . LEU A 1 429 ? 3.121 -1.786 15.963 1.00 70.19 429 LEU A C 1
ATOM 3366 O O . LEU A 1 429 ? 2.673 -0.645 15.864 1.00 70.19 429 LEU A O 1
ATOM 3370 N N . ASP A 1 430 ? 2.918 -2.521 17.050 1.00 67.06 430 ASP A N 1
ATOM 3371 C CA . ASP A 1 430 ? 2.201 -2.007 18.218 1.00 67.06 430 ASP A CA 1
ATOM 3372 C C . ASP A 1 430 ? 3.077 -1.147 19.146 1.00 67.06 430 ASP A C 1
ATOM 3374 O O . ASP A 1 430 ? 2.554 -0.390 19.971 1.00 67.06 430 ASP A O 1
ATOM 3378 N N . SER A 1 431 ? 4.404 -1.221 19.010 1.00 67.56 431 SER A N 1
ATOM 3379 C CA . SER A 1 431 ? 5.357 -0.531 19.887 1.00 67.56 431 SER A CA 1
ATOM 3380 C C . SER A 1 431 ? 5.112 0.979 20.080 1.00 67.56 431 SER A C 1
ATOM 3382 O O . SER A 1 431 ? 5.188 1.415 21.234 1.00 67.56 431 SER A O 1
ATOM 3384 N N . PRO A 1 432 ? 4.693 1.779 19.068 1.00 58.47 432 PRO A N 1
ATOM 3385 C CA . PRO A 1 432 ? 4.376 3.198 19.264 1.00 58.47 432 PRO A CA 1
ATOM 3386 C C . PRO A 1 432 ? 3.175 3.446 20.190 1.00 58.47 432 PRO A C 1
ATOM 3388 O O . PRO A 1 432 ? 3.121 4.481 20.847 1.00 58.47 432 PRO A O 1
ATOM 3391 N N . LYS A 1 433 ? 2.229 2.496 20.267 1.00 59.91 433 LYS A N 1
ATOM 3392 C CA . LYS A 1 433 ? 1.047 2.543 21.152 1.00 59.91 433 LYS A CA 1
ATOM 3393 C C . LYS A 1 433 ? 1.355 1.997 22.552 1.00 59.91 433 LYS A C 1
ATOM 3395 O O . LYS A 1 433 ? 0.732 2.399 23.528 1.00 59.91 433 LYS A O 1
ATOM 3400 N N . LYS A 1 434 ? 2.296 1.048 22.649 1.00 65.06 434 LYS A N 1
ATOM 3401 C CA . LYS A 1 434 ? 2.708 0.393 23.907 1.00 65.06 434 LYS A CA 1
ATOM 3402 C C . LYS A 1 434 ? 3.868 1.114 24.613 1.00 65.06 434 LYS A C 1
ATOM 3404 O O . LYS A 1 434 ? 4.166 0.802 25.762 1.00 65.06 434 LYS A O 1
ATOM 3409 N N . GLY A 1 435 ? 4.541 2.055 23.944 1.00 58.59 435 GLY A N 1
ATOM 3410 C CA . GLY A 1 435 ? 5.725 2.754 24.462 1.00 58.59 435 GLY A CA 1
ATOM 3411 C C . GLY A 1 435 ? 6.981 1.879 24.578 1.00 58.59 435 GLY A C 1
ATOM 3412 O O . GLY A 1 435 ? 7.956 2.269 25.222 1.00 58.59 435 GLY A O 1
ATOM 3413 N N . LEU A 1 436 ? 6.950 0.688 23.978 1.00 65.44 436 LEU A N 1
ATOM 3414 C CA . LEU A 1 436 ? 8.051 -0.270 23.965 1.00 65.44 436 LEU A CA 1
ATOM 3415 C C . LEU A 1 436 ? 9.044 0.109 22.864 1.00 65.44 436 LEU A C 1
ATOM 3417 O O . LEU A 1 436 ? 8.648 0.554 21.793 1.00 65.44 436 LEU A O 1
ATOM 3421 N N . LYS A 1 437 ? 10.344 -0.099 23.092 1.00 68.88 437 LYS A N 1
ATOM 3422 C CA . LYS A 1 437 ? 11.355 0.035 22.036 1.00 68.88 437 LYS A CA 1
ATOM 3423 C C . LYS A 1 437 ? 11.879 -1.344 21.659 1.00 68.88 437 LYS A C 1
ATOM 3425 O O . LYS A 1 437 ? 12.740 -1.891 22.344 1.00 68.88 437 LYS A O 1
ATOM 3430 N N . ILE A 1 438 ? 11.336 -1.888 20.575 1.00 77.56 438 ILE A N 1
ATOM 3431 C CA . ILE A 1 438 ? 11.718 -3.197 20.041 1.00 77.56 438 ILE A CA 1
ATOM 3432 C C . ILE A 1 438 ? 13.059 -3.090 19.308 1.00 77.56 438 ILE A C 1
ATOM 3434 O O . ILE A 1 438 ? 13.319 -2.124 18.588 1.00 77.56 438 ILE A O 1
ATOM 3438 N N . TYR A 1 439 ? 13.912 -4.097 19.493 1.00 77.94 439 TYR A N 1
ATOM 3439 C CA . TYR A 1 439 ? 15.210 -4.218 18.838 1.00 77.94 439 TYR A CA 1
ATOM 3440 C C . TYR A 1 439 ? 15.308 -5.596 18.181 1.00 77.94 439 TYR A C 1
ATOM 3442 O O . TYR A 1 439 ? 15.302 -6.612 18.874 1.00 77.94 439 TYR A O 1
ATOM 3450 N N . VAL A 1 440 ? 15.439 -5.642 16.853 1.00 79.00 440 VAL A N 1
ATOM 3451 C CA . VAL A 1 440 ? 15.715 -6.904 16.152 1.00 79.00 440 VAL A CA 1
ATOM 3452 C C . VAL A 1 440 ? 17.156 -7.317 16.455 1.00 79.00 440 VAL A C 1
ATOM 3454 O O . VAL A 1 440 ? 18.081 -6.531 16.248 1.00 79.00 440 VAL A O 1
ATOM 3457 N N . THR A 1 441 ? 17.351 -8.516 17.006 1.00 83.81 441 THR A N 1
ATOM 3458 C CA . THR A 1 441 ? 18.673 -8.944 17.492 1.00 83.81 441 THR A CA 1
ATOM 3459 C C . THR A 1 441 ? 19.612 -9.295 16.338 1.00 83.81 441 THR A C 1
ATOM 3461 O O . THR A 1 441 ? 19.208 -9.948 15.381 1.00 83.81 441 THR A O 1
ATOM 3464 N N . GLU A 1 442 ? 20.897 -8.938 16.440 1.00 84.44 442 GLU A N 1
ATOM 3465 C CA . GLU A 1 442 ? 21.896 -9.234 15.394 1.00 84.44 442 GLU A CA 1
ATOM 3466 C C . GLU A 1 442 ? 22.096 -10.751 15.149 1.00 84.44 442 GLU A C 1
ATOM 3468 O O . GLU A 1 442 ? 22.654 -11.135 14.129 1.00 84.44 442 GLU A O 1
ATOM 3473 N N . VAL A 1 443 ? 21.592 -11.632 16.027 1.00 86.06 443 VAL A N 1
ATOM 3474 C CA . VAL A 1 443 ? 21.567 -13.101 15.832 1.00 86.06 443 VAL A CA 1
ATOM 3475 C C . VAL A 1 443 ? 20.607 -13.522 14.700 1.00 86.06 443 VAL A C 1
ATOM 3477 O O . VAL A 1 443 ? 20.801 -14.556 14.053 1.00 86.06 443 VAL A O 1
ATOM 3480 N N . LEU A 1 444 ? 19.585 -12.703 14.428 1.00 87.62 444 LEU A N 1
ATOM 3481 C CA . LEU A 1 444 ? 18.627 -12.873 13.328 1.00 87.62 444 LEU A CA 1
ATOM 3482 C C . LEU A 1 444 ? 19.070 -12.184 12.028 1.00 87.62 444 LEU A C 1
ATOM 3484 O O . LEU A 1 444 ? 18.324 -12.180 11.053 1.00 87.62 444 LEU A O 1
ATOM 3488 N N . LYS A 1 445 ? 20.268 -11.597 11.993 1.00 90.06 445 LYS A N 1
ATOM 3489 C CA . LYS A 1 445 ? 20.784 -10.885 10.824 1.00 90.06 445 LYS A CA 1
ATOM 3490 C C . LYS A 1 445 ? 21.205 -11.867 9.722 1.00 90.06 445 LYS A C 1
ATOM 3492 O O . LYS A 1 445 ? 21.933 -12.819 10.006 1.00 90.06 445 LYS A O 1
ATOM 3497 N N . PRO A 1 446 ? 20.799 -11.657 8.459 1.00 88.88 446 PRO A N 1
ATOM 3498 C CA . PRO A 1 446 ? 21.339 -12.410 7.333 1.00 88.88 446 PRO A CA 1
ATOM 3499 C C . PRO A 1 446 ? 22.745 -11.934 6.946 1.00 88.88 446 PRO A C 1
ATOM 3501 O O . PRO A 1 446 ? 22.966 -10.733 6.762 1.00 88.88 446 PRO A O 1
ATOM 3504 N N . ASP A 1 447 ? 23.668 -12.881 6.755 1.00 89.00 447 ASP A N 1
ATOM 3505 C CA . ASP A 1 447 ? 25.028 -12.620 6.254 1.00 89.00 447 ASP A CA 1
ATOM 3506 C C . ASP A 1 447 ? 25.035 -12.196 4.778 1.00 89.00 447 ASP A C 1
ATOM 3508 O O . ASP A 1 447 ? 25.874 -11.406 4.345 1.00 89.00 447 ASP A O 1
ATOM 3512 N N . LYS A 1 448 ? 24.086 -12.728 3.994 1.00 91.50 448 LYS A N 1
ATOM 3513 C CA . LYS A 1 448 ? 23.892 -12.416 2.576 1.00 91.50 448 LYS A CA 1
ATOM 3514 C C . LYS A 1 448 ? 22.416 -12.259 2.225 1.00 91.50 448 LYS A C 1
ATOM 3516 O O . LYS A 1 448 ? 21.556 -12.909 2.815 1.00 91.50 448 LYS A O 1
ATOM 3521 N N . TYR A 1 449 ? 22.153 -11.436 1.217 1.00 92.62 449 TYR A N 1
ATOM 3522 C CA . TYR A 1 449 ? 20.829 -11.036 0.742 1.00 92.62 449 TYR A CA 1
ATOM 3523 C C . TYR A 1 449 ? 20.604 -11.552 -0.690 1.00 92.62 449 TYR A C 1
ATOM 3525 O O . TYR A 1 449 ? 21.574 -11.671 -1.445 1.00 92.62 449 TYR A O 1
ATOM 3533 N N . PRO A 1 450 ? 19.363 -11.861 -1.101 1.00 92.62 450 PRO A N 1
ATOM 3534 C CA . PRO A 1 450 ? 19.085 -12.232 -2.479 1.00 92.62 450 PRO A CA 1
ATOM 3535 C C . PRO A 1 450 ? 19.311 -11.023 -3.392 1.00 92.62 450 PRO A C 1
ATOM 3537 O O . PRO A 1 450 ? 19.016 -9.882 -3.023 1.00 92.62 450 PRO A O 1
ATOM 3540 N N . HIS A 1 451 ? 19.808 -11.272 -4.603 1.00 93.75 451 HIS A N 1
ATOM 3541 C CA . HIS A 1 451 ? 20.161 -10.231 -5.577 1.00 93.75 451 HIS A CA 1
ATOM 3542 C C . HIS A 1 451 ? 19.029 -9.241 -5.879 1.00 93.75 451 HIS A C 1
ATOM 3544 O O . HIS A 1 451 ? 19.305 -8.072 -6.140 1.00 93.75 451 HIS A O 1
ATOM 3550 N N . HIS A 1 452 ? 17.765 -9.661 -5.750 1.00 90.94 452 HIS A N 1
ATOM 3551 C CA . HIS A 1 452 ? 16.611 -8.782 -5.965 1.00 90.94 452 HIS A CA 1
ATOM 3552 C C . HIS A 1 452 ? 16.427 -7.663 -4.933 1.00 90.94 452 HIS A C 1
ATOM 3554 O O . HIS A 1 452 ? 15.694 -6.711 -5.194 1.00 90.94 452 HIS A O 1
ATOM 3560 N N . MET A 1 453 ? 17.147 -7.710 -3.808 1.00 88.81 453 MET A N 1
ATOM 3561 C CA . MET A 1 453 ? 17.170 -6.639 -2.804 1.00 88.81 453 MET A CA 1
ATOM 3562 C C . MET A 1 453 ? 18.237 -5.561 -3.067 1.00 88.81 453 MET A C 1
ATOM 3564 O O . MET A 1 453 ? 18.389 -4.661 -2.240 1.00 88.81 453 MET A O 1
ATOM 3568 N N . GLY A 1 454 ? 18.984 -5.630 -4.178 1.00 83.62 454 GLY A N 1
ATOM 3569 C CA . GLY A 1 454 ? 19.889 -4.555 -4.614 1.00 83.62 454 GLY A CA 1
ATOM 3570 C C . GLY A 1 454 ? 21.001 -4.202 -3.617 1.00 83.62 454 GLY A C 1
ATOM 3571 O O . GLY A 1 454 ? 21.366 -3.035 -3.481 1.00 83.62 454 GLY A O 1
ATOM 3572 N N . ARG A 1 455 ? 21.507 -5.192 -2.870 1.00 86.25 455 ARG A N 1
ATOM 3573 C CA . ARG A 1 455 ? 22.643 -5.024 -1.948 1.00 86.25 455 ARG A CA 1
ATOM 3574 C C . ARG A 1 455 ? 23.976 -5.134 -2.710 1.00 86.25 455 ARG A C 1
ATOM 3576 O O . ARG A 1 455 ? 24.009 -5.555 -3.861 1.00 86.25 455 ARG A O 1
ATOM 3583 N N . GLY A 1 456 ? 25.080 -4.746 -2.064 1.00 82.50 456 GLY A N 1
ATOM 3584 C CA . GLY A 1 456 ? 26.427 -4.871 -2.638 1.00 82.50 456 GLY A CA 1
ATOM 3585 C C . GLY A 1 456 ? 26.812 -6.326 -2.933 1.00 82.50 456 GLY A C 1
ATOM 3586 O O . GLY A 1 456 ? 26.329 -7.246 -2.267 1.00 82.50 456 GLY A O 1
ATOM 3587 N N . GLU A 1 457 ? 27.676 -6.532 -3.928 1.00 83.50 457 GLU A N 1
ATOM 3588 C CA . GLU A 1 457 ? 27.983 -7.850 -4.504 1.00 83.50 457 GLU A CA 1
ATOM 3589 C C . GLU A 1 457 ? 28.543 -8.846 -3.470 1.00 83.50 457 GLU A C 1
ATOM 3591 O O . GLU A 1 457 ? 28.035 -9.964 -3.351 1.00 83.50 457 GLU A O 1
ATOM 3596 N N . ASP A 1 458 ? 29.481 -8.409 -2.620 1.00 85.62 458 ASP A N 1
ATOM 3597 C CA . ASP A 1 458 ? 30.060 -9.220 -1.535 1.00 85.62 458 ASP A CA 1
ATOM 3598 C C . ASP A 1 458 ? 28.995 -9.811 -0.592 1.00 85.62 458 ASP A C 1
ATOM 3600 O O . ASP A 1 458 ? 29.083 -10.970 -0.171 1.00 85.62 458 ASP A O 1
ATOM 3604 N N . CYS A 1 459 ? 27.947 -9.030 -0.316 1.00 87.06 459 CYS A N 1
ATOM 3605 C CA . CYS A 1 459 ? 26.841 -9.356 0.586 1.00 87.06 459 CYS A CA 1
ATOM 3606 C C . CYS A 1 459 ? 25.645 -10.005 -0.132 1.00 87.06 459 CYS A C 1
ATOM 3608 O O . CYS A 1 459 ? 24.562 -10.098 0.448 1.00 87.06 459 CYS A O 1
ATOM 3610 N N . THR A 1 460 ? 25.805 -10.441 -1.384 1.00 92.19 460 THR A N 1
ATOM 3611 C CA . THR A 1 460 ? 24.702 -10.926 -2.227 1.00 92.19 460 THR A CA 1
ATOM 3612 C C . THR A 1 460 ? 24.818 -12.423 -2.547 1.00 92.19 460 THR A C 1
ATOM 3614 O O . THR A 1 460 ? 25.912 -13.001 -2.542 1.00 92.19 460 THR A O 1
ATOM 3617 N N . TYR A 1 461 ? 23.674 -13.073 -2.796 1.00 93.44 461 TYR A N 1
ATOM 3618 C CA . TYR A 1 461 ? 23.559 -14.405 -3.397 1.00 93.44 461 TYR A CA 1
ATOM 3619 C C . TYR A 1 461 ? 22.537 -14.421 -4.545 1.00 93.44 461 TYR A C 1
ATOM 3621 O O . TYR A 1 461 ? 21.599 -13.622 -4.583 1.00 93.44 461 TYR A O 1
ATOM 3629 N N . LYS A 1 462 ? 22.703 -15.361 -5.484 1.00 93.94 462 LYS A N 1
ATOM 3630 C CA . LYS A 1 462 ? 21.749 -15.573 -6.578 1.00 93.94 462 LYS A CA 1
ATOM 3631 C C . LYS A 1 462 ? 20.545 -16.375 -6.078 1.00 93.94 462 LYS A C 1
ATOM 3633 O O . LYS A 1 462 ? 20.670 -17.565 -5.795 1.00 93.94 462 LYS A O 1
ATOM 3638 N N . SER A 1 463 ? 19.401 -15.712 -5.955 1.00 93.75 463 SER A N 1
ATOM 3639 C CA . SER A 1 463 ? 18.133 -16.333 -5.565 1.00 93.75 463 SER A CA 1
ATOM 3640 C C . SER A 1 463 ? 17.577 -17.241 -6.666 1.00 93.75 463 SER A C 1
ATOM 3642 O O . SER A 1 463 ? 17.785 -16.974 -7.853 1.00 93.75 463 SER A O 1
ATOM 3644 N N . LYS A 1 464 ? 16.838 -18.284 -6.264 1.00 92.56 464 LYS A N 1
ATOM 3645 C CA . LYS A 1 464 ? 15.969 -19.093 -7.139 1.00 92.56 464 LYS A CA 1
ATOM 3646 C C . LYS A 1 464 ? 14.500 -19.032 -6.695 1.00 92.56 464 LYS A C 1
ATOM 3648 O O . LYS A 1 464 ? 13.718 -19.922 -7.035 1.00 92.56 464 LYS A O 1
ATOM 3653 N N . SER A 1 465 ? 14.122 -18.031 -5.901 1.00 93.06 465 SER A N 1
ATOM 3654 C CA . SER A 1 465 ? 12.721 -17.770 -5.582 1.00 93.06 465 SER A CA 1
ATOM 3655 C C . SER A 1 465 ? 12.012 -17.142 -6.784 1.00 93.06 465 SER A C 1
ATOM 3657 O O . SER A 1 465 ? 12.645 -16.652 -7.724 1.00 93.06 465 SER A O 1
ATOM 3659 N N . ILE A 1 466 ? 10.682 -17.089 -6.726 1.00 94.50 466 ILE A N 1
ATOM 3660 C CA . ILE A 1 466 ? 9.886 -16.379 -7.730 1.00 94.50 466 ILE A CA 1
ATOM 3661 C C . ILE A 1 466 ? 10.239 -14.880 -7.814 1.00 94.50 466 ILE A C 1
ATOM 3663 O O . ILE A 1 466 ? 10.188 -14.306 -8.898 1.00 94.50 466 ILE A O 1
ATOM 3667 N N . LEU A 1 467 ? 10.677 -14.239 -6.721 1.00 94.00 467 LEU A N 1
ATOM 3668 C CA . LEU A 1 467 ? 11.148 -12.848 -6.767 1.00 94.00 467 LEU A CA 1
ATOM 3669 C C . LEU A 1 467 ? 12.503 -12.720 -7.476 1.00 94.00 467 LEU A C 1
ATOM 3671 O O . LEU A 1 467 ? 12.715 -11.750 -8.200 1.00 94.00 467 LEU A O 1
ATOM 3675 N N . GLY A 1 468 ? 13.393 -13.707 -7.325 1.00 94.88 468 GLY A N 1
ATOM 3676 C CA . GLY A 1 468 ? 14.642 -13.783 -8.088 1.00 94.88 468 GLY A CA 1
ATOM 3677 C C . GLY A 1 468 ? 14.401 -13.913 -9.595 1.00 94.88 468 GLY A C 1
ATOM 3678 O O . GLY A 1 468 ? 15.039 -13.212 -10.379 1.00 94.88 468 GLY A O 1
ATOM 3679 N N . GLU A 1 469 ? 13.440 -14.748 -9.992 1.00 95.31 469 GLU A N 1
ATOM 3680 C CA . GLU A 1 469 ? 13.055 -14.944 -11.397 1.00 95.31 469 GLU A CA 1
ATOM 3681 C C . GLU A 1 469 ? 12.338 -13.722 -11.990 1.00 95.31 469 GLU A C 1
ATOM 3683 O O . GLU A 1 469 ? 12.700 -13.277 -13.079 1.00 95.31 469 GLU A O 1
ATOM 3688 N N . ILE A 1 470 ? 11.382 -13.118 -11.270 1.00 94.94 470 ILE A N 1
ATOM 3689 C CA . ILE A 1 470 ? 10.729 -11.863 -11.689 1.00 94.94 470 ILE A CA 1
ATOM 3690 C C . ILE A 1 470 ? 11.778 -10.762 -11.892 1.00 94.94 470 ILE A C 1
ATOM 3692 O O . ILE A 1 470 ? 11.761 -10.077 -12.914 1.00 94.94 470 ILE A O 1
ATOM 3696 N N . HIS A 1 471 ? 12.710 -10.610 -10.949 1.00 94.25 471 HIS A N 1
ATOM 3697 C CA . HIS A 1 471 ? 13.794 -9.634 -11.038 1.00 94.25 471 HIS A CA 1
ATOM 3698 C C . HIS A 1 471 ? 14.667 -9.848 -12.282 1.00 94.25 471 HIS A C 1
ATOM 3700 O O . HIS A 1 471 ? 14.926 -8.898 -13.018 1.00 94.25 471 HIS A O 1
ATOM 3706 N N . ASP A 1 472 ? 15.088 -11.087 -12.543 1.00 94.06 472 ASP A N 1
ATOM 3707 C CA . ASP A 1 472 ? 15.942 -11.432 -13.685 1.00 94.06 472 ASP A CA 1
ATOM 3708 C C . ASP A 1 472 ? 15.256 -11.241 -15.038 1.00 94.06 472 ASP A C 1
ATOM 3710 O O . ASP A 1 472 ? 15.897 -10.820 -16.002 1.00 94.06 472 ASP A O 1
ATOM 3714 N N . ILE A 1 473 ? 13.961 -11.551 -15.127 1.00 93.19 473 ILE A N 1
ATOM 3715 C CA . ILE A 1 473 ? 13.170 -11.335 -16.342 1.00 93.19 473 ILE A CA 1
ATOM 3716 C C . ILE A 1 473 ? 12.982 -9.834 -16.581 1.00 93.19 473 ILE A C 1
ATOM 3718 O O . ILE A 1 473 ? 13.129 -9.374 -17.710 1.00 93.19 473 ILE A O 1
ATOM 3722 N N . VAL A 1 474 ? 12.701 -9.049 -15.536 1.00 91.50 474 VAL A N 1
ATOM 3723 C CA . VAL A 1 474 ? 12.533 -7.595 -15.671 1.00 91.50 474 VAL A CA 1
ATOM 3724 C C . VAL A 1 474 ? 13.857 -6.895 -16.011 1.00 91.50 474 VAL A C 1
ATOM 3726 O O . VAL A 1 474 ? 13.850 -5.983 -16.836 1.00 91.50 474 VAL A O 1
ATOM 3729 N N . ASP A 1 475 ? 14.997 -7.332 -15.469 1.00 89.31 475 ASP A N 1
ATOM 3730 C CA . ASP A 1 475 ? 16.296 -6.705 -15.764 1.00 89.31 475 ASP A CA 1
ATOM 3731 C C . ASP A 1 475 ? 16.785 -6.921 -17.201 1.00 89.31 475 ASP A C 1
ATOM 3733 O O . ASP A 1 475 ? 17.464 -6.050 -17.745 1.00 89.31 475 ASP A O 1
ATOM 3737 N N . GLN A 1 476 ? 16.361 -7.995 -17.872 1.00 87.75 476 GLN A N 1
ATOM 3738 C CA . GLN A 1 476 ? 16.584 -8.161 -19.317 1.00 87.75 476 GLN A CA 1
ATOM 3739 C C . GLN A 1 476 ? 15.916 -7.050 -20.149 1.00 87.75 476 GLN A C 1
ATOM 3741 O O . GLN A 1 476 ? 16.410 -6.722 -21.224 1.00 87.75 476 GLN A O 1
ATOM 3746 N N . PHE A 1 477 ? 14.844 -6.432 -19.638 1.00 82.94 477 PHE A N 1
ATOM 3747 C CA . PHE A 1 477 ? 14.146 -5.300 -20.263 1.00 82.94 477 PHE A CA 1
ATOM 3748 C C . PHE A 1 477 ? 14.617 -3.919 -19.764 1.00 82.94 477 PHE A C 1
ATOM 3750 O O . PHE A 1 477 ? 14.168 -2.905 -20.293 1.00 82.94 477 PHE A O 1
ATOM 3757 N N . ILE A 1 478 ? 15.499 -3.864 -18.757 1.00 79.44 478 ILE A N 1
ATOM 3758 C CA . ILE A 1 478 ? 16.114 -2.626 -18.228 1.00 79.44 478 ILE A CA 1
ATOM 3759 C C . ILE A 1 478 ? 17.578 -2.477 -18.703 1.00 79.44 478 ILE A C 1
ATOM 3761 O O . ILE A 1 478 ? 18.184 -1.417 -18.541 1.00 79.44 478 ILE A O 1
ATOM 3765 N N . ALA A 1 479 ? 18.156 -3.521 -19.307 1.00 72.12 479 ALA A N 1
ATOM 3766 C CA . ALA A 1 479 ? 19.520 -3.515 -19.828 1.00 72.12 479 ALA A CA 1
ATOM 3767 C C . ALA A 1 479 ? 19.770 -2.343 -20.809 1.00 72.12 479 ALA A C 1
ATOM 3769 O O . ALA A 1 479 ? 18.934 -2.081 -21.676 1.00 72.12 479 ALA A O 1
ATOM 3770 N N . PRO A 1 480 ? 20.916 -1.638 -20.708 1.00 71.12 480 PRO A N 1
ATOM 3771 C CA . PRO A 1 480 ? 21.175 -0.450 -21.512 1.00 71.12 480 PRO A CA 1
ATOM 3772 C C . PRO A 1 480 ? 21.281 -0.791 -23.002 1.00 71.12 480 PRO A C 1
ATOM 3774 O O . PRO A 1 480 ? 22.060 -1.658 -23.411 1.00 71.12 480 PRO A O 1
ATOM 3777 N N . ILE A 1 481 ? 20.519 -0.058 -23.814 1.00 71.75 481 ILE A N 1
ATOM 3778 C CA . ILE A 1 481 ? 20.572 -0.130 -25.274 1.00 71.75 481 ILE A CA 1
ATOM 3779 C C . ILE A 1 481 ? 21.964 0.292 -25.748 1.00 71.75 481 ILE A C 1
ATOM 3781 O O . ILE A 1 481 ? 22.512 1.311 -25.324 1.00 71.75 481 ILE A O 1
ATOM 3785 N N . LYS A 1 482 ? 22.545 -0.507 -26.646 1.00 72.06 482 LYS A N 1
ATOM 3786 C CA . LYS A 1 482 ? 23.769 -0.128 -27.349 1.00 72.06 482 LYS A CA 1
ATOM 3787 C C . LYS A 1 482 ? 23.397 0.841 -28.457 1.00 72.06 482 LYS A C 1
ATOM 3789 O O . LYS A 1 482 ? 22.672 0.458 -29.366 1.00 72.06 482 LYS A O 1
ATOM 3794 N N . PHE A 1 483 ? 23.928 2.054 -28.407 1.00 72.19 483 PHE A N 1
ATOM 3795 C CA . PHE A 1 483 ? 23.819 2.992 -29.516 1.00 72.19 483 PHE A CA 1
ATOM 3796 C C . PHE A 1 483 ? 24.621 2.482 -30.721 1.00 72.19 483 PHE A C 1
ATOM 3798 O O . PHE A 1 483 ? 25.715 1.934 -30.564 1.00 72.19 483 PHE A O 1
ATOM 3805 N N . TRP A 1 484 ? 24.078 2.668 -31.923 1.00 73.19 484 TRP A N 1
ATOM 3806 C CA . TRP A 1 484 ? 24.779 2.446 -33.186 1.00 73.19 484 TRP A CA 1
ATOM 3807 C C . TRP A 1 484 ? 24.531 3.619 -34.132 1.00 73.19 484 TRP A C 1
ATOM 3809 O O . TRP A 1 484 ? 23.492 4.274 -34.085 1.00 73.19 484 TRP A O 1
ATOM 3819 N N . LYS A 1 485 ? 25.494 3.860 -35.017 1.00 71.62 485 LYS A N 1
ATOM 3820 C CA . LYS A 1 485 ? 25.448 4.922 -36.020 1.00 71.62 485 LYS A CA 1
ATOM 3821 C C . LYS A 1 485 ? 24.382 4.617 -37.077 1.00 71.62 485 LYS A C 1
ATOM 3823 O O . LYS A 1 485 ? 24.398 3.544 -37.686 1.00 71.62 485 LYS A O 1
ATOM 3828 N N . LEU A 1 486 ? 23.444 5.539 -37.301 1.00 71.75 486 LEU A N 1
ATOM 3829 C CA . LEU A 1 486 ? 22.457 5.398 -38.377 1.00 71.75 486 LEU A CA 1
ATOM 3830 C C . LEU A 1 486 ? 23.126 5.530 -39.750 1.00 71.75 486 LEU A C 1
ATOM 3832 O O . LEU A 1 486 ? 23.986 6.383 -39.952 1.00 71.75 486 LEU A O 1
ATOM 3836 N N . LYS A 1 487 ? 22.668 4.746 -40.734 1.00 74.12 487 LYS A N 1
ATOM 3837 C CA . LYS A 1 487 ? 23.230 4.750 -42.100 1.00 74.12 487 LYS A CA 1
ATOM 3838 C C . LYS A 1 487 ? 23.153 6.108 -42.807 1.00 74.12 487 LYS A C 1
ATOM 3840 O O . LYS A 1 487 ? 23.973 6.375 -43.670 1.00 74.12 487 LYS A O 1
ATOM 3845 N N . CYS A 1 488 ? 22.187 6.959 -42.457 1.00 70.00 488 CYS A N 1
ATOM 3846 C CA . CYS A 1 488 ? 22.076 8.320 -42.993 1.00 70.00 488 CYS A CA 1
ATOM 3847 C C . CYS A 1 488 ? 23.123 9.296 -42.429 1.00 70.00 488 CYS A C 1
ATOM 3849 O O . CYS A 1 488 ? 23.317 10.360 -43.007 1.00 70.00 488 CYS A O 1
ATOM 3851 N N . PHE A 1 489 ? 23.809 8.928 -41.343 1.00 73.12 489 PHE A N 1
ATOM 3852 C CA . PHE A 1 489 ? 24.930 9.672 -40.764 1.00 73.12 489 PHE A CA 1
ATOM 3853 C C . PHE A 1 489 ? 26.282 8.970 -40.998 1.00 73.12 489 PHE A C 1
ATOM 3855 O O . PHE A 1 489 ? 27.335 9.499 -40.641 1.00 73.12 489 PHE A O 1
ATOM 3862 N N . ASP A 1 490 ? 26.282 7.790 -41.631 1.00 78.31 490 ASP A N 1
ATOM 3863 C CA . ASP A 1 490 ? 27.488 7.053 -42.024 1.00 78.31 490 ASP A CA 1
ATOM 3864 C C . ASP A 1 490 ? 28.034 7.547 -43.372 1.00 78.31 490 ASP A C 1
ATOM 3866 O O . ASP A 1 490 ? 28.069 6.840 -44.377 1.00 78.31 490 ASP A O 1
ATOM 3870 N N . VAL A 1 491 ? 28.407 8.827 -43.368 1.00 81.06 491 VAL A N 1
ATOM 3871 C CA . VAL A 1 491 ? 28.958 9.590 -44.494 1.00 81.06 491 VAL A CA 1
ATOM 3872 C C . VAL A 1 491 ? 30.366 10.087 -44.166 1.00 81.06 491 VAL A C 1
ATOM 3874 O O . VAL A 1 491 ? 30.738 10.183 -42.998 1.00 81.06 491 VAL A O 1
ATOM 3877 N N . GLU A 1 492 ? 31.150 10.407 -45.192 1.00 82.81 492 GLU A N 1
ATOM 3878 C CA . GLU A 1 492 ? 32.466 11.038 -45.048 1.00 82.81 492 GLU A CA 1
ATOM 3879 C C . GLU A 1 492 ? 32.295 12.529 -44.703 1.00 82.81 492 GLU A C 1
ATOM 3881 O O . GLU A 1 492 ? 31.514 13.227 -45.350 1.00 82.81 492 GLU A O 1
ATOM 3886 N N . ILE A 1 493 ? 32.990 13.010 -43.666 1.00 84.69 493 ILE A N 1
ATOM 3887 C CA . ILE A 1 493 ? 32.891 14.392 -43.163 1.00 84.69 493 ILE A CA 1
ATOM 3888 C C . ILE A 1 493 ? 34.218 15.118 -43.424 1.00 84.69 493 ILE A C 1
ATOM 3890 O O . ILE A 1 493 ? 35.274 14.529 -43.181 1.00 84.69 493 ILE A O 1
ATOM 3894 N N . PRO A 1 494 ? 34.207 16.392 -43.864 1.00 89.62 494 PRO A N 1
ATOM 3895 C CA . PRO A 1 494 ? 35.419 17.197 -43.961 1.00 89.62 494 PRO A CA 1
ATOM 3896 C C . PRO A 1 494 ? 36.151 17.304 -42.614 1.00 89.62 494 PRO A C 1
ATOM 3898 O O . PRO A 1 494 ? 35.568 17.698 -41.605 1.00 89.62 494 PRO A O 1
ATOM 3901 N N . GLU A 1 495 ? 37.454 17.011 -42.622 1.00 88.94 495 GLU A N 1
ATOM 3902 C CA . GLU A 1 495 ? 38.318 16.944 -41.429 1.00 88.94 495 GLU A CA 1
ATOM 3903 C C . GLU A 1 495 ? 38.296 18.227 -40.573 1.00 88.94 495 GLU A C 1
ATOM 3905 O O . GLU A 1 495 ? 38.463 18.156 -39.359 1.00 88.94 495 GLU A O 1
ATOM 3910 N N . VAL A 1 496 ? 38.012 19.387 -41.182 1.00 89.38 496 VAL A N 1
ATOM 3911 C CA . VAL A 1 496 ? 37.861 20.676 -40.487 1.00 89.38 496 VAL A CA 1
ATOM 3912 C C . VAL A 1 496 ? 36.731 20.660 -39.448 1.00 89.38 496 VAL A C 1
ATOM 3914 O O . VAL A 1 496 ? 36.998 20.907 -38.275 1.00 89.38 496 VAL A O 1
ATOM 3917 N N . HIS A 1 497 ? 35.506 20.261 -39.816 1.00 88.38 497 HIS A N 1
ATOM 3918 C CA . HIS A 1 497 ? 34.379 20.244 -38.874 1.00 88.38 497 HIS A CA 1
ATOM 3919 C C . HIS A 1 497 ? 34.587 19.206 -37.762 1.00 88.38 497 HIS A C 1
ATOM 3921 O O . HIS A 1 497 ? 34.203 19.447 -36.620 1.00 88.38 497 HIS A O 1
ATOM 3927 N N . LEU A 1 498 ? 35.239 18.075 -38.071 1.00 87.62 498 LEU A N 1
ATOM 3928 C CA . LEU A 1 498 ? 35.631 17.076 -37.070 1.00 87.62 498 LEU A CA 1
ATOM 3929 C C . LEU A 1 498 ? 36.668 17.631 -36.084 1.00 87.62 498 LEU A C 1
ATOM 3931 O O . LEU A 1 498 ? 36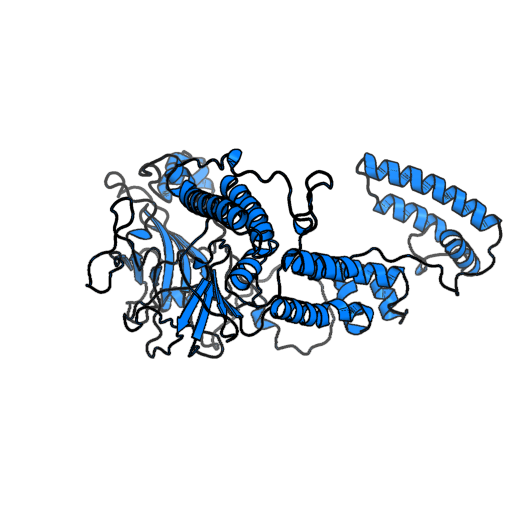.540 17.404 -34.881 1.00 87.62 498 LEU A O 1
ATOM 3935 N N . ALA A 1 499 ? 37.675 18.368 -36.558 1.00 90.44 499 ALA A N 1
ATOM 3936 C CA . ALA A 1 499 ? 38.684 18.987 -35.699 1.00 90.44 499 ALA A CA 1
ATOM 3937 C C . ALA A 1 499 ? 38.075 20.066 -34.788 1.00 90.44 499 ALA A C 1
ATOM 3939 O O . ALA A 1 499 ? 38.329 20.064 -33.578 1.00 90.44 499 ALA A O 1
ATOM 3940 N N . ASP A 1 500 ? 37.227 20.934 -35.343 1.00 89.94 500 ASP A N 1
ATOM 3941 C CA . ASP A 1 500 ? 36.552 21.998 -34.599 1.00 89.94 500 ASP A CA 1
ATOM 3942 C C . ASP A 1 500 ? 35.598 21.422 -33.541 1.00 89.94 500 ASP A C 1
ATOM 3944 O O . ASP A 1 500 ? 35.691 21.782 -32.365 1.00 89.94 500 ASP A O 1
ATOM 3948 N N . TRP A 1 501 ? 34.749 20.450 -33.895 1.00 91.56 501 TRP A N 1
ATOM 3949 C CA . TRP A 1 501 ? 33.832 19.833 -32.928 1.00 91.56 501 TRP A CA 1
ATOM 3950 C C . TRP A 1 501 ? 34.513 18.890 -31.930 1.00 91.56 501 TRP A C 1
ATOM 3952 O O . TRP A 1 501 ? 34.067 18.817 -30.785 1.00 91.56 501 TRP A O 1
ATOM 3962 N N . THR A 1 502 ? 35.658 18.286 -32.265 1.00 91.19 502 THR A N 1
ATOM 3963 C CA . THR A 1 502 ? 36.521 17.611 -31.273 1.00 91.19 502 THR A CA 1
ATOM 3964 C C . THR A 1 502 ? 37.045 18.606 -30.231 1.00 91.19 502 THR A C 1
ATOM 3966 O O . THR A 1 502 ? 37.049 18.315 -29.029 1.00 91.19 502 THR A O 1
ATOM 3969 N N . ASN A 1 503 ? 37.456 19.801 -30.668 1.00 91.50 503 ASN A N 1
ATOM 3970 C CA . ASN A 1 503 ? 37.919 20.864 -29.780 1.00 91.50 503 ASN A CA 1
ATOM 3971 C C . ASN A 1 503 ? 36.771 21.382 -28.892 1.00 91.50 503 ASN A C 1
ATOM 3973 O O . ASN A 1 503 ? 36.911 21.390 -27.665 1.00 91.50 503 ASN A O 1
ATOM 3977 N N . TYR A 1 504 ? 35.606 21.700 -29.473 1.00 92.19 504 TYR A N 1
ATOM 3978 C CA . TYR A 1 504 ? 34.407 22.084 -28.715 1.00 92.19 504 TYR A CA 1
ATOM 3979 C C . TYR A 1 504 ? 33.970 21.001 -27.722 1.00 92.19 504 TYR A C 1
ATOM 3981 O O . TYR A 1 504 ? 33.670 21.331 -26.577 1.00 92.19 504 TYR A O 1
ATOM 3989 N N . TYR A 1 505 ? 34.004 19.717 -28.091 1.00 90.56 505 TYR A N 1
ATOM 3990 C CA . TYR A 1 505 ? 33.686 18.612 -27.181 1.00 90.56 505 TYR A CA 1
ATOM 3991 C C . TYR A 1 505 ? 34.643 18.549 -25.981 1.00 90.56 505 TYR A C 1
ATOM 3993 O O . TYR A 1 505 ? 34.201 18.325 -24.851 1.00 90.56 505 TYR A O 1
ATOM 4001 N N . SER A 1 506 ? 35.943 18.795 -26.184 1.00 89.94 506 SER A N 1
ATOM 4002 C CA . SER A 1 506 ? 36.920 18.830 -25.085 1.00 89.94 506 SER A CA 1
ATOM 4003 C C . SER A 1 506 ? 36.633 19.955 -24.074 1.00 89.94 506 SER A C 1
ATOM 4005 O O . SER A 1 506 ? 36.711 19.741 -22.857 1.00 89.94 506 SER A O 1
ATOM 4007 N N . THR A 1 507 ? 36.197 21.117 -24.566 1.00 92.56 507 THR A N 1
ATOM 4008 C CA . THR A 1 507 ? 35.788 22.264 -23.746 1.00 92.56 507 THR A CA 1
ATOM 4009 C C . THR A 1 507 ? 34.451 21.983 -23.053 1.00 92.56 507 THR A C 1
ATOM 4011 O O . THR A 1 507 ? 34.369 22.083 -21.830 1.00 92.56 507 THR A O 1
ATOM 4014 N N . TYR A 1 508 ? 33.453 21.469 -23.781 1.00 91.44 508 TYR A N 1
ATOM 4015 C CA . TYR A 1 508 ? 32.141 21.071 -23.255 1.00 91.44 508 TYR A CA 1
ATOM 4016 C C . TYR A 1 508 ? 32.255 20.063 -22.109 1.00 91.44 508 TYR A C 1
ATOM 4018 O O . TYR A 1 508 ? 31.609 20.226 -21.074 1.00 91.44 508 TYR A O 1
ATOM 4026 N N . ARG A 1 509 ? 33.116 19.043 -22.236 1.00 90.88 509 A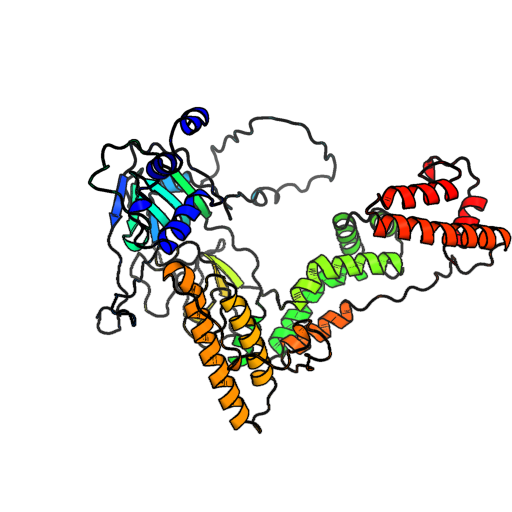RG A N 1
ATOM 4027 C CA . ARG A 1 509 ? 33.368 18.093 -21.140 1.00 90.88 509 ARG A CA 1
ATOM 4028 C C . ARG A 1 509 ? 33.960 18.762 -19.901 1.00 90.88 509 ARG A C 1
ATOM 4030 O O . ARG A 1 509 ? 33.693 18.299 -18.796 1.00 90.88 509 ARG A O 1
ATOM 4037 N N . THR A 1 510 ? 34.753 19.815 -20.077 1.00 90.25 510 THR A N 1
ATOM 4038 C CA . THR A 1 510 ? 35.359 20.580 -18.980 1.00 90.25 510 THR A CA 1
ATOM 4039 C C . THR A 1 510 ? 34.321 21.477 -18.303 1.00 90.25 510 THR A C 1
ATOM 4041 O O . THR A 1 510 ? 34.229 21.480 -17.077 1.00 90.25 510 THR A O 1
ATOM 4044 N N . ASP A 1 511 ? 33.493 22.178 -19.079 1.00 89.88 511 ASP A N 1
ATOM 4045 C CA . ASP A 1 511 ? 32.439 23.058 -18.559 1.00 89.88 511 ASP A CA 1
ATOM 4046 C C . ASP A 1 511 ? 31.303 22.278 -17.891 1.00 89.88 511 ASP A C 1
ATOM 4048 O O . ASP A 1 511 ? 30.894 22.609 -16.781 1.00 89.88 511 ASP A O 1
ATOM 4052 N N . MET A 1 512 ? 30.845 21.185 -18.506 1.00 89.12 512 MET A N 1
ATOM 4053 C CA . MET A 1 512 ? 29.820 20.317 -17.923 1.00 89.12 512 MET A CA 1
ATOM 4054 C C . MET A 1 512 ? 30.319 19.641 -16.636 1.00 89.12 512 MET A C 1
ATOM 4056 O O . MET A 1 512 ? 29.553 19.475 -15.690 1.00 89.12 512 MET A O 1
ATOM 4060 N N . LEU A 1 513 ? 31.611 19.294 -16.550 1.00 87.62 513 LEU A N 1
ATOM 4061 C CA . LEU A 1 513 ? 32.206 18.768 -15.318 1.00 87.62 513 LEU A CA 1
ATOM 4062 C C . LEU A 1 513 ? 32.393 19.854 -14.244 1.00 87.62 513 LEU A C 1
ATOM 4064 O O . LEU A 1 513 ? 32.314 19.529 -13.062 1.00 87.62 513 LEU A O 1
ATOM 4068 N N . ARG A 1 514 ? 32.582 21.128 -14.612 1.00 86.69 514 ARG A N 1
ATOM 4069 C CA . ARG A 1 514 ? 32.522 22.251 -13.659 1.00 86.69 514 ARG A CA 1
ATOM 4070 C C . ARG A 1 514 ? 31.113 22.377 -13.082 1.00 86.69 514 ARG A C 1
ATOM 4072 O O . ARG A 1 514 ? 30.945 22.215 -11.875 1.00 86.69 514 ARG A O 1
ATOM 4079 N N . ALA A 1 515 ? 30.106 22.513 -13.946 1.00 86.19 515 ALA A N 1
ATOM 4080 C CA . ALA A 1 515 ? 28.709 22.665 -13.545 1.00 86.19 515 ALA A CA 1
ATOM 4081 C C . ALA A 1 515 ? 28.221 21.519 -12.639 1.00 86.19 515 ALA A C 1
ATOM 4083 O O . ALA A 1 515 ? 27.577 21.767 -11.619 1.00 86.19 515 ALA A O 1
ATOM 4084 N N . LEU A 1 516 ? 28.598 20.270 -12.949 1.00 82.81 516 LEU A N 1
ATOM 4085 C CA . LEU A 1 516 ? 28.243 19.089 -12.152 1.00 82.81 516 LEU A CA 1
ATOM 4086 C C . LEU A 1 516 ? 28.861 19.082 -10.738 1.00 82.81 516 LEU A C 1
ATOM 4088 O O . LEU A 1 516 ? 28.283 18.495 -9.826 1.00 82.81 516 LEU A O 1
ATOM 4092 N N . ASN A 1 517 ? 30.030 19.704 -10.548 1.00 83.19 517 ASN A N 1
ATOM 4093 C CA . ASN A 1 517 ? 30.698 19.806 -9.243 1.00 83.19 517 ASN A CA 1
ATOM 4094 C C . ASN A 1 517 ? 30.267 21.055 -8.456 1.00 83.19 517 ASN A C 1
ATOM 4096 O O . ASN A 1 517 ? 30.175 21.011 -7.231 1.00 83.19 517 ASN A O 1
ATOM 4100 N N . GLU A 1 518 ? 30.011 22.164 -9.150 1.00 81.06 518 GLU A N 1
ATOM 4101 C CA . GLU A 1 518 ? 29.731 23.479 -8.554 1.00 81.06 518 GLU A CA 1
ATOM 4102 C C . GLU A 1 518 ? 28.221 23.761 -8.408 1.00 81.06 518 GLU A C 1
ATOM 4104 O O . GLU A 1 518 ? 27.831 24.756 -7.802 1.00 81.06 518 GLU A O 1
ATOM 4109 N N . SER A 1 519 ? 27.365 22.829 -8.855 1.00 68.44 519 SER A N 1
ATOM 4110 C CA . SER A 1 519 ? 25.892 22.933 -8.861 1.00 68.44 519 SER A CA 1
ATOM 4111 C C . SER A 1 519 ? 25.359 24.089 -9.721 1.00 68.44 519 SER A C 1
ATOM 4113 O O . SER A 1 519 ? 24.344 24.703 -9.390 1.00 68.44 519 SER A O 1
ATOM 4115 N N . GLU A 1 520 ? 26.048 24.383 -10.827 1.00 69.00 520 GLU A N 1
ATOM 4116 C CA . GLU A 1 520 ? 25.620 25.384 -11.811 1.00 69.00 520 GLU A CA 1
ATOM 4117 C C . GLU A 1 520 ? 24.523 24.842 -12.747 1.00 69.00 520 GLU A C 1
ATOM 4119 O O . GLU A 1 520 ? 24.229 23.644 -12.790 1.00 69.00 520 GLU A O 1
ATOM 4124 N N . ASP A 1 521 ? 23.921 25.735 -13.536 1.00 77.88 521 ASP A N 1
ATOM 4125 C CA . ASP A 1 521 ? 22.877 25.370 -14.490 1.00 77.88 521 ASP A CA 1
ATOM 4126 C C . ASP A 1 521 ? 23.450 24.656 -15.731 1.00 77.88 521 ASP A C 1
ATOM 4128 O O . ASP A 1 521 ? 23.964 25.267 -16.672 1.00 77.88 521 ASP A O 1
ATOM 4132 N N . PHE A 1 522 ? 23.309 23.331 -15.754 1.00 81.81 522 PHE A N 1
ATOM 4133 C CA . PHE A 1 522 ? 23.650 22.481 -16.896 1.00 81.81 522 PHE A CA 1
ATOM 4134 C C . PHE A 1 522 ? 22.873 22.844 -18.176 1.00 81.81 522 PHE A C 1
ATOM 4136 O O . PHE A 1 522 ? 23.370 22.585 -19.277 1.00 81.81 522 PHE A O 1
ATOM 4143 N N . ALA A 1 523 ? 21.692 23.470 -18.072 1.00 81.25 523 ALA A N 1
ATOM 4144 C CA . ALA A 1 523 ? 20.948 23.949 -19.233 1.00 81.25 523 ALA A CA 1
ATOM 4145 C C . ALA A 1 523 ? 21.633 25.158 -19.888 1.00 81.25 523 ALA A C 1
ATOM 4147 O O . ALA A 1 523 ? 21.618 25.257 -21.113 1.00 81.25 523 ALA A O 1
ATOM 4148 N N . ALA A 1 524 ? 22.309 26.016 -19.116 1.00 85.31 524 ALA A N 1
ATOM 4149 C CA . ALA A 1 524 ? 23.102 27.122 -19.656 1.00 85.31 524 ALA A CA 1
ATOM 4150 C C . ALA A 1 524 ? 24.336 26.619 -20.428 1.00 85.31 524 ALA A C 1
ATOM 4152 O O . ALA A 1 524 ? 24.649 27.140 -21.500 1.00 85.31 524 ALA A O 1
ATOM 4153 N N . VAL A 1 525 ? 24.993 25.553 -19.945 1.00 88.81 525 VAL A N 1
ATOM 4154 C CA . VAL A 1 525 ? 26.081 24.888 -20.689 1.00 88.81 525 VAL A CA 1
ATOM 4155 C C . VAL A 1 525 ? 25.543 24.286 -21.992 1.00 88.81 525 VAL A C 1
ATOM 4157 O O . VAL A 1 525 ? 26.111 24.524 -23.055 1.00 88.81 525 VAL A O 1
ATOM 4160 N N . TYR A 1 526 ? 24.422 23.558 -21.945 1.00 84.56 526 TYR A N 1
ATOM 4161 C CA . TYR A 1 526 ? 23.797 22.995 -23.148 1.00 84.56 526 TYR A CA 1
ATOM 4162 C C . TYR A 1 526 ? 23.396 24.082 -24.164 1.00 84.56 526 TYR A C 1
ATOM 4164 O O . TYR A 1 526 ? 23.714 23.965 -25.348 1.00 84.56 526 TYR A O 1
ATOM 4172 N N . GLN A 1 527 ? 22.768 25.165 -23.699 1.00 87.00 527 GLN A N 1
ATOM 4173 C CA . GLN A 1 527 ? 22.379 26.314 -24.518 1.00 87.00 527 GLN A CA 1
ATOM 4174 C C . GLN A 1 527 ? 23.591 26.990 -25.173 1.00 87.00 527 GLN A C 1
ATOM 4176 O O . GLN A 1 527 ? 23.530 27.305 -26.357 1.00 87.00 527 GLN A O 1
ATOM 4181 N N . HIS A 1 528 ? 24.720 27.146 -24.472 1.00 90.69 528 HIS A N 1
ATOM 4182 C CA . HIS A 1 528 ? 25.922 27.749 -25.057 1.00 90.69 528 HIS A CA 1
ATOM 4183 C C . HIS A 1 528 ? 26.433 26.984 -26.290 1.00 90.69 528 HIS A C 1
ATOM 4185 O O . HIS A 1 528 ? 26.602 27.575 -27.356 1.00 90.69 528 HIS A O 1
ATOM 4191 N N . TYR A 1 529 ? 26.630 25.666 -26.185 1.00 91.06 529 TYR A N 1
ATOM 4192 C CA . TYR A 1 529 ? 27.134 24.864 -27.309 1.00 91.06 529 TYR A CA 1
ATOM 4193 C C . TYR A 1 529 ? 26.077 24.670 -28.414 1.00 91.06 529 TYR A C 1
ATOM 4195 O O . TYR A 1 529 ? 26.423 24.563 -29.591 1.00 91.06 529 TYR A O 1
ATOM 4203 N N . ARG A 1 530 ? 24.785 24.724 -28.071 1.00 88.62 530 ARG A N 1
ATOM 4204 C CA . ARG A 1 530 ? 23.677 24.782 -29.038 1.00 88.62 530 ARG A CA 1
ATOM 4205 C C . ARG A 1 530 ? 23.664 26.102 -29.824 1.00 88.62 530 ARG A C 1
ATOM 4207 O O . ARG A 1 530 ? 23.465 26.075 -31.036 1.00 88.62 530 ARG A O 1
ATOM 4214 N N . MET A 1 531 ? 23.987 27.225 -29.175 1.00 91.31 531 MET A N 1
ATOM 4215 C CA . MET A 1 531 ? 24.202 28.514 -29.844 1.00 91.31 531 MET A CA 1
ATOM 4216 C C . MET A 1 531 ? 25.439 28.518 -30.749 1.00 91.31 531 MET A C 1
ATOM 4218 O O . MET A 1 531 ? 25.401 29.168 -31.790 1.00 91.31 531 MET A O 1
ATOM 4222 N N . VAL A 1 532 ? 26.509 27.785 -30.416 1.00 91.75 532 VAL A N 1
ATOM 4223 C CA . VAL A 1 532 ? 27.672 27.622 -31.316 1.00 91.75 532 VAL A CA 1
ATOM 4224 C C . VAL A 1 532 ? 27.256 26.934 -32.623 1.00 91.75 532 VAL A C 1
ATOM 4226 O O . VAL A 1 532 ? 27.544 27.459 -33.699 1.00 91.75 532 VAL A O 1
ATOM 4229 N N . LEU A 1 533 ? 26.516 25.819 -32.544 1.00 91.38 533 LEU A N 1
ATOM 4230 C CA . LEU A 1 533 ? 26.048 25.078 -33.724 1.00 91.38 533 LEU A CA 1
ATOM 4231 C C . LEU A 1 533 ? 25.197 25.947 -34.662 1.00 91.38 533 LEU A C 1
ATOM 4233 O O . LEU A 1 533 ? 25.467 25.993 -35.862 1.00 91.38 533 LEU A O 1
ATOM 4237 N N . TYR A 1 534 ? 24.211 26.670 -34.122 1.00 92.12 534 TYR A N 1
ATOM 4238 C CA . TYR A 1 534 ? 23.284 27.498 -34.907 1.00 92.12 534 TYR A CA 1
ATOM 4239 C C . TYR A 1 534 ? 23.762 28.948 -35.135 1.00 92.12 534 TYR A C 1
ATOM 4241 O O . TYR A 1 534 ? 22.959 29.807 -35.499 1.00 92.12 534 TYR A O 1
ATOM 4249 N N . GLY A 1 535 ? 25.051 29.252 -34.944 1.00 90.06 535 GLY A N 1
ATOM 4250 C CA . GLY A 1 535 ? 25.634 30.546 -35.333 1.00 90.06 535 GLY A CA 1
ATOM 4251 C C . GLY A 1 535 ? 25.263 31.747 -34.448 1.00 90.06 535 GLY A C 1
ATOM 4252 O O . GLY A 1 535 ? 25.347 32.885 -34.902 1.00 90.06 535 GLY A O 1
ATOM 4253 N N . GLY A 1 536 ? 24.875 31.517 -33.191 1.00 89.50 536 GLY A N 1
ATOM 4254 C CA . GLY A 1 536 ? 24.609 32.561 -32.190 1.00 89.50 536 GLY A CA 1
ATOM 4255 C C . GLY A 1 536 ? 23.181 32.603 -31.635 1.00 89.50 536 GLY A C 1
ATOM 4256 O O . GLY A 1 536 ? 22.889 33.467 -30.809 1.00 89.50 536 GLY A O 1
ATOM 4257 N N . VAL A 1 537 ? 22.304 31.682 -32.043 1.00 89.00 537 VAL A N 1
ATOM 4258 C CA . VAL A 1 537 ? 20.904 31.564 -31.584 1.00 89.00 537 VAL A CA 1
ATOM 4259 C C . VAL A 1 537 ? 20.628 30.176 -31.000 1.00 89.00 537 VAL A C 1
ATOM 4261 O O . VAL A 1 537 ? 21.288 29.212 -31.362 1.00 89.00 537 VAL A O 1
ATOM 4264 N N . ASP A 1 538 ? 19.665 30.040 -30.086 1.00 82.56 538 ASP A N 1
ATOM 4265 C CA . ASP A 1 538 ? 19.383 28.744 -29.439 1.00 82.56 538 ASP A CA 1
ATOM 4266 C C . ASP A 1 538 ? 18.554 27.792 -30.332 1.00 82.56 538 ASP A C 1
ATOM 4268 O O . ASP A 1 538 ? 18.348 26.632 -29.989 1.00 82.56 538 ASP A O 1
ATOM 4272 N N . ASP A 1 539 ? 18.066 28.212 -31.498 1.00 83.00 539 ASP A N 1
ATOM 4273 C CA . ASP A 1 539 ? 17.244 27.362 -32.362 1.00 83.00 539 ASP A CA 1
ATOM 4274 C C . ASP A 1 539 ? 17.555 27.490 -33.855 1.00 83.00 539 ASP A C 1
ATOM 4276 O O . ASP A 1 539 ? 17.985 28.525 -34.356 1.00 83.00 539 ASP A O 1
ATOM 4280 N N . LEU A 1 540 ? 17.300 26.386 -34.559 1.00 82.50 540 LEU A N 1
ATOM 4281 C CA . LEU A 1 540 ? 17.490 26.245 -35.999 1.00 82.50 540 LEU A CA 1
ATOM 4282 C C . LEU A 1 540 ? 16.552 27.149 -36.816 1.00 82.50 540 LEU A C 1
ATOM 4284 O O . LEU A 1 540 ? 16.914 27.575 -37.906 1.00 82.50 540 LEU A O 1
ATOM 4288 N N . GLU A 1 541 ? 15.347 27.421 -36.308 1.00 84.31 541 GLU A N 1
ATOM 4289 C CA . GLU A 1 541 ? 14.313 28.190 -37.016 1.00 84.31 541 GLU A CA 1
ATOM 4290 C C . GLU A 1 541 ? 14.689 29.688 -37.101 1.00 84.31 541 GLU A C 1
ATOM 4292 O O . GLU A 1 541 ? 14.262 30.379 -38.026 1.00 84.31 541 GLU A O 1
ATOM 4297 N N . SER A 1 542 ? 15.541 30.157 -36.183 1.00 87.75 542 SER A N 1
ATOM 4298 C CA . SER A 1 542 ? 16.079 31.521 -36.095 1.00 87.75 542 SER A CA 1
ATOM 4299 C C . SER A 1 542 ? 17.516 31.673 -36.624 1.00 87.75 542 SER A C 1
ATOM 4301 O O . SER A 1 542 ? 18.106 32.742 -36.461 1.00 87.75 542 SER A O 1
ATOM 4303 N N . SER A 1 543 ? 18.122 30.625 -37.193 1.00 89.81 543 SER A N 1
ATOM 4304 C CA . SER A 1 543 ? 19.536 30.642 -37.593 1.00 89.81 543 SER A CA 1
ATOM 4305 C C . SER A 1 543 ? 19.759 31.310 -38.956 1.00 89.81 543 SER A C 1
ATOM 4307 O O . SER A 1 543 ? 19.101 30.974 -39.937 1.00 89.81 543 SER A O 1
ATOM 4309 N N . GLU A 1 544 ? 20.732 32.225 -39.029 1.00 91.19 544 GLU A N 1
ATOM 4310 C CA . GLU A 1 544 ? 21.230 32.806 -40.292 1.00 91.19 544 GLU A CA 1
ATOM 431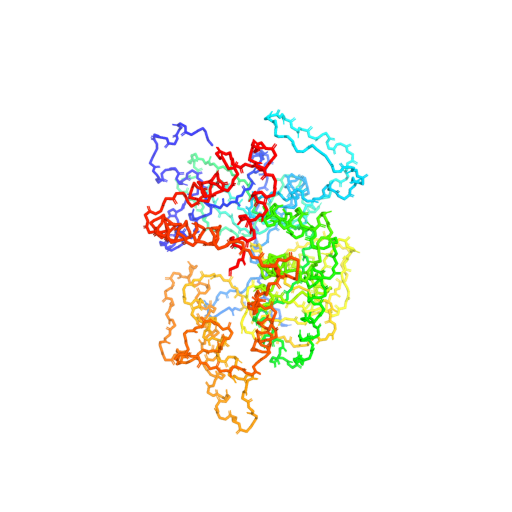1 C C . GLU A 1 544 ? 22.387 31.991 -40.914 1.00 91.19 544 GLU A C 1
ATOM 4313 O O . GLU A 1 544 ? 22.899 32.353 -41.975 1.00 91.19 544 GLU A O 1
ATOM 4318 N N . LYS A 1 545 ? 22.823 30.908 -40.255 1.00 91.12 545 LYS A N 1
ATOM 4319 C CA . LYS A 1 545 ? 23.907 30.029 -40.715 1.00 91.12 545 LYS A CA 1
ATOM 4320 C C . LYS A 1 545 ? 23.400 29.084 -41.810 1.00 91.12 545 LYS A C 1
ATOM 4322 O O . LYS A 1 545 ? 22.234 28.690 -41.799 1.00 91.12 545 LYS A O 1
ATOM 4327 N N . ASP A 1 546 ? 24.257 28.729 -42.767 1.00 91.25 546 ASP A N 1
ATOM 4328 C CA . ASP A 1 546 ? 23.824 27.924 -43.911 1.00 91.25 546 ASP A CA 1
ATOM 4329 C C . ASP A 1 546 ? 23.426 26.496 -43.498 1.00 91.25 546 ASP A C 1
ATOM 4331 O O . ASP A 1 546 ? 24.055 25.876 -42.638 1.00 91.25 546 ASP A O 1
ATOM 4335 N N . TRP A 1 547 ? 22.375 25.957 -44.122 1.00 85.75 547 TRP A N 1
ATOM 4336 C CA . TRP A 1 547 ? 21.863 24.631 -43.784 1.00 85.75 547 TRP A CA 1
ATOM 4337 C C . TRP A 1 547 ? 22.865 23.506 -44.083 1.00 85.75 547 TRP A C 1
ATOM 4339 O O . TRP A 1 547 ? 22.944 22.557 -43.302 1.00 85.75 547 TRP A O 1
ATOM 4349 N N . GLU A 1 548 ? 23.646 23.593 -45.163 1.00 87.75 548 GLU A N 1
ATOM 4350 C CA . GLU A 1 548 ? 24.662 22.581 -45.476 1.00 87.75 548 GLU A CA 1
ATOM 4351 C C . GLU A 1 548 ? 25.807 22.626 -44.448 1.00 87.75 548 GLU A C 1
ATOM 4353 O O . GLU A 1 548 ? 26.292 21.577 -44.023 1.00 87.75 548 GLU A O 1
ATOM 4358 N N . GLU A 1 549 ? 26.172 23.817 -43.961 1.00 88.62 549 GLU A N 1
ATOM 4359 C CA . GLU A 1 549 ? 27.169 24.003 -42.896 1.00 88.62 549 GLU A CA 1
ATOM 4360 C C . GLU A 1 549 ? 26.672 23.464 -41.540 1.00 88.62 549 GLU A C 1
ATOM 4362 O O . GLU A 1 549 ? 27.366 22.670 -40.900 1.00 88.62 549 GLU A O 1
ATOM 4367 N N . ILE A 1 550 ? 25.439 23.800 -41.131 1.00 89.50 550 ILE A N 1
ATOM 4368 C CA . ILE A 1 550 ? 24.799 23.227 -39.929 1.00 89.50 550 ILE A CA 1
ATOM 4369 C C . ILE A 1 550 ? 24.708 21.699 -40.049 1.00 89.50 550 ILE A C 1
ATOM 4371 O O . ILE A 1 550 ? 24.950 20.992 -39.070 1.00 89.50 550 ILE A O 1
ATOM 4375 N N . GLN A 1 551 ? 24.376 21.168 -41.229 1.00 85.81 551 GLN A N 1
ATOM 4376 C CA . GLN A 1 551 ? 24.268 19.727 -41.455 1.00 85.81 551 GLN A CA 1
ATOM 4377 C C . GLN A 1 551 ? 25.631 19.024 -41.341 1.00 85.81 551 GLN A C 1
ATOM 4379 O O . GLN A 1 551 ? 25.705 17.963 -40.719 1.00 85.81 551 GLN A O 1
ATOM 4384 N N . LEU A 1 552 ? 26.704 19.595 -41.897 1.00 88.00 552 LEU A N 1
ATOM 4385 C CA . LEU A 1 552 ? 28.065 19.052 -41.787 1.00 88.00 552 LEU A CA 1
ATOM 4386 C C . LEU A 1 552 ? 28.597 19.090 -40.348 1.00 88.00 552 LEU A C 1
ATOM 4388 O O . LEU A 1 552 ? 29.260 18.148 -39.914 1.00 88.00 552 LEU A O 1
ATOM 4392 N N . GLU A 1 553 ? 28.261 20.123 -39.580 1.00 90.12 553 GLU A N 1
ATOM 4393 C CA . GLU A 1 553 ? 28.616 20.208 -38.161 1.00 90.12 553 GLU A CA 1
ATOM 4394 C C . GLU A 1 553 ? 27.779 19.281 -37.273 1.00 90.12 553 GLU A C 1
ATOM 4396 O O . GLU A 1 553 ? 28.331 18.595 -36.416 1.00 90.12 553 GLU A O 1
ATOM 4401 N N . ALA A 1 554 ? 26.470 19.168 -37.507 1.00 86.75 554 ALA A N 1
ATOM 4402 C CA . ALA A 1 554 ? 25.621 18.202 -36.807 1.00 86.75 554 ALA A CA 1
ATOM 4403 C C . ALA A 1 554 ? 26.058 16.750 -37.081 1.00 86.75 554 ALA A C 1
ATOM 4405 O O . ALA A 1 554 ? 26.001 15.903 -36.189 1.00 86.75 554 ALA A O 1
ATOM 4406 N N . LEU A 1 555 ? 26.547 16.472 -38.294 1.00 84.69 555 LEU A N 1
ATOM 4407 C CA . LEU A 1 555 ? 27.223 15.221 -38.635 1.00 84.69 555 LEU A CA 1
ATOM 4408 C C . LEU A 1 555 ? 28.537 15.049 -37.851 1.00 84.69 555 LEU A C 1
ATOM 4410 O O . LEU A 1 555 ? 28.786 13.956 -37.345 1.00 84.69 555 LEU A O 1
ATOM 4414 N N . ALA A 1 556 ? 29.349 16.103 -37.713 1.00 87.44 556 ALA A N 1
ATOM 4415 C CA . ALA A 1 556 ? 30.624 16.063 -36.986 1.00 87.44 556 ALA A CA 1
ATOM 4416 C C . ALA A 1 556 ? 30.454 15.866 -35.468 1.00 87.44 556 ALA A C 1
ATOM 4418 O O . ALA A 1 556 ? 31.304 15.248 -34.838 1.00 87.44 556 ALA A O 1
ATOM 4419 N N . ILE A 1 557 ? 29.339 16.329 -34.891 1.00 86.50 557 ILE A N 1
ATOM 4420 C CA . ILE A 1 557 ? 28.934 16.059 -33.497 1.00 86.50 557 ILE A CA 1
ATOM 4421 C C . ILE A 1 557 ? 28.515 14.589 -33.290 1.00 86.50 557 ILE A C 1
ATOM 4423 O O . ILE A 1 557 ? 28.557 14.085 -32.167 1.00 86.50 557 ILE A O 1
ATOM 4427 N N . TYR A 1 558 ? 28.074 13.903 -34.350 1.00 77.94 558 TYR A N 1
ATOM 4428 C CA . TYR A 1 558 ? 27.524 12.544 -34.289 1.00 77.94 558 TYR A CA 1
ATOM 4429 C C . TYR A 1 558 ? 28.579 11.431 -34.499 1.00 77.94 558 TYR A C 1
ATOM 4431 O O . TYR A 1 558 ? 28.269 10.255 -34.287 1.00 77.94 558 TYR A O 1
ATOM 4439 N N . HIS A 1 559 ? 29.800 11.765 -34.939 1.00 74.00 559 HIS A N 1
ATOM 4440 C CA . HIS A 1 559 ? 30.906 10.809 -35.163 1.00 74.00 559 HIS A CA 1
ATOM 4441 C C . HIS A 1 559 ? 31.804 10.626 -33.932 1.00 74.00 559 HIS A C 1
ATOM 4443 O O . HIS A 1 559 ? 32.206 9.457 -33.727 1.00 74.00 559 HIS A O 1
#

InterPro domains:
  IPR007855 RNA-dependent RNA polymerase [PTHR23079] (10-559)
  IPR057596 RDRP, core domain [PF05183] (8-374)
  IPR057596 RDRP, core domain [PF05183] (383-472)